Protein AF-A0A813AD35-F1 (afdb_monomer)

Foldseek 3Di:
DLQLQLVVCCVVVVVPPDHAEEDEDLDLVSQLPDAADLSYEYENEANQCVHADLQRLLQQLPDDAQAQRPDPRSSRTYHHNRHYYYDHLDWDDDQPPDDLQDFWDFLVSVVNRCCRVHPPPDPQSVLSNQQRDFDWHDDQFWIWTFHRHSDSRGTTTTQGENGPPPDDDDPQCPVQVVCVLVVDHDDDPCRVVVSVVSNVVVVVVVVVCVPDPDVVVVSVVVVVVSVVVCPRPDHDDDDPPDDDDDDDDDDDDPDDDPRDDPDDDDPDDDPPDDDDDDDDDDDDDDDDDDDDDDDDDDDDDDDDDDDDDDDDDDDDDDDDDDDDDYDDDDDDDDDDDPDDDPDDDDDDPPPVVVVVVVVPVLDLADPDDPVSRVVVVVFDQFPAADPDDVVPDDDPDDLVCLVPDALVSLLVVCVVVVQWDQQQQPQDPVPRPFGKHGWADDDNDQIWIFTPDPVGRDTDGRCHVRQQDDADPDPLGDRSSLSVSLVVCVVVPDDLVVSCVVSVHDSVSSVSNVVSVVVVVVVVLVVVLVVDAPAALPQPDAWEKEKEKDWDDKDFAPCVRDPHNQQRIDTFMKMWMGTRNCNVNIDIDTAPFDRGGPPDPGSDGGDLVVLVVVCQVHPASRQYAYAYAPDPNQPDDGHNYHYDHFYQDFDQDDDPNDTDTHHGNQWDWDWDQGPVRDIDIHIHHRVSVVVVSVVVD

Radius of gyration: 36.38 Å; Cα contacts (8 Å, |Δi|>4): 885; chains: 1; bounding box: 94×108×88 Å

Organism: NCBI:txid1628268

Solvent-accessible surface area (backbone atoms only — not comparable to full-atom values): 43456 Å² total; per-residue (Å²): 107,64,52,42,53,6,46,50,46,30,64,79,65,67,43,80,96,63,74,54,36,68,48,78,29,58,48,71,72,73,51,43,86,51,84,59,45,55,28,38,23,40,34,40,41,54,55,47,55,94,78,52,52,77,53,46,57,33,30,72,60,60,58,58,69,73,34,55,28,74,55,99,45,52,70,32,53,49,44,52,90,33,50,72,49,79,46,59,92,58,58,43,72,81,71,80,92,70,57,90,78,44,55,53,50,58,49,66,54,54,51,53,27,42,34,59,60,50,65,89,54,60,65,76,56,51,46,60,39,44,37,56,37,72,45,75,48,75,62,81,58,33,41,36,41,30,62,56,36,84,53,75,89,44,72,24,38,33,44,46,34,77,62,79,77,87,63,92,64,57,81,87,44,50,61,44,51,54,41,39,68,77,72,44,90,68,78,62,94,59,45,66,60,52,52,48,52,54,38,52,55,52,50,55,50,53,52,57,56,66,73,40,98,45,71,67,59,49,52,50,50,52,52,50,55,51,54,55,68,43,53,73,72,60,70,54,83,76,70,89,85,64,79,82,92,74,83,92,78,79,95,70,87,81,75,75,75,94,75,88,70,100,65,85,82,80,85,76,76,82,93,82,84,82,90,77,82,92,78,92,83,86,90,84,91,88,86,86,84,91,85,87,86,87,90,80,86,88,88,89,84,87,86,81,87,89,86,84,84,87,85,89,87,92,86,85,90,89,86,89,89,88,86,83,84,87,79,91,88,80,90,82,90,80,93,75,85,83,75,78,76,79,87,78,74,78,82,72,80,65,82,58,60,62,54,54,57,48,54,69,61,64,54,96,57,73,97,62,54,74,70,54,48,49,55,54,69,73,52,57,86,44,89,56,71,63,93,73,59,75,94,70,59,78,71,95,71,58,65,78,77,26,62,94,49,54,58,66,60,40,52,50,53,34,40,78,67,69,76,36,68,81,56,54,64,36,69,24,91,89,70,74,73,24,42,24,35,6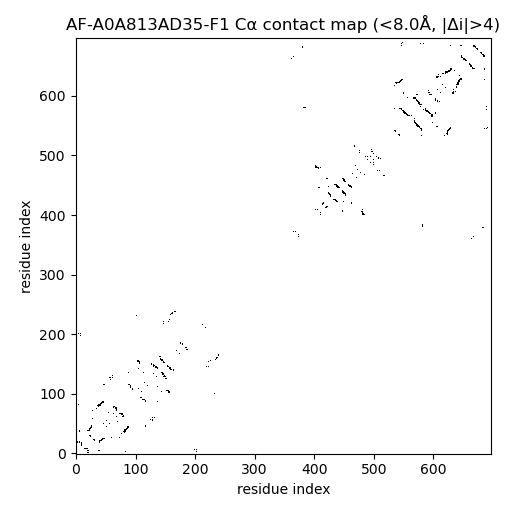2,79,38,81,56,82,98,41,80,42,34,26,36,29,67,33,84,97,62,50,52,74,43,52,63,55,59,93,43,76,55,58,75,88,58,97,53,94,91,41,66,55,71,28,57,51,51,38,51,50,51,46,46,73,73,65,52,55,65,71,58,49,22,72,75,67,75,43,60,60,68,61,51,53,50,34,50,54,31,46,53,49,52,51,48,56,50,51,55,56,53,54,74,70,62,77,62,58,31,77,74,68,83,49,75,30,53,31,23,39,54,77,48,75,79,52,73,44,78,49,55,70,91,75,25,95,40,74,69,33,25,27,40,44,46,31,32,41,38,39,30,40,66,55,39,73,94,53,57,42,82,42,83,48,88,50,45,65,32,41,82,82,55,96,65,59,71,76,74,52,48,72,61,50,52,54,52,42,58,74,58,38,46,54,12,26,27,40,39,13,22,56,65,58,79,39,77,71,59,91,49,60,47,49,47,83,35,64,23,43,81,57,69,44,79,41,79,54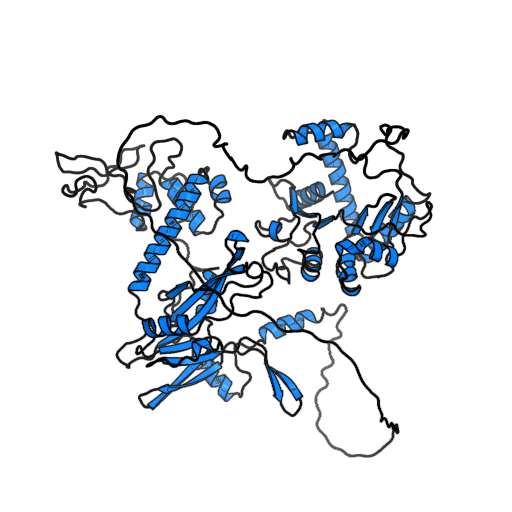,93,93,40,80,42,77,41,75,47,41,63,54,44,82,43,77,46,74,44,97,87,65,52,75,49,76,50,60,27,30,39,79,64,55,60,50,50,52,72,68,79,105

pLDDT: mean 73.13, std 22.54, range [22.67, 95.44]

Sequence (697 aa):
MAMAIGRYHIRRLGLHGVKPGWRRGKSLDNFRQRSPQIQEALFLDDPSGRRLDMADLKSFVTTDEDGTVSGRYNDARLTRNQFRALASNDTGDEPEGVLPSDTTLDPEAFIKLLGPLFADAHKKDILAVLKRCTTFAFTNSALYVRLPSERPDAIVHRIAKGDIHKDLLAEKDKHLYNTYKTGLTVYGASHAAEVEQEQAMIDERAEYLAGFPNIKNYVQDCNNALQTWLRPVRVLPDSPDSPQQNGEQPAGDLRLSLYIGTGPKVNRVDRASFVIPDSSVSKARRIRGKSPVPETALLGMAASASSAPLHPDEQETLVPEIDPDEEVLYVAMGKQVIKKKPFCRFPCAKKGKPRFILKNNLTKTPTGSKAQMKKWKETPYVKNPIKIRVDRLKWKRNLKDFIGVDEDATVKILTEDGLLPDWTRMTCPFCNLGAVSGLQSRGRLTPRYRCRRKACHKFILPQHLHPIFTSTMGPEGHSLALQASALLLRLAGMPLSSIHIVLDINHKALERMEKNLATTRKSFVEREQARMVLGSGKGTKWTEVEADEAVFDKYLIPAEDAPNPDKAMKWDQWLGIVPRGKPSSLLLFRLRSLITHKRAPGPGAVRKDDWVKIANKWLKDRSIILHTDSARSYRSKIRGVLHDAVVHQKKKVLRGGKMVWQPPTFVRLAKHKLPDGRRITVKAGTQVIDRAWRFLK

Secondary structure (DSSP, 8-state):
-HHHHHHHHHHHTT-TTPPPEEEEESSGGGGTTS---TTEEEEEES--TTTS-HHHHHHHHH--TTPBPSSTTTT-B--TT--EEEE-S---SPPTT--TT-SEE-HHHHHHHTHHHHTT--HHHHHHHHTTS-EEEE-SSEEEEE-S-S-TT--EEEEEBS-SSS--S-HHHHHHHHHHHTT-----TTHHHHHHHHHHHHHHHHHHHHTSSSHHHHHHHHHHHHHHHT-S--PBPPPTTPPP--S----------S----PPP--------------------------------------------------------------------------PPP--PSPPP-THHHHHHHHHTS-SS-S--HHHHHHHHHS-SSSS-----GGGPPPS--GGGTTT--HHHHHHHHHHTTSS---TTSBPTTTSSSBB---EEETTEEEEEEB--TTT--EE-TTTT-SS----SSTT---HHHHHHHHHHHHTT--HHHHHHHHT--HHHHHHHHHHHHHHHHHHHHHHHHH---S-TTSSS-EEEEEEEEEEEEEEPPTTT-SSTT--EEEEEEEEEEETT-GGG-EEEE--PPPB-TT-S-S-SPPHHHHHHHHHHHTTTS-EEEEE-S-TTTTS--TTEEEEE-B-S-EEEEETTEEEEEPPBS-EEEEEE-TTS-EEEEEE--TTHHHHHHHH-

Structure (mmCIF, N/CA/C/O backbone):
data_AF-A0A813AD35-F1
#
_entry.id   AF-A0A813AD35-F1
#
loop_
_atom_site.group_PDB
_atom_site.id
_atom_site.type_symbol
_atom_site.label_atom_id
_atom_site.label_alt_id
_atom_site.label_comp_id
_atom_site.label_asym_id
_atom_site.label_entity_id
_atom_site.label_seq_id
_atom_site.pdbx_PDB_ins_code
_atom_site.Cartn_x
_atom_site.Cartn_y
_atom_site.Cartn_z
_atom_site.occupancy
_atom_site.B_iso_or_equiv
_atom_site.auth_seq_id
_atom_site.auth_comp_id
_atom_site.auth_asym_id
_atom_site.auth_atom_id
_atom_site.pdbx_PDB_model_num
ATOM 1 N N . MET A 1 1 ? 19.133 -22.825 -19.152 1.00 77.12 1 MET A N 1
ATOM 2 C CA . MET A 1 1 ? 17.909 -23.225 -18.417 1.00 77.12 1 MET A CA 1
ATOM 3 C C . MET A 1 1 ? 16.946 -22.064 -18.139 1.00 77.12 1 MET A C 1
ATOM 5 O O . MET A 1 1 ? 15.916 -21.999 -18.794 1.00 77.12 1 MET A O 1
ATOM 9 N N . ALA A 1 2 ? 17.204 -21.163 -17.175 1.00 83.25 2 ALA A N 1
ATOM 10 C CA . ALA A 1 2 ? 16.175 -20.217 -16.696 1.00 83.25 2 ALA A CA 1
ATOM 11 C C . ALA A 1 2 ? 15.588 -19.306 -17.796 1.00 83.25 2 ALA A C 1
ATOM 13 O O . ALA A 1 2 ? 14.375 -19.108 -17.850 1.00 83.25 2 ALA A O 1
ATOM 14 N N . MET A 1 3 ? 16.432 -18.820 -18.713 1.00 87.12 3 MET A N 1
ATOM 15 C CA . MET A 1 3 ? 15.988 -18.023 -19.862 1.00 87.12 3 MET A CA 1
ATOM 16 C C . MET A 1 3 ? 15.130 -18.841 -20.839 1.00 87.12 3 MET A C 1
ATOM 18 O O . MET A 1 3 ? 14.089 -18.343 -21.263 1.00 87.12 3 MET A O 1
ATOM 22 N N . ALA A 1 4 ? 15.487 -20.095 -21.149 1.00 88.25 4 ALA A N 1
ATOM 23 C CA . ALA A 1 4 ? 14.669 -20.965 -22.001 1.00 88.25 4 ALA A CA 1
ATOM 24 C C . ALA A 1 4 ? 13.339 -21.391 -21.365 1.00 88.25 4 ALA A C 1
ATOM 26 O O . ALA A 1 4 ? 12.347 -21.473 -22.078 1.00 88.25 4 ALA A O 1
ATOM 27 N N . ILE A 1 5 ? 13.254 -21.570 -20.043 1.00 88.00 5 ILE A N 1
ATOM 28 C CA . ILE A 1 5 ? 11.953 -21.774 -19.374 1.00 88.00 5 ILE A CA 1
ATOM 29 C C . ILE A 1 5 ? 11.087 -20.505 -19.507 1.00 88.00 5 ILE A C 1
ATOM 31 O O . ILE A 1 5 ? 9.883 -20.591 -19.753 1.00 88.00 5 ILE A O 1
ATOM 35 N N . GLY A 1 6 ? 11.705 -19.319 -19.462 1.00 90.38 6 GLY A N 1
ATOM 36 C CA . GLY A 1 6 ? 11.054 -18.060 -19.828 1.00 90.38 6 GLY A CA 1
ATOM 37 C C . GLY A 1 6 ? 10.546 -18.041 -21.278 1.00 90.38 6 GLY A C 1
ATOM 38 O O . GLY A 1 6 ? 9.376 -17.735 -21.507 1.00 90.38 6 GLY A O 1
ATOM 39 N N . ARG A 1 7 ? 11.389 -18.413 -22.256 1.00 91.19 7 ARG A N 1
ATOM 40 C CA . ARG A 1 7 ? 11.027 -18.491 -23.690 1.00 91.19 7 ARG A CA 1
ATOM 41 C C . ARG A 1 7 ? 9.922 -19.524 -23.959 1.00 91.19 7 ARG A C 1
ATOM 43 O O . ARG A 1 7 ? 8.985 -19.224 -24.698 1.00 91.19 7 ARG A O 1
ATOM 50 N N . TYR A 1 8 ? 9.976 -20.684 -23.303 1.00 90.69 8 TYR A N 1
ATOM 51 C CA . TYR A 1 8 ? 8.943 -21.722 -23.331 1.00 90.69 8 TYR A CA 1
ATOM 52 C C . TYR A 1 8 ? 7.593 -21.156 -22.889 1.00 90.69 8 TYR A C 1
ATOM 54 O O . TYR A 1 8 ? 6.610 -21.256 -23.623 1.00 90.69 8 TYR A O 1
ATOM 62 N N . HIS A 1 9 ? 7.546 -20.486 -21.732 1.00 89.81 9 HIS A N 1
ATOM 63 C CA . HIS A 1 9 ? 6.317 -19.856 -21.255 1.00 89.81 9 HIS A CA 1
ATOM 64 C C . HIS A 1 9 ? 5.825 -18.733 -22.175 1.00 89.81 9 HIS A C 1
ATOM 66 O O . HIS A 1 9 ? 4.618 -18.617 -22.364 1.00 89.81 9 HIS A O 1
ATOM 72 N N . ILE A 1 10 ? 6.718 -17.949 -22.785 1.00 90.62 10 ILE A N 1
ATOM 73 C CA . ILE A 1 10 ? 6.349 -16.891 -23.739 1.00 90.62 10 ILE A CA 1
ATOM 74 C C . ILE A 1 10 ? 5.679 -17.463 -24.991 1.00 90.62 10 ILE A C 1
ATOM 76 O O . ILE A 1 10 ? 4.587 -17.011 -25.334 1.00 90.62 10 ILE A O 1
ATOM 80 N N . ARG A 1 11 ? 6.276 -18.480 -25.632 1.00 88.56 11 ARG A N 1
ATOM 81 C CA . ARG A 1 11 ? 5.687 -19.137 -26.814 1.00 88.56 11 ARG A CA 1
ATOM 82 C C . ARG A 1 11 ? 4.371 -19.832 -26.460 1.00 88.56 11 ARG A C 1
ATOM 84 O O . ARG A 1 11 ? 3.345 -19.542 -27.066 1.00 88.56 11 ARG A O 1
ATOM 91 N N . ARG A 1 12 ? 4.369 -20.669 -25.416 1.00 87.94 12 ARG A N 1
ATOM 92 C CA . ARG A 1 12 ? 3.196 -21.442 -24.965 1.00 87.94 12 ARG A CA 1
ATOM 93 C C . ARG A 1 12 ? 1.995 -20.576 -24.558 1.00 87.94 12 ARG A C 1
ATOM 95 O O . ARG A 1 12 ? 0.866 -21.055 -24.606 1.00 87.94 12 ARG A O 1
ATOM 102 N N . LEU A 1 13 ? 2.220 -19.341 -24.108 1.00 87.25 13 LEU A N 1
ATOM 103 C CA . LEU A 1 13 ? 1.165 -18.425 -23.655 1.00 87.25 13 LEU A CA 1
ATOM 104 C C . LEU A 1 13 ? 0.881 -17.278 -24.644 1.00 87.25 13 LEU A C 1
ATOM 106 O O . LEU A 1 13 ? 0.125 -16.373 -24.299 1.00 87.25 13 LEU A O 1
ATOM 110 N N . GLY A 1 14 ? 1.476 -17.286 -25.845 1.00 89.38 14 GLY A N 1
ATOM 111 C CA . GLY A 1 14 ? 1.242 -16.258 -26.869 1.00 89.38 14 GLY A CA 1
ATOM 112 C C . GLY A 1 14 ? 1.662 -14.844 -26.444 1.00 89.38 14 GLY A C 1
ATOM 113 O O . GLY A 1 14 ? 1.010 -13.864 -26.800 1.00 89.38 14 GLY A O 1
ATOM 114 N N . LEU A 1 15 ? 2.719 -14.710 -25.634 1.00 85.75 15 LEU A N 1
ATOM 115 C CA . LEU A 1 15 ? 3.118 -13.432 -25.028 1.00 85.75 15 LEU A CA 1
ATOM 116 C C . LEU A 1 15 ? 3.941 -12.564 -25.999 1.00 85.75 15 LEU A C 1
ATOM 118 O O . LEU A 1 15 ? 5.130 -12.318 -25.792 1.00 85.75 15 LEU A O 1
ATOM 122 N N . HIS A 1 16 ? 3.301 -12.094 -27.071 1.00 84.38 16 HIS A N 1
ATOM 123 C CA . HIS A 1 16 ? 3.919 -11.241 -28.090 1.00 84.38 16 HIS A CA 1
ATOM 124 C C . HIS A 1 16 ? 4.609 -10.004 -27.481 1.00 84.38 16 HIS A C 1
ATOM 126 O O . HIS A 1 16 ? 4.065 -9.332 -26.606 1.00 84.38 16 HIS A O 1
ATOM 132 N N . GLY A 1 17 ? 5.828 -9.706 -27.943 1.00 82.88 17 GLY A N 1
ATOM 133 C CA . GLY A 1 17 ? 6.641 -8.575 -27.470 1.00 82.88 17 GLY A CA 1
ATOM 134 C C . GLY A 1 17 ? 7.268 -8.740 -26.076 1.00 82.88 17 GLY A C 1
ATOM 135 O O . GLY A 1 17 ? 8.103 -7.924 -25.685 1.00 82.88 17 GLY A O 1
ATOM 136 N N . VAL A 1 18 ? 6.924 -9.790 -25.325 1.00 87.75 18 VAL A N 1
ATOM 137 C CA . VAL A 1 18 ? 7.495 -10.060 -23.999 1.00 87.75 18 VAL A CA 1
ATOM 138 C C . VAL A 1 18 ? 8.840 -10.774 -24.141 1.00 87.75 18 VAL A C 1
ATOM 140 O O . VAL A 1 18 ? 8.965 -11.749 -24.877 1.00 87.75 18 VAL A O 1
ATOM 143 N N . LYS A 1 19 ? 9.857 -10.306 -23.408 1.00 86.62 19 LYS A N 1
ATOM 144 C CA . LYS A 1 19 ? 11.181 -10.946 -23.344 1.00 86.62 19 LYS A CA 1
ATOM 145 C C . LYS A 1 19 ? 11.283 -11.887 -22.130 1.00 86.62 19 LYS A C 1
ATOM 147 O O . LYS A 1 19 ? 10.697 -11.577 -21.090 1.00 86.62 19 LYS A O 1
ATOM 152 N N . PRO A 1 20 ? 12.021 -13.011 -22.228 1.00 90.12 20 PRO A N 1
ATOM 153 C CA . PRO A 1 20 ? 12.344 -13.846 -21.071 1.00 90.12 20 PRO A CA 1
ATOM 154 C C . PRO A 1 20 ? 13.214 -13.059 -20.086 1.00 90.12 20 PRO A C 1
ATOM 156 O O . PRO A 1 20 ? 13.963 -12.167 -20.490 1.00 90.12 20 PRO A O 1
ATOM 159 N N . GLY A 1 21 ? 13.158 -13.403 -18.801 1.00 87.19 21 GLY A N 1
ATOM 160 C CA . GLY A 1 21 ? 13.968 -12.717 -17.801 1.00 87.19 21 GLY A CA 1
ATOM 161 C C . GLY A 1 21 ? 14.124 -13.481 -16.496 1.00 87.19 21 GLY A C 1
ATOM 162 O O . GLY A 1 21 ? 13.620 -14.589 -16.315 1.00 87.19 21 GLY A O 1
ATOM 163 N N . TRP A 1 22 ? 14.830 -12.857 -15.558 1.00 86.88 22 TRP A N 1
ATOM 164 C CA . TRP A 1 22 ? 15.003 -13.369 -14.207 1.00 86.88 22 TRP A CA 1
ATOM 165 C C . TRP A 1 22 ? 15.228 -12.227 -13.209 1.00 86.88 22 TRP A C 1
ATOM 167 O O . TRP A 1 22 ? 15.608 -11.117 -13.585 1.00 86.88 22 TRP A O 1
ATOM 177 N N . ARG A 1 23 ? 14.973 -12.488 -11.925 1.00 84.62 23 ARG A N 1
ATOM 178 C CA . ARG A 1 23 ? 15.231 -11.576 -10.804 1.00 84.62 23 ARG A CA 1
ATOM 179 C C . ARG A 1 23 ? 16.085 -12.272 -9.752 1.00 84.62 23 ARG A C 1
ATOM 181 O O . ARG A 1 23 ? 15.748 -13.371 -9.321 1.00 84.62 23 ARG A O 1
ATOM 188 N N . ARG A 1 24 ? 17.138 -11.594 -9.292 1.00 85.00 24 ARG A N 1
ATOM 189 C CA . ARG A 1 24 ? 18.045 -12.042 -8.223 1.00 85.00 24 ARG A CA 1
ATOM 190 C C . ARG A 1 24 ? 17.772 -11.285 -6.922 1.00 85.00 24 ARG A C 1
ATOM 192 O O . ARG A 1 24 ? 17.471 -10.090 -6.961 1.00 85.00 24 ARG A O 1
ATOM 199 N N . GLY A 1 25 ? 17.911 -11.932 -5.769 1.00 78.44 25 GLY A N 1
ATOM 200 C CA . GLY A 1 25 ? 17.838 -11.236 -4.484 1.00 78.44 25 GLY A CA 1
ATOM 201 C C . GLY A 1 25 ? 18.292 -12.066 -3.289 1.00 78.44 25 GLY A C 1
ATOM 202 O O . GLY A 1 25 ? 17.996 -13.251 -3.210 1.00 78.44 25 GLY A O 1
ATOM 203 N N . LYS A 1 26 ? 18.937 -11.402 -2.319 1.00 75.06 26 LYS A N 1
ATOM 204 C CA . LYS A 1 26 ? 19.369 -11.992 -1.032 1.00 75.06 26 LYS A CA 1
ATOM 205 C C . LYS A 1 26 ? 18.272 -11.969 0.056 1.00 75.06 26 LYS A C 1
ATOM 207 O O . LYS A 1 26 ? 18.520 -12.279 1.217 1.00 75.06 26 LYS A O 1
ATOM 212 N N . SER A 1 27 ? 17.063 -11.522 -0.298 1.00 75.38 27 SER A N 1
ATOM 213 C CA . SER A 1 27 ? 15.847 -11.512 0.532 1.00 75.38 27 SER A CA 1
ATOM 214 C C . SER A 1 27 ? 14.615 -11.589 -0.369 1.00 75.38 27 SER A C 1
ATOM 216 O O . SER A 1 27 ? 14.597 -10.990 -1.448 1.00 75.38 27 SER A O 1
ATOM 218 N N . LEU A 1 28 ? 13.548 -12.234 0.114 1.00 74.25 28 LEU A N 1
ATOM 219 C CA . LEU A 1 28 ? 12.234 -12.244 -0.539 1.00 74.25 28 LEU A CA 1
ATOM 220 C C . LEU A 1 28 ? 11.604 -10.840 -0.649 1.00 74.25 28 LEU A C 1
ATOM 222 O O . LEU A 1 28 ? 10.717 -10.627 -1.476 1.00 74.25 28 LEU A O 1
ATOM 226 N N . ASP A 1 29 ? 12.078 -9.860 0.133 1.00 69.31 29 ASP A N 1
ATOM 227 C CA . ASP A 1 29 ? 11.658 -8.455 0.023 1.00 69.31 29 ASP A CA 1
ATOM 228 C C . ASP A 1 29 ? 11.894 -7.887 -1.382 1.00 69.31 29 ASP A C 1
ATOM 230 O O . ASP A 1 29 ? 11.049 -7.155 -1.903 1.00 69.31 29 ASP A O 1
ATOM 234 N N . ASN A 1 30 ? 12.993 -8.289 -2.028 1.00 71.75 30 ASN A N 1
ATOM 235 C CA . ASN A 1 30 ? 13.387 -7.811 -3.354 1.00 71.75 30 ASN A CA 1
ATOM 236 C C . ASN A 1 30 ? 12.384 -8.221 -4.449 1.00 71.75 30 ASN A C 1
ATOM 238 O O . ASN A 1 30 ? 12.349 -7.612 -5.518 1.00 71.75 30 ASN A O 1
ATOM 242 N N . PHE A 1 31 ? 11.541 -9.229 -4.198 1.00 74.75 31 PHE A N 1
ATOM 243 C CA . PHE A 1 31 ? 10.538 -9.692 -5.156 1.00 74.75 31 PHE A CA 1
ATOM 244 C C . PHE A 1 31 ? 9.175 -8.995 -5.002 1.00 74.75 31 PHE A C 1
ATOM 246 O O . PHE A 1 31 ? 8.384 -9.035 -5.945 1.00 74.75 31 PHE A O 1
ATOM 253 N N . ARG A 1 32 ? 8.907 -8.300 -3.879 1.00 65.62 32 ARG A N 1
ATOM 254 C CA . ARG A 1 32 ? 7.594 -7.684 -3.567 1.00 65.62 32 ARG A CA 1
ATOM 255 C C . ARG A 1 32 ? 7.149 -6.589 -4.552 1.00 65.62 32 ARG A C 1
ATOM 257 O O . ARG A 1 32 ? 5.955 -6.352 -4.691 1.00 65.62 32 ARG A O 1
ATOM 264 N N . GLN A 1 33 ? 8.084 -5.884 -5.195 1.00 59.56 33 GLN A N 1
ATOM 265 C CA . GLN A 1 33 ? 7.800 -4.608 -5.882 1.00 59.56 33 GLN A CA 1
ATOM 266 C C . GLN A 1 33 ? 7.193 -4.727 -7.292 1.00 59.56 33 GLN A C 1
ATOM 268 O O . GLN A 1 33 ? 6.745 -3.724 -7.847 1.00 59.56 33 GLN A O 1
ATOM 273 N N . ARG A 1 34 ? 7.182 -5.918 -7.902 1.00 66.38 34 ARG A N 1
ATOM 274 C CA . ARG A 1 34 ? 6.629 -6.150 -9.249 1.00 66.38 34 ARG A CA 1
ATOM 275 C C . ARG A 1 34 ? 5.773 -7.407 -9.240 1.00 66.38 34 ARG A C 1
ATOM 277 O O . ARG A 1 34 ? 6.206 -8.425 -8.695 1.00 66.38 34 ARG A O 1
ATOM 284 N N . SER A 1 35 ? 4.602 -7.342 -9.881 1.00 69.50 35 SER A N 1
ATOM 285 C CA . SER A 1 35 ? 3.732 -8.504 -10.101 1.00 69.50 35 SER A CA 1
ATOM 286 C C . SER A 1 35 ? 4.554 -9.700 -10.599 1.00 69.50 35 SER A C 1
ATOM 288 O O . SER A 1 35 ? 5.421 -9.511 -11.459 1.00 69.50 35 SER A O 1
ATOM 290 N N . PRO A 1 36 ? 4.347 -10.910 -10.058 1.00 72.81 36 PRO A N 1
ATOM 291 C CA . PRO A 1 36 ? 5.047 -12.091 -10.537 1.00 72.81 36 PRO A CA 1
ATOM 292 C C . PRO A 1 36 ? 4.663 -12.369 -11.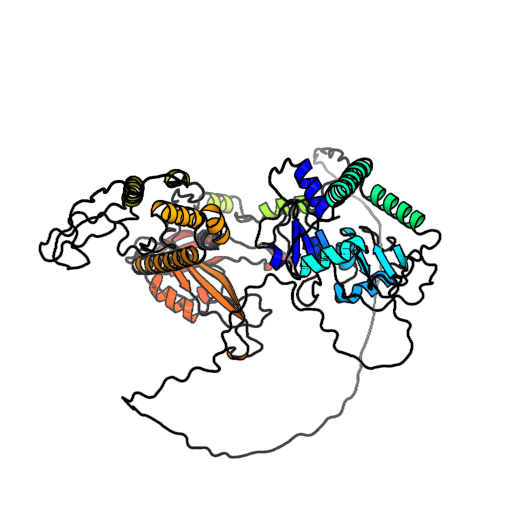993 1.00 72.81 36 PRO A C 1
ATOM 294 O O . PRO A 1 36 ? 3.528 -12.142 -12.416 1.00 72.81 36 PRO A O 1
ATOM 297 N N . GLN A 1 37 ? 5.650 -12.805 -12.766 1.00 84.06 37 GLN A N 1
ATOM 298 C CA . GLN A 1 37 ? 5.535 -13.100 -14.186 1.00 84.06 37 GLN A CA 1
ATOM 299 C C . GLN A 1 37 ? 6.100 -14.501 -14.391 1.00 84.06 37 GLN A C 1
ATOM 301 O O . GLN A 1 37 ? 7.217 -14.778 -13.965 1.00 84.06 37 GLN A O 1
ATOM 306 N N . ILE A 1 38 ? 5.332 -15.397 -15.011 1.00 86.12 38 ILE A N 1
ATOM 307 C CA . ILE A 1 38 ? 5.718 -16.808 -15.163 1.00 86.12 38 ILE A CA 1
ATOM 308 C C . ILE A 1 38 ? 6.993 -16.977 -16.013 1.00 86.12 38 ILE A C 1
ATOM 310 O O . ILE A 1 38 ? 7.785 -17.881 -15.767 1.00 86.12 38 ILE A O 1
ATOM 314 N N . GLN A 1 39 ? 7.226 -16.047 -16.942 1.00 89.06 39 GLN A N 1
ATOM 315 C CA . GLN A 1 39 ? 8.427 -15.930 -17.770 1.00 89.06 39 GLN A CA 1
ATOM 316 C C . GLN A 1 39 ? 9.618 -15.211 -17.099 1.00 89.06 39 GLN A C 1
ATOM 318 O O . GLN A 1 39 ? 10.684 -15.111 -17.709 1.00 89.06 39 GLN A O 1
ATOM 323 N N . GLU A 1 40 ? 9.453 -14.699 -15.872 1.00 88.56 40 GLU A N 1
ATOM 324 C CA . GLU A 1 40 ? 10.547 -14.194 -15.036 1.00 88.56 40 GLU A CA 1
ATOM 325 C C . GLU A 1 40 ? 10.915 -15.235 -13.969 1.00 88.56 40 GLU A C 1
ATOM 327 O O . GLU A 1 40 ? 10.184 -15.427 -12.994 1.00 88.56 40 GLU A O 1
ATOM 332 N N . ALA A 1 41 ? 12.077 -15.870 -14.106 1.00 87.56 41 ALA A N 1
ATOM 333 C CA . ALA A 1 41 ? 12.630 -16.742 -13.071 1.00 87.56 41 ALA A CA 1
ATOM 334 C C . ALA A 1 41 ? 12.988 -15.963 -11.787 1.00 87.56 41 ALA A C 1
ATOM 336 O O . ALA A 1 41 ? 13.438 -14.819 -11.860 1.00 87.56 41 ALA A O 1
ATOM 337 N N . LEU A 1 42 ? 12.860 -16.577 -10.606 1.00 85.75 42 LEU A N 1
ATOM 338 C CA . LEU A 1 42 ? 13.301 -15.980 -9.334 1.00 85.75 42 LEU A CA 1
ATOM 339 C C . LEU A 1 42 ? 14.478 -16.761 -8.739 1.00 85.75 42 LEU A C 1
ATOM 341 O O . LEU A 1 42 ? 14.363 -17.961 -8.498 1.00 85.75 42 LEU A O 1
ATOM 345 N N . PHE A 1 43 ? 15.578 -16.067 -8.459 1.00 85.38 43 PHE A N 1
ATOM 346 C CA . PHE A 1 43 ? 16.789 -16.609 -7.842 1.00 85.38 43 PHE A CA 1
ATOM 347 C C . PHE A 1 43 ? 16.990 -15.998 -6.455 1.00 85.38 43 PHE A C 1
ATOM 349 O O . PHE A 1 43 ? 17.310 -14.811 -6.326 1.00 85.38 43 PHE A O 1
ATOM 356 N N . LEU A 1 44 ? 16.794 -16.819 -5.425 1.00 82.06 44 LEU A N 1
ATOM 357 C CA . LEU A 1 44 ? 17.172 -16.508 -4.051 1.00 82.06 44 LEU A CA 1
ATOM 358 C C . LEU A 1 44 ? 18.657 -16.861 -3.882 1.00 82.06 44 LEU A C 1
ATOM 360 O O . LEU A 1 44 ? 19.020 -18.028 -3.987 1.00 82.06 44 LEU A O 1
ATOM 364 N N . ASP A 1 45 ? 19.488 -15.836 -3.703 1.00 81.19 45 ASP A N 1
ATOM 365 C CA . ASP A 1 45 ? 20.936 -15.840 -3.965 1.00 81.19 45 ASP A CA 1
ATOM 366 C C . ASP A 1 45 ? 21.709 -15.420 -2.703 1.00 81.19 45 ASP A C 1
ATOM 368 O O . ASP A 1 45 ? 21.514 -14.306 -2.213 1.00 81.19 45 ASP A O 1
ATOM 372 N N . ASP A 1 46 ? 22.515 -16.325 -2.140 1.00 75.81 46 ASP A N 1
ATOM 373 C CA . ASP A 1 46 ? 23.082 -16.278 -0.776 1.00 75.81 46 ASP A CA 1
ATOM 374 C C . ASP A 1 46 ? 22.088 -15.754 0.291 1.00 75.81 46 ASP A C 1
ATOM 376 O O . ASP A 1 46 ? 22.282 -14.677 0.884 1.00 75.81 46 ASP A O 1
ATOM 380 N N . PRO A 1 47 ? 20.978 -16.470 0.549 1.00 72.62 47 PRO A N 1
ATOM 381 C CA . PRO A 1 47 ? 20.043 -16.102 1.602 1.00 72.62 47 PRO A CA 1
ATOM 382 C C . PRO A 1 47 ? 20.663 -16.315 2.987 1.00 72.62 47 PRO A C 1
ATOM 384 O O . PRO A 1 47 ? 20.608 -17.401 3.553 1.00 72.62 47 PRO A O 1
ATOM 387 N N . SER A 1 48 ? 21.193 -15.247 3.583 1.00 66.12 48 SER A N 1
ATOM 388 C CA . SER A 1 48 ? 21.710 -15.301 4.954 1.00 66.12 48 SER A CA 1
ATOM 389 C C . SER A 1 48 ? 20.633 -15.778 5.942 1.00 66.12 48 SER A C 1
ATOM 391 O O . SER A 1 48 ? 19.634 -15.080 6.159 1.00 66.12 48 SER A O 1
ATOM 393 N N . GLY A 1 49 ? 20.875 -16.905 6.622 1.00 61.00 49 GLY A N 1
ATOM 394 C CA . GLY A 1 49 ? 19.989 -17.460 7.660 1.00 61.00 49 GLY A CA 1
ATOM 395 C C . GLY A 1 49 ? 19.745 -16.520 8.853 1.00 61.00 49 GLY A C 1
ATOM 396 O O . GLY A 1 49 ? 18.768 -16.658 9.582 1.00 61.00 49 GLY A O 1
ATOM 397 N N . ARG A 1 50 ? 20.564 -15.468 9.016 1.00 60.69 50 ARG A N 1
ATOM 398 C CA . ARG A 1 50 ? 20.318 -14.377 9.983 1.00 60.69 50 ARG A CA 1
ATOM 399 C C . ARG A 1 50 ? 19.202 -13.407 9.551 1.00 60.69 50 ARG A C 1
ATOM 401 O O . ARG A 1 50 ? 18.836 -12.525 10.331 1.00 60.69 50 ARG A O 1
ATOM 408 N N . ARG A 1 51 ? 18.705 -13.503 8.309 1.00 62.16 51 ARG A N 1
ATOM 409 C CA . ARG A 1 51 ? 17.740 -12.573 7.684 1.00 62.16 51 ARG A CA 1
ATOM 410 C C . ARG A 1 51 ? 16.466 -13.245 7.164 1.00 62.16 51 ARG A C 1
ATOM 412 O O . ARG A 1 51 ? 15.425 -12.591 7.184 1.00 62.16 51 ARG A O 1
ATOM 419 N N . LEU A 1 52 ? 16.553 -14.491 6.704 1.00 71.69 52 LEU A N 1
ATOM 420 C CA . LEU A 1 52 ? 15.434 -15.295 6.207 1.00 71.69 52 LEU A CA 1
ATOM 421 C C . LEU A 1 52 ? 15.038 -16.332 7.266 1.00 71.69 52 LEU A C 1
ATOM 423 O O . LEU A 1 52 ? 15.919 -17.026 7.763 1.00 71.69 52 LEU A O 1
ATOM 427 N N . ASP A 1 53 ? 13.750 -16.462 7.605 1.00 75.62 53 ASP A N 1
ATOM 428 C CA . ASP A 1 53 ? 13.309 -17.522 8.522 1.00 75.62 53 ASP A CA 1
ATOM 429 C C . ASP A 1 53 ? 12.892 -18.815 7.790 1.00 75.62 53 ASP A C 1
ATOM 431 O O . ASP A 1 53 ? 12.642 -18.849 6.582 1.00 75.62 53 ASP A O 1
ATOM 435 N N . MET A 1 54 ? 12.841 -19.923 8.531 1.00 78.62 54 MET A N 1
ATOM 436 C CA . MET A 1 54 ? 12.538 -21.252 7.991 1.00 78.62 54 MET A CA 1
ATOM 437 C C . MET A 1 54 ? 11.078 -21.397 7.505 1.00 78.62 54 MET A C 1
ATOM 439 O O . MET A 1 54 ? 10.779 -22.261 6.678 1.00 78.62 54 MET A O 1
ATOM 443 N N . ALA A 1 55 ? 10.138 -20.568 7.970 1.00 74.75 55 ALA A N 1
ATOM 444 C CA . ALA A 1 55 ? 8.800 -20.496 7.385 1.00 74.75 55 ALA A CA 1
ATOM 445 C C . ALA A 1 55 ? 8.824 -19.730 6.054 1.00 74.75 55 ALA A C 1
ATOM 447 O O . ALA A 1 55 ? 8.175 -20.166 5.101 1.00 74.75 55 ALA A O 1
ATOM 448 N N . ASP A 1 56 ? 9.620 -18.665 5.952 1.00 74.94 56 ASP A N 1
ATOM 449 C CA . ASP A 1 56 ? 9.817 -17.901 4.720 1.00 74.94 56 ASP A CA 1
ATOM 450 C C . ASP A 1 56 ? 10.528 -18.739 3.636 1.00 74.94 56 ASP A C 1
ATOM 452 O O . ASP A 1 56 ? 10.058 -18.782 2.497 1.00 74.94 56 ASP A O 1
ATOM 456 N N . LEU A 1 57 ? 11.580 -19.498 3.973 1.00 79.56 57 LEU A N 1
ATOM 457 C CA . LEU A 1 57 ? 12.267 -20.390 3.024 1.00 79.56 57 LEU A CA 1
ATOM 458 C C . LEU A 1 57 ? 11.332 -21.491 2.495 1.00 79.56 57 LEU A C 1
ATOM 460 O O . LEU A 1 57 ? 11.223 -21.691 1.282 1.00 79.56 57 LEU A O 1
ATOM 464 N N . LYS A 1 58 ? 10.562 -22.138 3.383 1.00 78.44 58 LYS A N 1
ATOM 465 C CA . LYS A 1 58 ? 9.469 -23.035 2.974 1.00 78.44 58 LYS A CA 1
ATOM 466 C C . LYS A 1 58 ? 8.466 -22.305 2.088 1.00 78.44 58 LYS A C 1
ATOM 468 O O . LYS A 1 58 ? 8.044 -22.867 1.086 1.00 78.44 58 LYS A O 1
ATOM 473 N N . SER A 1 59 ? 8.056 -21.083 2.425 1.00 73.56 59 SER A N 1
ATOM 474 C CA . SER A 1 59 ? 7.038 -20.341 1.669 1.00 73.56 59 SER A CA 1
ATOM 475 C C . SER A 1 59 ? 7.441 -20.112 0.206 1.00 73.56 59 SER A C 1
ATOM 477 O O . SER A 1 59 ? 6.608 -20.273 -0.687 1.00 73.56 59 SER A O 1
ATOM 479 N N . PHE A 1 60 ? 8.731 -19.844 -0.036 1.00 78.50 60 PHE A N 1
ATOM 480 C CA . PHE A 1 60 ? 9.303 -19.618 -1.361 1.00 78.50 60 PHE A CA 1
ATOM 481 C C . PHE A 1 60 ? 9.260 -20.878 -2.232 1.00 78.50 60 PHE A C 1
ATOM 483 O O . PHE A 1 60 ? 8.897 -20.782 -3.403 1.00 78.50 60 PHE A O 1
ATOM 490 N N . VAL A 1 61 ? 9.534 -22.062 -1.667 1.00 76.94 61 VAL A N 1
ATOM 491 C CA . VAL A 1 61 ? 9.472 -23.345 -2.399 1.00 76.94 61 VAL A CA 1
ATOM 492 C C . VAL A 1 61 ? 8.100 -24.041 -2.354 1.00 76.94 61 VAL A C 1
ATOM 494 O O . VAL A 1 61 ? 7.891 -25.020 -3.059 1.00 76.94 61 VAL A O 1
ATOM 497 N N . THR A 1 62 ? 7.150 -23.587 -1.526 1.00 66.31 62 THR A N 1
ATOM 498 C CA . THR A 1 62 ? 5.840 -24.257 -1.321 1.00 66.31 62 THR A CA 1
ATOM 499 C C . THR A 1 62 ? 4.682 -23.679 -2.125 1.00 66.31 62 THR A C 1
ATOM 501 O O . THR A 1 62 ? 3.596 -24.250 -2.063 1.00 66.31 62 THR A O 1
ATOM 504 N N . THR A 1 63 ? 4.849 -22.545 -2.810 1.00 57.81 63 THR A N 1
ATOM 505 C CA . THR A 1 63 ? 3.692 -21.797 -3.333 1.00 57.81 63 THR A CA 1
ATOM 506 C C . THR A 1 63 ? 3.046 -22.480 -4.538 1.00 57.81 63 THR A C 1
ATOM 508 O O . THR A 1 63 ? 3.485 -22.311 -5.681 1.00 57.81 63 THR A O 1
ATOM 511 N N . ASP A 1 64 ? 1.979 -23.218 -4.239 1.00 49.44 64 ASP A N 1
ATOM 512 C CA . ASP A 1 64 ? 0.895 -23.582 -5.145 1.00 49.44 64 ASP A CA 1
ATOM 513 C C . ASP A 1 64 ? 0.005 -22.341 -5.421 1.00 49.44 64 ASP A C 1
ATOM 515 O O . ASP A 1 64 ? -0.180 -21.507 -4.536 1.00 49.44 64 ASP A O 1
ATOM 519 N N . GLU A 1 65 ? -0.531 -22.243 -6.644 1.00 45.28 65 GLU A N 1
ATOM 520 C CA . GLU A 1 65 ? -1.581 -21.318 -7.144 1.00 45.28 65 GLU A CA 1
ATOM 521 C C . GLU A 1 65 ? -1.824 -19.986 -6.408 1.00 45.28 65 GLU A C 1
ATOM 523 O O . GLU A 1 65 ? -2.585 -19.919 -5.442 1.00 45.28 65 GLU A O 1
ATOM 528 N N . ASP A 1 66 ? -1.245 -18.906 -6.956 1.00 44.88 66 ASP A N 1
ATOM 529 C CA . ASP A 1 66 ? -1.515 -17.487 -6.655 1.00 44.88 66 ASP A CA 1
ATOM 530 C C . ASP A 1 66 ? -1.565 -17.128 -5.156 1.00 44.88 66 ASP A C 1
ATOM 532 O O . ASP A 1 66 ? -2.225 -16.181 -4.713 1.00 44.88 66 ASP A O 1
ATOM 536 N N . GLY A 1 67 ? -0.827 -17.899 -4.357 1.00 49.47 67 GLY A N 1
ATOM 537 C CA . GLY A 1 67 ? -0.752 -17.763 -2.915 1.00 49.47 67 GLY A CA 1
ATOM 538 C C . GLY A 1 67 ? 0.115 -16.589 -2.466 1.00 49.47 67 GLY A C 1
ATOM 539 O O . GLY A 1 67 ? 1.252 -16.411 -2.899 1.00 49.47 67 GLY A O 1
ATOM 540 N N . THR A 1 68 ? -0.392 -15.833 -1.494 1.00 49.88 68 THR A N 1
ATOM 541 C CA . THR A 1 68 ? 0.447 -15.012 -0.614 1.00 49.88 68 THR A CA 1
ATOM 542 C C . THR A 1 68 ? 1.295 -15.918 0.275 1.00 49.88 68 THR A C 1
ATOM 544 O O . THR A 1 68 ? 0.748 -16.804 0.942 1.00 49.88 68 THR A O 1
ATOM 547 N N . VAL A 1 69 ? 2.600 -15.658 0.350 1.00 47.50 69 VAL A N 1
ATOM 548 C CA . VAL A 1 69 ? 3.523 -16.315 1.287 1.00 47.50 69 VAL A CA 1
ATOM 549 C C . VAL A 1 69 ? 2.989 -16.269 2.727 1.00 47.50 69 VAL A C 1
ATOM 551 O O . VAL A 1 69 ? 2.746 -15.198 3.278 1.00 47.50 69 VAL A O 1
ATOM 554 N N . SER A 1 70 ? 2.835 -17.433 3.369 1.00 44.56 70 SER A N 1
ATOM 555 C CA . SER A 1 70 ? 2.428 -17.514 4.777 1.00 44.56 70 SER A CA 1
ATOM 556 C C . SER A 1 70 ? 3.628 -17.316 5.708 1.00 44.56 70 SER A C 1
ATOM 558 O O . SER A 1 70 ? 4.255 -18.287 6.129 1.00 44.56 70 SER A O 1
ATOM 560 N N . GLY A 1 71 ? 3.932 -16.062 6.033 1.00 51.03 71 GLY A N 1
ATOM 561 C CA . GLY A 1 71 ? 5.079 -15.695 6.865 1.00 51.03 71 GLY A CA 1
ATOM 562 C C . GLY A 1 71 ? 5.102 -14.200 7.165 1.00 51.03 71 GLY A C 1
ATOM 563 O O . GLY A 1 71 ? 4.054 -13.549 7.250 1.00 51.03 71 GLY A O 1
ATOM 564 N N . ARG A 1 72 ? 6.299 -13.618 7.271 1.00 44.22 72 ARG A N 1
ATOM 565 C CA . ARG A 1 72 ? 6.485 -12.158 7.411 1.00 44.22 72 ARG A CA 1
ATOM 566 C C . ARG A 1 72 ? 6.308 -11.409 6.073 1.00 44.22 72 ARG A C 1
ATOM 568 O O . ARG A 1 72 ? 6.283 -10.177 6.034 1.00 44.22 72 ARG A O 1
ATOM 575 N N . TYR A 1 73 ? 6.157 -12.156 4.979 1.00 52.50 73 TYR A N 1
ATOM 576 C CA . TYR A 1 73 ? 6.229 -11.690 3.593 1.00 52.50 73 TYR A CA 1
ATOM 577 C C . TYR A 1 73 ? 4.902 -11.886 2.836 1.00 52.50 73 TYR A C 1
ATOM 579 O O . TYR A 1 73 ? 4.915 -12.185 1.650 1.00 52.50 73 TYR A O 1
ATOM 587 N N . ASN A 1 74 ? 3.748 -11.692 3.491 1.00 50.53 74 ASN A N 1
ATOM 588 C CA . ASN A 1 74 ? 2.414 -11.884 2.880 1.00 50.53 74 ASN A CA 1
ATOM 589 C C . ASN A 1 74 ? 2.181 -11.075 1.582 1.00 50.53 74 ASN A C 1
ATOM 591 O O . ASN A 1 74 ? 1.305 -11.424 0.796 1.00 50.53 74 ASN A O 1
ATOM 595 N N . ASP A 1 75 ? 2.963 -10.020 1.339 1.00 51.97 75 ASP A N 1
ATOM 596 C CA . ASP A 1 75 ? 2.886 -9.189 0.128 1.00 51.97 75 ASP A CA 1
ATOM 597 C C . ASP A 1 75 ? 3.731 -9.731 -1.041 1.00 51.97 75 ASP A C 1
ATOM 599 O O . ASP A 1 75 ? 3.579 -9.277 -2.175 1.00 51.97 75 ASP A O 1
ATOM 603 N N . ALA A 1 76 ? 4.616 -10.705 -0.793 1.00 55.81 76 ALA A N 1
ATOM 604 C CA . ALA A 1 76 ? 5.353 -11.409 -1.835 1.00 55.81 76 ALA A CA 1
ATOM 605 C C . ALA A 1 76 ? 4.391 -12.340 -2.590 1.00 55.81 76 ALA A C 1
ATOM 607 O O . ALA A 1 76 ? 4.043 -13.429 -2.126 1.00 55.81 76 ALA A O 1
ATOM 608 N N . ARG A 1 77 ? 3.934 -11.874 -3.755 1.00 61.91 77 ARG A N 1
ATOM 609 C CA . ARG A 1 77 ? 3.113 -12.649 -4.691 1.00 61.91 77 ARG A CA 1
ATOM 610 C C . ARG A 1 77 ? 4.023 -13.493 -5.580 1.00 61.91 77 ARG A C 1
ATOM 612 O O . ARG A 1 77 ? 4.978 -12.964 -6.145 1.00 61.91 77 ARG A O 1
ATOM 619 N N . LEU A 1 78 ? 3.699 -14.773 -5.726 1.00 70.12 78 LEU A N 1
ATOM 620 C CA . LEU A 1 78 ? 4.429 -15.749 -6.539 1.00 70.12 78 LEU A CA 1
ATOM 621 C C . LEU A 1 78 ? 3.429 -16.448 -7.473 1.00 70.12 78 LEU A C 1
ATOM 623 O O . LEU A 1 78 ? 2.322 -16.767 -7.042 1.00 70.12 78 LEU A O 1
ATOM 627 N N . THR A 1 79 ? 3.787 -16.663 -8.741 1.00 71.31 79 THR A N 1
ATOM 628 C CA . THR A 1 79 ? 2.871 -17.245 -9.745 1.00 71.31 79 THR A CA 1
ATOM 629 C C . THR A 1 79 ? 3.014 -18.765 -9.815 1.00 71.31 79 THR A C 1
ATOM 631 O O . THR A 1 79 ? 4.112 -19.312 -9.670 1.00 71.31 79 THR A O 1
ATOM 634 N N . ARG A 1 80 ? 1.905 -19.473 -10.077 1.00 71.88 80 ARG A N 1
ATOM 635 C CA . ARG A 1 80 ? 1.929 -20.925 -10.315 1.00 71.88 80 ARG A CA 1
ATOM 636 C C . ARG A 1 80 ? 2.913 -21.275 -11.442 1.00 71.88 80 ARG A C 1
ATOM 638 O O . ARG A 1 80 ? 2.942 -20.609 -12.470 1.00 71.88 80 ARG A O 1
ATOM 645 N N . ASN A 1 81 ? 3.682 -22.349 -11.267 1.00 75.38 81 ASN A N 1
ATOM 646 C CA . ASN A 1 81 ? 4.661 -22.866 -12.236 1.00 75.38 81 ASN A CA 1
ATOM 647 C C . ASN A 1 81 ? 5.829 -21.909 -12.586 1.00 75.38 81 ASN A C 1
ATOM 649 O O . ASN A 1 81 ? 6.669 -22.276 -13.398 1.00 75.38 81 ASN A O 1
ATOM 653 N N . GLN A 1 82 ? 5.932 -20.727 -11.964 1.00 80.44 82 GLN A N 1
ATOM 654 C CA . GLN A 1 82 ? 7.077 -19.826 -12.129 1.00 80.44 82 GLN A CA 1
ATOM 655 C C . GLN A 1 82 ? 8.369 -20.513 -11.657 1.00 80.44 82 GLN A C 1
ATOM 657 O O . GLN A 1 82 ? 8.427 -21.002 -10.519 1.00 80.44 82 GLN A O 1
ATOM 662 N N . PHE A 1 83 ? 9.402 -20.523 -12.509 1.00 83.94 83 PHE A N 1
ATOM 663 C CA . PHE A 1 83 ? 10.701 -21.104 -12.165 1.00 83.94 83 PHE A CA 1
ATOM 664 C C . PHE A 1 83 ? 11.328 -20.369 -10.975 1.00 83.94 83 PHE A C 1
ATOM 666 O O . PHE A 1 83 ? 11.425 -19.138 -10.952 1.00 83.94 83 PHE A O 1
ATOM 673 N N . ARG A 1 84 ? 11.765 -21.144 -9.983 1.00 82.56 84 ARG A N 1
ATOM 674 C CA . ARG A 1 84 ? 12.353 -20.663 -8.734 1.00 82.56 84 ARG A CA 1
ATOM 675 C C . ARG A 1 84 ? 13.598 -21.476 -8.421 1.00 82.56 84 ARG A C 1
ATOM 677 O O . ARG A 1 84 ? 13.532 -22.701 -8.387 1.00 82.56 84 ARG A O 1
ATOM 684 N N . ALA A 1 85 ? 14.698 -20.782 -8.166 1.00 79.69 85 ALA A N 1
ATOM 685 C CA . ALA A 1 85 ? 15.964 -21.361 -7.752 1.00 79.69 85 ALA A CA 1
ATOM 686 C C . ALA A 1 85 ? 16.403 -20.796 -6.398 1.00 79.69 85 ALA A C 1
ATOM 688 O O . ALA A 1 85 ? 16.140 -19.638 -6.060 1.00 79.69 85 ALA A O 1
ATOM 689 N N . LEU A 1 86 ? 17.091 -21.649 -5.649 1.00 79.06 86 LEU A N 1
ATOM 690 C CA . LEU A 1 86 ? 17.808 -21.340 -4.423 1.00 79.06 86 LEU A CA 1
ATOM 691 C C . LEU A 1 86 ? 19.284 -21.625 -4.702 1.00 79.06 86 LEU A C 1
ATOM 693 O O . LEU A 1 86 ? 19.611 -22.735 -5.117 1.00 79.06 86 LEU A O 1
ATOM 697 N N . ALA A 1 87 ? 20.141 -20.633 -4.494 1.00 74.50 87 ALA A N 1
ATOM 698 C CA . ALA A 1 87 ? 21.588 -20.751 -4.594 1.00 74.50 87 ALA A CA 1
ATOM 699 C C . ALA A 1 87 ? 22.224 -20.159 -3.332 1.00 74.50 87 ALA A C 1
ATOM 701 O O . ALA A 1 87 ? 21.804 -19.105 -2.848 1.00 74.50 87 ALA A O 1
ATOM 702 N N . SER A 1 88 ? 23.220 -20.851 -2.796 1.00 72.75 88 SER A N 1
ATOM 703 C CA . SER A 1 88 ? 24.014 -20.410 -1.655 1.00 72.75 88 SER A CA 1
ATOM 704 C C . SER A 1 88 ? 25.414 -20.974 -1.815 1.00 72.75 88 SER A C 1
ATOM 706 O O . SER A 1 88 ? 25.551 -22.170 -2.065 1.00 72.75 88 SER A O 1
ATOM 708 N N . ASN A 1 89 ? 26.424 -20.127 -1.651 1.00 71.44 89 ASN A N 1
ATOM 709 C CA . ASN A 1 89 ? 27.829 -20.544 -1.597 1.00 71.44 89 ASN A CA 1
ATOM 710 C C . ASN A 1 89 ? 28.268 -20.903 -0.156 1.00 71.44 89 ASN A C 1
ATOM 712 O O . ASN A 1 89 ? 29.439 -21.140 0.103 1.00 71.44 89 ASN A O 1
ATOM 716 N N . ASP A 1 90 ? 27.315 -20.902 0.783 1.00 71.50 90 ASP A N 1
ATOM 717 C CA . ASP A 1 90 ? 27.483 -21.167 2.217 1.00 71.50 90 ASP A CA 1
ATOM 718 C C . ASP A 1 90 ? 27.150 -22.649 2.507 1.00 71.50 90 ASP A C 1
ATOM 720 O O . ASP A 1 90 ? 26.008 -22.993 2.840 1.00 71.50 90 ASP A O 1
ATOM 724 N N . THR A 1 91 ? 28.124 -23.537 2.272 1.00 74.56 91 THR A N 1
ATOM 725 C CA . THR A 1 91 ? 28.086 -24.972 2.618 1.00 74.56 91 THR A CA 1
ATOM 726 C C . THR A 1 91 ? 28.930 -25.253 3.860 1.00 74.56 91 THR A C 1
ATOM 728 O O . THR A 1 91 ? 29.874 -24.525 4.152 1.00 74.56 91 THR A O 1
ATOM 731 N N . GLY A 1 92 ? 28.599 -26.320 4.590 1.00 77.06 92 GLY A N 1
ATOM 732 C CA . GLY A 1 92 ? 29.432 -26.830 5.680 1.00 77.06 92 GLY A CA 1
ATOM 733 C C . GLY A 1 92 ? 30.695 -27.538 5.182 1.00 77.06 92 GLY A C 1
ATOM 734 O O . GLY A 1 92 ? 30.998 -27.528 3.987 1.00 77.06 92 GLY A O 1
ATOM 735 N N . ASP A 1 93 ? 31.401 -28.177 6.113 1.00 80.81 93 ASP A N 1
ATOM 736 C CA . ASP A 1 93 ? 32.612 -28.952 5.835 1.00 80.81 93 ASP A CA 1
ATOM 737 C C . ASP A 1 93 ? 32.354 -30.107 4.848 1.00 80.81 93 ASP A C 1
ATOM 739 O O . ASP A 1 93 ? 31.248 -30.657 4.782 1.00 80.81 93 ASP A O 1
ATOM 743 N N . GLU A 1 94 ? 33.392 -30.492 4.099 1.00 80.81 94 GLU A N 1
ATOM 744 C CA . GLU A 1 94 ? 33.329 -31.612 3.152 1.00 80.81 94 GLU A CA 1
ATOM 745 C C . GLU A 1 94 ? 32.943 -32.932 3.853 1.00 80.81 94 GLU A C 1
ATOM 747 O O . GLU A 1 94 ? 33.386 -33.189 4.977 1.00 80.81 94 GLU A O 1
ATOM 752 N N . PRO A 1 95 ? 32.145 -33.809 3.212 1.00 83.44 95 PRO A N 1
ATOM 753 C CA . PRO A 1 95 ? 31.766 -35.083 3.810 1.00 83.44 95 PRO A CA 1
ATOM 754 C C . PRO A 1 95 ? 32.954 -36.042 3.988 1.00 83.44 95 PRO A C 1
ATOM 756 O O . PRO A 1 95 ? 33.558 -36.510 3.022 1.00 83.44 95 PRO A O 1
ATOM 759 N N . GLU A 1 96 ? 33.240 -36.380 5.242 1.00 79.06 96 GLU A N 1
ATOM 760 C CA . GLU A 1 96 ? 34.231 -37.386 5.633 1.00 79.06 96 GLU A CA 1
ATOM 761 C C . GLU A 1 96 ? 33.860 -38.791 5.109 1.00 79.06 96 GLU A C 1
ATOM 763 O O . GLU A 1 96 ? 32.684 -39.146 5.019 1.00 79.06 96 GLU A O 1
ATOM 768 N N . GLY A 1 97 ? 34.867 -39.614 4.795 1.00 75.50 97 GLY A N 1
ATOM 769 C CA . GLY A 1 97 ? 34.688 -41.038 4.464 1.00 75.50 97 GLY A CA 1
ATOM 770 C C . GLY A 1 97 ? 34.201 -41.364 3.043 1.00 75.50 97 GLY A C 1
ATOM 771 O O . GLY A 1 97 ? 33.978 -42.534 2.746 1.00 75.50 97 GLY A O 1
ATOM 772 N N . VAL A 1 98 ? 34.050 -40.371 2.161 1.00 80.25 98 VAL A N 1
ATOM 773 C CA . VAL A 1 98 ? 33.614 -40.574 0.766 1.00 80.25 98 VAL A CA 1
ATOM 774 C C . VAL A 1 98 ? 34.794 -40.951 -0.133 1.00 80.25 98 VAL A C 1
ATOM 776 O O . VAL A 1 98 ? 35.795 -40.235 -0.186 1.00 80.25 98 VAL A O 1
ATOM 779 N N . LEU A 1 99 ? 34.674 -42.041 -0.892 1.00 77.88 99 LEU A N 1
ATOM 780 C CA . LEU A 1 99 ? 35.714 -42.490 -1.818 1.00 77.88 99 LEU A CA 1
ATOM 781 C C . LEU A 1 99 ? 35.661 -41.708 -3.146 1.00 77.88 99 LEU A C 1
ATOM 783 O O . LEU A 1 99 ? 34.585 -41.290 -3.589 1.00 77.88 99 LEU A O 1
ATOM 787 N N . PRO A 1 100 ? 36.792 -41.553 -3.866 1.00 71.31 100 PRO A N 1
ATOM 788 C CA . PRO A 1 100 ? 36.805 -40.927 -5.191 1.00 71.31 100 PRO A CA 1
ATOM 789 C C . PRO A 1 100 ? 35.803 -41.560 -6.168 1.00 71.31 100 PRO A C 1
ATOM 791 O O . PRO A 1 100 ? 35.154 -40.836 -6.922 1.00 71.31 100 PRO A O 1
ATOM 794 N N . SER A 1 101 ? 35.617 -42.880 -6.074 1.00 73.19 101 SER A N 1
ATOM 795 C CA . SER A 1 101 ? 34.693 -43.704 -6.862 1.00 73.19 101 SER A CA 1
ATOM 796 C C . SER A 1 101 ? 33.201 -43.434 -6.640 1.00 73.19 101 SER A C 1
ATOM 798 O O . SER A 1 101 ? 32.374 -43.915 -7.418 1.00 73.19 101 SER A O 1
ATOM 800 N N . ASP A 1 102 ? 32.823 -42.714 -5.584 1.00 83.44 102 ASP A N 1
ATOM 801 C CA . ASP A 1 102 ? 31.431 -42.691 -5.146 1.00 83.44 102 ASP A CA 1
ATOM 802 C C . ASP A 1 102 ? 30.573 -41.757 -6.003 1.00 83.44 102 ASP A C 1
ATOM 804 O O . ASP A 1 102 ? 30.819 -40.554 -6.111 1.00 83.44 102 ASP A O 1
ATOM 808 N N . THR A 1 103 ? 29.516 -42.326 -6.584 1.00 85.62 103 THR A N 1
ATOM 809 C CA . THR A 1 103 ? 28.514 -41.630 -7.417 1.00 85.62 103 THR A CA 1
ATOM 810 C C . THR A 1 103 ? 27.295 -41.162 -6.612 1.00 85.62 103 THR A C 1
ATOM 812 O O . THR A 1 103 ? 26.332 -40.614 -7.163 1.00 85.62 103 THR A O 1
ATOM 815 N N . THR A 1 104 ? 27.327 -41.354 -5.292 1.00 89.75 104 THR A N 1
ATOM 816 C CA . THR A 1 104 ? 26.294 -40.959 -4.327 1.00 89.75 104 THR A CA 1
ATOM 817 C C . THR A 1 104 ? 26.909 -40.469 -3.019 1.00 89.75 104 THR A C 1
ATOM 819 O O . THR A 1 104 ? 28.038 -40.828 -2.703 1.00 89.75 104 THR A O 1
ATOM 822 N N . LEU A 1 105 ? 26.152 -39.692 -2.243 1.00 90.81 105 LEU A N 1
ATOM 823 C CA . LEU A 1 105 ? 26.471 -39.319 -0.861 1.00 90.81 105 LEU A CA 1
ATOM 824 C C . LEU A 1 105 ? 25.386 -39.842 0.094 1.00 90.81 105 LEU A C 1
ATOM 826 O O . LEU A 1 105 ? 24.217 -39.937 -0.290 1.00 90.81 105 LEU A O 1
ATOM 830 N N . ASP A 1 106 ? 25.759 -40.136 1.340 1.00 89.56 106 ASP A N 1
ATOM 831 C CA . ASP A 1 106 ? 24.797 -40.427 2.404 1.00 89.56 106 ASP A CA 1
ATOM 832 C C . ASP A 1 106 ? 23.848 -39.225 2.677 1.00 89.56 106 ASP A C 1
ATOM 834 O O . ASP A 1 106 ? 24.303 -38.078 2.773 1.00 89.56 106 ASP A O 1
ATOM 838 N N . PRO A 1 107 ? 22.525 -39.438 2.822 1.00 88.38 107 PRO A N 1
ATOM 839 C CA . PRO A 1 107 ? 21.578 -38.348 3.053 1.00 88.38 107 PRO A CA 1
ATOM 840 C C . PRO A 1 107 ? 21.737 -37.579 4.375 1.00 88.38 107 PRO A C 1
ATOM 842 O O . PRO A 1 107 ? 21.347 -36.412 4.420 1.00 88.38 107 PRO A O 1
ATOM 845 N N . GLU A 1 108 ? 22.292 -38.166 5.440 1.00 87.50 108 GLU A N 1
ATOM 846 C CA . GLU A 1 108 ? 22.581 -37.450 6.691 1.00 87.50 108 GLU A CA 1
ATOM 847 C C . GLU A 1 108 ? 23.846 -36.599 6.551 1.00 87.50 108 GLU A C 1
ATOM 849 O O . GLU A 1 108 ? 23.839 -35.427 6.936 1.00 87.50 108 GLU A O 1
ATOM 854 N N . ALA A 1 109 ? 24.889 -37.126 5.901 1.00 88.69 109 ALA A N 1
ATOM 855 C CA . ALA A 1 109 ? 26.079 -36.358 5.531 1.00 88.69 109 ALA A CA 1
ATOM 856 C C . ALA A 1 109 ? 25.725 -35.159 4.628 1.00 88.69 109 ALA A C 1
ATOM 858 O O . ALA A 1 109 ? 26.209 -34.048 4.843 1.00 88.69 109 ALA A O 1
ATOM 859 N N . PHE A 1 110 ? 24.795 -35.330 3.682 1.00 89.00 110 PHE A N 1
ATOM 860 C CA . PHE A 1 110 ? 24.265 -34.224 2.876 1.00 89.00 110 PHE A CA 1
ATOM 861 C C . PHE A 1 110 ? 23.460 -33.201 3.700 1.00 89.00 110 PHE A C 1
ATOM 863 O O . PHE A 1 110 ? 23.482 -32.009 3.397 1.00 89.00 110 PHE A O 1
ATOM 870 N N . ILE A 1 111 ? 22.765 -33.625 4.762 1.00 87.69 111 ILE A N 1
ATOM 871 C CA . ILE A 1 111 ? 22.088 -32.700 5.686 1.00 87.69 111 ILE A CA 1
ATOM 872 C C . ILE A 1 111 ? 23.110 -31.935 6.550 1.00 87.69 111 ILE A C 1
ATOM 874 O O . ILE A 1 111 ? 22.910 -30.736 6.748 1.00 87.69 111 ILE A O 1
ATOM 878 N N . LYS A 1 112 ? 24.215 -32.566 6.992 1.00 87.56 112 LYS A N 1
ATOM 879 C CA . LYS A 1 112 ? 25.357 -31.892 7.656 1.00 87.56 112 LYS A CA 1
ATOM 880 C C . LYS A 1 112 ? 25.961 -30.822 6.734 1.00 87.56 112 LYS A C 1
ATOM 882 O O . LYS A 1 112 ? 26.095 -29.673 7.148 1.00 87.56 112 LYS A O 1
ATOM 887 N N . LEU A 1 113 ? 26.216 -31.165 5.468 1.00 87.38 113 LEU A N 1
ATOM 888 C CA . LEU A 1 113 ? 26.759 -30.252 4.451 1.00 87.38 113 LEU A CA 1
ATOM 889 C C . LEU A 1 113 ? 25.862 -29.024 4.192 1.00 87.38 113 LEU A C 1
ATOM 891 O O . LEU A 1 113 ? 26.356 -27.931 3.926 1.00 87.38 113 LEU A O 1
ATOM 895 N N . LEU A 1 114 ? 24.538 -29.168 4.311 1.00 86.31 114 LEU A N 1
ATOM 896 C CA . LEU A 1 114 ? 23.580 -28.058 4.196 1.00 86.31 114 LEU A CA 1
ATOM 897 C C . LEU A 1 114 ? 23.332 -27.307 5.524 1.00 86.31 114 LEU A C 1
ATOM 899 O O . LEU A 1 114 ? 22.420 -26.480 5.600 1.00 86.31 114 LEU A O 1
ATOM 903 N N . GLY A 1 115 ? 24.131 -27.567 6.564 1.00 82.25 115 GLY A N 1
ATOM 904 C CA . GLY A 1 115 ? 24.011 -26.962 7.894 1.00 82.25 115 GLY A CA 1
ATOM 905 C C . GLY A 1 115 ? 23.934 -25.426 7.893 1.00 82.25 115 GLY A C 1
ATOM 906 O O . GLY A 1 115 ? 22.942 -24.894 8.403 1.00 82.25 115 GLY A O 1
ATOM 907 N N . PRO A 1 116 ? 24.895 -24.691 7.291 1.00 80.19 116 PRO A N 1
ATOM 908 C CA . PRO A 1 116 ? 24.900 -23.222 7.308 1.00 80.19 116 PRO A CA 1
ATOM 909 C C . PRO A 1 116 ? 23.664 -22.588 6.651 1.00 80.19 116 PRO A C 1
ATOM 911 O O . PRO A 1 116 ? 23.094 -21.629 7.178 1.00 80.19 116 PRO A O 1
ATOM 914 N N . LEU A 1 117 ? 23.174 -23.187 5.558 1.00 77.81 117 LEU A N 1
ATOM 915 C CA . LEU A 1 117 ? 21.955 -22.770 4.856 1.00 77.81 117 LEU A CA 1
ATOM 916 C C . LEU A 1 117 ? 20.682 -22.911 5.715 1.00 77.81 117 LEU A C 1
ATOM 918 O O . LEU A 1 117 ? 19.715 -22.171 5.511 1.00 77.81 117 LEU A O 1
ATOM 922 N N . PHE A 1 118 ? 20.656 -23.859 6.657 1.00 79.44 118 PHE A N 1
ATOM 923 C CA . PHE A 1 118 ? 19.465 -24.182 7.447 1.00 79.44 118 PHE A CA 1
ATOM 924 C C . PHE A 1 118 ? 19.535 -23.806 8.934 1.00 79.44 118 PHE A C 1
ATOM 926 O O . PHE A 1 118 ? 18.477 -23.790 9.561 1.00 79.44 118 PHE A O 1
ATOM 933 N N . ALA A 1 119 ? 20.708 -23.457 9.475 1.00 68.62 119 ALA A N 1
ATOM 934 C CA . ALA A 1 119 ? 20.917 -22.859 10.801 1.00 68.62 119 ALA A CA 1
ATOM 935 C C . ALA A 1 119 ? 20.092 -23.521 11.931 1.00 68.62 119 ALA A C 1
ATOM 937 O O . ALA A 1 119 ? 19.094 -22.970 12.405 1.00 68.62 119 ALA A O 1
ATOM 938 N N . ASP A 1 120 ? 20.500 -24.731 12.324 1.00 71.25 120 ASP A N 1
ATOM 939 C CA . ASP A 1 120 ? 19.906 -25.560 13.391 1.00 71.25 120 ASP A CA 1
ATOM 940 C C . ASP A 1 120 ? 18.416 -25.927 13.206 1.00 71.25 120 ASP A C 1
ATOM 942 O O . ASP A 1 120 ? 17.750 -26.414 14.127 1.00 71.25 120 ASP A O 1
ATOM 946 N N . ALA A 1 121 ? 17.850 -25.729 12.010 1.00 81.06 121 ALA A N 1
ATOM 947 C CA . ALA A 1 121 ? 16.452 -26.048 11.751 1.00 81.06 121 ALA A CA 1
ATOM 948 C C . ALA A 1 121 ? 16.158 -27.552 11.874 1.00 81.06 121 ALA A C 1
ATOM 950 O O . ALA A 1 121 ? 16.690 -28.395 11.155 1.00 81.06 121 ALA A O 1
ATOM 951 N N . HIS A 1 122 ? 15.199 -27.881 12.741 1.00 85.56 122 HIS A N 1
ATOM 952 C CA . HIS A 1 122 ? 14.747 -29.244 13.008 1.00 85.56 122 HIS A CA 1
ATOM 953 C C . HIS A 1 122 ? 14.456 -30.046 11.717 1.00 85.56 122 HIS A C 1
ATOM 955 O O . HIS A 1 122 ? 13.559 -29.689 10.958 1.00 85.56 122 HIS A O 1
ATOM 961 N N . LYS A 1 123 ? 15.104 -31.204 11.523 1.00 85.00 123 LYS A N 1
ATOM 962 C CA . LYS A 1 123 ? 15.099 -32.076 10.317 1.00 85.00 123 LYS A CA 1
ATOM 963 C C . LYS A 1 123 ? 13.793 -32.172 9.496 1.00 85.00 123 LYS A C 1
ATOM 965 O O . LYS A 1 123 ? 13.833 -32.123 8.269 1.00 85.00 123 LYS A O 1
ATOM 970 N N . LYS A 1 124 ? 12.615 -32.258 10.136 1.00 85.75 124 LYS A N 1
ATOM 971 C CA . LYS A 1 124 ? 11.288 -32.229 9.455 1.00 85.75 124 LYS A CA 1
ATOM 972 C C . LYS A 1 124 ? 11.048 -30.969 8.600 1.00 85.75 124 LYS A C 1
ATOM 974 O O . LYS A 1 124 ? 10.278 -31.024 7.644 1.00 85.75 124 LYS A O 1
ATOM 979 N N . ASP A 1 125 ? 11.686 -29.857 8.946 1.00 85.00 125 ASP A N 1
ATOM 980 C CA . ASP A 1 125 ? 11.591 -28.569 8.267 1.00 85.00 125 ASP A CA 1
ATOM 981 C C . ASP A 1 125 ? 12.544 -28.476 7.074 1.00 85.00 125 ASP A C 1
ATOM 983 O O . ASP A 1 125 ? 12.107 -28.066 5.999 1.00 85.00 125 ASP A O 1
ATOM 987 N N . ILE A 1 126 ? 13.779 -28.963 7.230 1.00 86.88 126 ILE A N 1
ATOM 988 C CA . ILE A 1 126 ? 14.739 -29.170 6.135 1.00 86.88 126 ILE A CA 1
ATOM 989 C C . ILE A 1 126 ? 14.106 -30.066 5.061 1.00 86.88 126 ILE A C 1
ATOM 991 O O . ILE A 1 126 ? 13.966 -29.663 3.907 1.00 86.88 126 ILE A O 1
ATOM 995 N N . LEU A 1 127 ? 13.572 -31.229 5.451 1.00 87.25 127 LEU A N 1
ATOM 996 C CA . LEU A 1 127 ? 12.849 -32.130 4.545 1.00 87.25 127 LEU A CA 1
ATOM 997 C C . LEU A 1 127 ? 11.588 -31.492 3.931 1.00 87.25 127 LEU A C 1
ATOM 999 O O . LEU A 1 127 ? 11.164 -31.888 2.847 1.00 87.25 127 LEU A O 1
ATOM 1003 N N . ALA A 1 128 ? 10.980 -30.484 4.569 1.00 84.44 128 ALA A N 1
ATOM 1004 C CA . ALA A 1 128 ? 9.872 -29.736 3.975 1.00 84.44 128 ALA A CA 1
ATOM 1005 C C . ALA A 1 128 ? 10.320 -28.763 2.866 1.00 84.44 128 ALA A C 1
ATOM 1007 O O . ALA A 1 128 ? 9.490 -28.437 2.009 1.00 84.44 128 ALA A O 1
ATOM 1008 N N . VAL A 1 129 ? 11.588 -28.341 2.852 1.00 85.00 129 VAL A N 1
ATOM 1009 C CA . VAL A 1 129 ? 12.218 -27.609 1.741 1.00 85.00 129 VAL A CA 1
ATOM 1010 C C . VAL A 1 129 ? 12.683 -28.599 0.665 1.00 85.00 129 VAL A C 1
ATOM 1012 O O . VAL A 1 129 ? 12.155 -28.574 -0.448 1.00 85.00 129 VAL A O 1
ATOM 1015 N N . LEU A 1 130 ? 13.551 -29.554 1.026 1.00 86.81 130 LEU A N 1
ATOM 1016 C CA . LEU A 1 130 ? 14.193 -30.526 0.118 1.00 86.81 130 LEU A CA 1
ATOM 1017 C C . LEU A 1 130 ? 13.219 -31.432 -0.665 1.00 86.81 130 LEU A C 1
ATOM 1019 O O . LEU A 1 130 ? 13.610 -32.107 -1.616 1.00 86.81 130 LEU A O 1
ATOM 1023 N N . LYS A 1 131 ? 11.936 -31.481 -0.292 1.00 85.38 131 LYS A N 1
ATOM 1024 C CA . LYS A 1 131 ? 10.907 -32.223 -1.038 1.00 85.38 131 LYS A CA 1
ATOM 1025 C C . LYS A 1 131 ? 10.211 -31.437 -2.152 1.00 85.38 131 LYS A C 1
ATOM 1027 O O . LYS A 1 131 ? 9.224 -31.920 -2.704 1.00 85.38 131 LYS A O 1
ATOM 1032 N N . ARG A 1 132 ? 10.662 -30.209 -2.429 1.00 80.12 132 ARG A N 1
ATOM 1033 C CA . ARG A 1 132 ? 10.026 -29.266 -3.372 1.00 80.12 132 ARG A CA 1
ATOM 1034 C C . ARG A 1 132 ? 10.991 -28.577 -4.334 1.00 80.12 132 ARG A C 1
ATOM 1036 O O . ARG A 1 132 ? 10.538 -28.040 -5.337 1.00 80.12 132 ARG A O 1
ATOM 1043 N N . CYS A 1 133 ? 12.286 -28.605 -4.049 1.00 80.81 133 CYS A N 1
ATOM 1044 C CA . CYS A 1 133 ? 13.339 -28.090 -4.915 1.00 80.81 133 CYS A CA 1
ATOM 1045 C C . CYS A 1 133 ? 14.366 -29.184 -5.213 1.00 80.81 133 CYS A C 1
ATOM 1047 O O . CYS A 1 133 ? 14.674 -30.007 -4.349 1.00 80.81 133 CYS A O 1
ATOM 1049 N N . THR A 1 134 ? 14.921 -29.166 -6.426 1.00 84.38 134 THR A N 1
ATOM 1050 C CA . THR A 1 134 ? 16.227 -29.786 -6.665 1.00 84.38 134 THR A CA 1
ATOM 1051 C C . THR A 1 134 ? 17.244 -28.971 -5.884 1.00 84.38 134 THR A C 1
ATOM 1053 O O . THR A 1 134 ? 17.233 -27.741 -5.963 1.00 84.38 134 THR A O 1
ATOM 1056 N N . THR A 1 135 ? 18.072 -29.640 -5.092 1.00 84.50 135 THR A N 1
ATOM 1057 C CA . THR A 1 135 ? 19.059 -28.987 -4.229 1.00 84.50 135 THR A CA 1
ATOM 1058 C C . THR A 1 135 ? 20.450 -29.312 -4.741 1.00 84.50 135 THR A C 1
ATOM 1060 O O . THR A 1 135 ? 20.768 -30.484 -4.936 1.00 84.50 135 THR A O 1
ATOM 1063 N N . PHE A 1 136 ? 21.243 -28.267 -4.959 1.00 82.94 136 PHE A N 1
ATOM 1064 C CA . PHE A 1 136 ? 22.641 -28.339 -5.362 1.00 82.94 136 PHE A CA 1
ATOM 1065 C C . PHE A 1 136 ? 23.497 -27.863 -4.186 1.00 82.94 136 PHE A C 1
ATOM 1067 O O . PHE A 1 136 ? 23.189 -26.819 -3.610 1.00 82.94 136 PHE A O 1
ATOM 1074 N N . ALA A 1 137 ? 24.549 -28.602 -3.845 1.00 82.06 137 ALA A N 1
ATOM 1075 C CA . ALA A 1 137 ? 25.628 -28.129 -2.983 1.00 82.06 137 ALA A CA 1
ATOM 1076 C C . ALA A 1 137 ? 26.941 -28.249 -3.761 1.00 82.06 137 ALA A C 1
ATOM 1078 O O . ALA A 1 137 ? 27.257 -29.323 -4.276 1.00 82.06 137 ALA A O 1
ATOM 1079 N N . PHE A 1 138 ? 27.663 -27.139 -3.879 1.00 79.00 138 PHE A N 1
ATOM 1080 C CA . PHE A 1 138 ? 28.957 -27.065 -4.548 1.00 79.00 138 PHE A CA 1
ATOM 1081 C C . PHE A 1 138 ? 30.032 -27.058 -3.469 1.00 79.00 138 PHE A C 1
ATOM 1083 O O . PHE A 1 138 ? 29.984 -26.202 -2.589 1.00 79.00 138 PHE A O 1
ATOM 1090 N N . THR A 1 139 ? 30.973 -27.993 -3.528 1.00 78.75 139 THR A N 1
ATOM 1091 C CA . THR A 1 139 ? 32.117 -28.050 -2.612 1.00 78.75 139 THR A CA 1
ATOM 1092 C C . THR A 1 139 ? 33.426 -28.018 -3.400 1.00 78.75 139 THR A C 1
ATOM 1094 O O . THR A 1 139 ? 33.424 -27.753 -4.607 1.00 78.75 139 THR A O 1
ATOM 1097 N N . ASN A 1 140 ? 34.563 -28.233 -2.739 1.00 74.12 140 ASN A N 1
ATOM 1098 C CA . ASN A 1 140 ? 35.865 -28.209 -3.405 1.00 74.12 140 ASN A CA 1
ATOM 1099 C C . ASN A 1 140 ? 36.098 -29.481 -4.237 1.00 74.12 140 ASN A C 1
ATOM 1101 O O . ASN A 1 140 ? 36.726 -29.407 -5.287 1.00 74.12 140 ASN A O 1
ATOM 1105 N N . SER A 1 141 ? 35.565 -30.627 -3.799 1.00 76.56 141 SER A N 1
ATOM 1106 C CA . SER A 1 141 ? 35.766 -31.939 -4.429 1.00 76.56 141 SER A CA 1
ATOM 1107 C C . SER A 1 141 ? 34.611 -32.420 -5.318 1.00 76.56 141 SER A C 1
ATOM 1109 O O . SER A 1 141 ? 34.803 -33.312 -6.156 1.00 76.56 141 SER A O 1
ATOM 1111 N N . ALA A 1 142 ? 33.395 -31.887 -5.143 1.00 81.56 142 ALA A N 1
ATOM 1112 C CA . ALA A 1 142 ? 32.218 -32.376 -5.856 1.00 81.56 142 ALA A CA 1
ATOM 1113 C C . ALA A 1 142 ? 31.073 -31.357 -5.998 1.00 81.56 142 ALA A C 1
ATOM 1115 O O . ALA A 1 142 ? 30.941 -30.377 -5.266 1.00 81.56 142 ALA A O 1
ATOM 1116 N N . LEU A 1 143 ? 30.170 -31.664 -6.931 1.00 83.81 143 LEU A N 1
ATOM 1117 C CA . LEU A 1 143 ? 28.804 -31.154 -6.951 1.00 83.81 143 LEU A CA 1
ATOM 1118 C C . LEU A 1 143 ? 27.851 -32.250 -6.463 1.00 83.81 143 LEU A C 1
ATOM 1120 O O . LEU A 1 143 ? 27.727 -33.308 -7.084 1.00 83.81 143 LEU A O 1
ATOM 1124 N N . TYR A 1 144 ? 27.142 -31.975 -5.373 1.00 87.31 144 TYR A N 1
ATOM 1125 C CA . TYR A 1 144 ? 26.110 -32.849 -4.827 1.00 87.31 144 TYR A CA 1
ATOM 1126 C C . TYR A 1 144 ? 24.724 -32.396 -5.291 1.00 87.31 144 TYR A C 1
ATOM 1128 O O . TYR A 1 144 ? 24.361 -31.227 -5.142 1.00 87.31 144 TYR A O 1
ATOM 1136 N N . VAL A 1 145 ? 23.930 -33.321 -5.837 1.00 88.44 145 VAL A N 1
ATOM 1137 C CA . VAL A 1 145 ? 22.598 -33.036 -6.393 1.00 88.44 145 VAL A CA 1
ATOM 1138 C C . VAL A 1 145 ? 21.556 -33.958 -5.769 1.00 88.44 145 VAL A C 1
ATOM 1140 O O . VAL A 1 145 ? 21.614 -35.173 -5.940 1.00 88.44 145 VAL A O 1
ATOM 1143 N N . ARG A 1 146 ? 20.550 -33.393 -5.094 1.00 89.88 146 ARG A N 1
ATOM 1144 C CA . ARG A 1 146 ? 19.399 -34.146 -4.567 1.00 89.88 146 ARG A CA 1
ATOM 1145 C C . ARG A 1 146 ? 18.110 -33.691 -5.246 1.00 89.88 146 ARG A C 1
ATOM 1147 O O . ARG A 1 146 ? 17.729 -32.522 -5.136 1.00 89.88 146 ARG A O 1
ATOM 1154 N N . LEU A 1 147 ? 17.419 -34.610 -5.924 1.00 89.38 147 LEU A N 1
ATOM 1155 C CA . LEU A 1 147 ? 16.134 -34.330 -6.580 1.00 89.38 147 LEU A CA 1
ATOM 1156 C C . LEU A 1 147 ? 14.984 -34.144 -5.554 1.00 89.38 147 LEU A C 1
ATOM 1158 O O . LEU A 1 147 ? 15.112 -34.565 -4.396 1.00 89.38 147 LEU A O 1
ATOM 1162 N N . PRO A 1 148 ? 13.845 -33.523 -5.936 1.00 87.94 148 PRO A N 1
ATOM 1163 C CA . PRO A 1 148 ? 12.738 -33.267 -5.015 1.00 87.94 148 PRO A CA 1
ATOM 1164 C C . PRO A 1 148 ? 12.095 -34.571 -4.520 1.00 87.94 148 PRO A C 1
ATOM 1166 O O . PRO A 1 148 ? 11.430 -35.280 -5.274 1.00 87.94 148 PRO A O 1
ATOM 1169 N N . SER A 1 149 ? 12.245 -34.879 -3.230 1.00 85.69 149 SER A N 1
ATOM 1170 C CA . SER A 1 149 ? 11.667 -36.089 -2.632 1.00 85.69 149 SER A CA 1
ATOM 1171 C C . SER A 1 149 ? 11.289 -35.912 -1.164 1.00 85.69 149 SER A C 1
ATOM 1173 O O . SER A 1 149 ? 12.028 -35.301 -0.391 1.00 85.69 149 SER A O 1
ATOM 1175 N N . GLU A 1 150 ? 10.138 -36.479 -0.775 1.00 83.62 150 GLU A N 1
ATOM 1176 C CA . GLU A 1 150 ? 9.653 -36.506 0.615 1.00 83.62 150 GLU A CA 1
ATOM 1177 C C . GLU A 1 150 ? 10.396 -37.525 1.500 1.00 83.62 150 GLU A C 1
ATOM 1179 O O . GLU A 1 150 ? 10.238 -37.486 2.720 1.00 83.62 150 GLU A O 1
ATOM 1184 N N . ARG A 1 151 ? 11.175 -38.431 0.891 1.00 87.12 151 ARG A N 1
ATOM 1185 C CA . ARG A 1 151 ? 11.989 -39.448 1.572 1.00 87.12 151 ARG A CA 1
ATOM 1186 C C . ARG A 1 151 ? 13.238 -38.815 2.210 1.00 87.12 151 ARG A C 1
ATOM 1188 O O . ARG A 1 151 ? 13.903 -38.030 1.527 1.00 87.12 151 ARG A O 1
ATOM 1195 N N . PRO A 1 152 ? 13.582 -39.132 3.475 1.00 85.69 152 PRO A N 1
ATOM 1196 C CA . PRO A 1 152 ? 14.894 -38.800 4.033 1.00 85.69 152 PRO A CA 1
ATOM 1197 C C . PRO A 1 152 ? 16.000 -39.493 3.230 1.00 85.69 152 PRO A C 1
ATOM 1199 O O . PRO A 1 152 ? 16.896 -38.833 2.722 1.00 85.69 152 PRO A O 1
ATOM 1202 N N . ASP A 1 153 ? 15.814 -40.791 2.992 1.00 87.88 153 ASP A N 1
ATOM 1203 C CA . ASP A 1 153 ? 16.654 -41.733 2.247 1.00 87.88 153 ASP A CA 1
ATOM 1204 C C . ASP A 1 153 ? 16.606 -41.543 0.714 1.00 87.88 153 ASP A C 1
ATOM 1206 O O . ASP A 1 153 ? 16.692 -42.492 -0.061 1.00 87.88 153 ASP A O 1
ATOM 1210 N N . ALA A 1 154 ? 16.399 -40.311 0.245 1.00 88.50 154 ALA A N 1
ATOM 1211 C CA . ALA A 1 154 ? 16.399 -40.005 -1.181 1.00 88.50 154 ALA A CA 1
ATOM 1212 C C . ALA A 1 154 ? 17.829 -39.815 -1.698 1.00 88.50 154 ALA A C 1
ATOM 1214 O O . ALA A 1 154 ? 18.594 -39.059 -1.102 1.00 88.50 154 ALA A O 1
ATOM 1215 N N . ILE A 1 155 ? 18.134 -40.443 -2.839 1.00 90.75 155 ILE A N 1
ATOM 1216 C CA . ILE A 1 155 ? 19.450 -40.422 -3.490 1.00 90.75 155 ILE A CA 1
ATOM 1217 C C . ILE A 1 155 ? 19.987 -38.988 -3.601 1.00 90.75 155 ILE A C 1
ATOM 1219 O O . ILE A 1 155 ? 19.356 -38.108 -4.196 1.00 90.75 155 ILE A O 1
ATOM 1223 N N . VAL A 1 156 ? 21.180 -38.785 -3.046 1.00 90.88 156 VAL A N 1
ATOM 1224 C CA . VAL A 1 156 ? 22.032 -37.626 -3.300 1.00 90.88 156 VAL A CA 1
ATOM 1225 C C . VAL A 1 156 ? 23.083 -38.086 -4.297 1.00 90.88 156 VAL A C 1
ATOM 1227 O O . VAL A 1 156 ? 23.903 -38.942 -3.976 1.00 90.88 156 VAL A O 1
ATOM 1230 N N . HIS A 1 157 ? 23.046 -37.565 -5.518 1.00 90.00 157 HIS A N 1
ATOM 1231 C CA . HIS A 1 157 ? 24.052 -37.849 -6.537 1.00 90.00 157 HIS A CA 1
ATOM 1232 C C . HIS A 1 157 ? 25.329 -37.077 -6.215 1.00 90.00 157 HIS A C 1
ATOM 1234 O O . HIS A 1 157 ? 25.254 -35.891 -5.888 1.00 90.00 157 HIS A O 1
ATOM 1240 N N . ARG A 1 158 ? 26.486 -37.727 -6.349 1.00 87.50 158 ARG A N 1
ATOM 1241 C CA . ARG A 1 158 ? 27.803 -37.090 -6.250 1.00 87.50 158 ARG A CA 1
ATOM 1242 C C . ARG A 1 158 ? 28.421 -37.013 -7.641 1.00 87.50 158 ARG A C 1
ATOM 1244 O O . ARG A 1 158 ? 28.578 -38.035 -8.305 1.00 87.50 158 ARG A O 1
ATOM 1251 N N . ILE A 1 159 ? 28.768 -35.803 -8.065 1.00 83.44 159 ILE A N 1
ATOM 1252 C CA . ILE A 1 159 ? 29.509 -35.530 -9.296 1.00 83.44 159 ILE A CA 1
ATOM 1253 C C . ILE A 1 159 ? 30.897 -35.043 -8.874 1.00 83.44 159 ILE A C 1
ATOM 1255 O O . ILE A 1 159 ? 31.072 -33.863 -8.572 1.00 83.44 159 ILE A O 1
ATOM 1259 N N . ALA A 1 160 ? 31.860 -35.960 -8.779 1.00 75.19 160 ALA A N 1
ATOM 1260 C CA . ALA A 1 160 ? 33.249 -35.620 -8.467 1.00 75.19 160 ALA A CA 1
ATOM 1261 C C . ALA A 1 160 ? 33.844 -34.724 -9.567 1.00 75.19 160 ALA A C 1
ATOM 1263 O O . ALA A 1 160 ? 33.571 -34.942 -10.752 1.00 75.19 160 ALA A O 1
ATOM 1264 N N . LYS A 1 161 ? 34.662 -33.730 -9.206 1.00 63.50 161 LYS A N 1
ATOM 1265 C CA . LYS A 1 161 ? 35.333 -32.878 -10.197 1.00 63.50 161 LYS A CA 1
ATOM 1266 C C . LYS A 1 161 ? 36.706 -32.410 -9.718 1.00 63.50 161 LYS A C 1
ATOM 1268 O O . LYS A 1 161 ? 36.832 -32.027 -8.564 1.00 63.50 161 LYS A O 1
ATOM 1273 N N . GLY A 1 162 ? 37.688 -32.391 -10.626 1.00 56.09 162 GLY A N 1
ATOM 1274 C CA . GLY A 1 162 ? 38.996 -31.770 -10.381 1.00 56.09 162 GLY A CA 1
ATOM 1275 C C . GLY A 1 162 ? 38.880 -30.265 -10.131 1.00 56.09 162 GLY A C 1
ATOM 1276 O O . GLY A 1 162 ? 39.490 -29.748 -9.203 1.00 56.09 162 GLY A O 1
ATOM 1277 N N . ASP A 1 163 ? 38.024 -29.570 -10.894 1.00 54.12 163 ASP A N 1
ATOM 1278 C CA . ASP A 1 163 ? 37.748 -28.153 -10.642 1.00 54.12 163 ASP A CA 1
ATOM 1279 C C . ASP A 1 163 ? 36.405 -27.679 -11.223 1.00 54.12 163 ASP A C 1
ATOM 1281 O O . ASP A 1 163 ? 36.222 -27.666 -12.442 1.00 54.12 163 ASP A O 1
ATOM 1285 N N . ILE A 1 164 ? 35.427 -27.292 -10.389 1.00 55.06 164 ILE A N 1
ATOM 1286 C CA . ILE A 1 164 ? 34.157 -26.686 -10.858 1.00 55.06 164 ILE A CA 1
ATOM 1287 C C . ILE A 1 164 ? 34.186 -25.153 -10.842 1.00 55.06 164 ILE A C 1
ATOM 1289 O O . ILE A 1 164 ? 33.266 -24.528 -11.368 1.00 55.06 164 ILE A O 1
ATOM 1293 N N . HIS A 1 165 ? 35.244 -24.567 -10.276 1.00 50.50 165 HIS A N 1
ATOM 1294 C CA . HIS A 1 165 ? 35.301 -23.160 -9.885 1.00 50.50 165 HIS A CA 1
ATOM 1295 C C . HIS A 1 165 ? 36.182 -22.317 -10.814 1.00 50.50 165 HIS A C 1
ATOM 1297 O O . HIS A 1 165 ? 35.909 -21.129 -10.973 1.00 50.50 165 HIS A O 1
ATOM 1303 N N . LYS A 1 166 ? 37.197 -22.915 -11.460 1.00 52.97 166 LYS A N 1
ATOM 1304 C CA . LYS A 1 166 ? 38.104 -22.209 -12.390 1.00 52.97 166 LYS A CA 1
ATOM 1305 C C . LYS A 1 166 ? 37.420 -21.628 -13.628 1.00 52.97 166 LYS A C 1
ATOM 1307 O O . LYS A 1 166 ? 37.720 -20.493 -13.982 1.00 52.97 166 LYS A O 1
ATOM 1312 N N . ASP A 1 167 ? 36.522 -22.369 -14.283 1.00 58.19 167 ASP A N 1
ATOM 1313 C CA . ASP A 1 167 ? 35.744 -21.819 -15.399 1.00 58.19 167 ASP A CA 1
ATOM 1314 C C . ASP A 1 167 ? 34.384 -22.508 -15.605 1.00 58.19 167 ASP A C 1
ATOM 1316 O O . ASP A 1 167 ? 34.242 -23.728 -15.476 1.00 58.19 167 ASP A O 1
ATOM 1320 N N . LEU A 1 168 ? 33.383 -21.695 -15.948 1.00 64.19 168 LEU A N 1
ATOM 1321 C CA . LEU A 1 168 ? 32.014 -22.099 -16.297 1.00 64.19 168 LEU A CA 1
ATOM 1322 C C . LEU A 1 168 ? 31.597 -21.589 -17.689 1.00 64.19 168 LEU A C 1
ATOM 1324 O O . LEU A 1 168 ? 30.445 -21.765 -18.089 1.00 64.19 168 LEU A O 1
ATOM 1328 N N . LEU A 1 169 ? 32.512 -20.951 -18.423 1.00 70.12 169 LEU A N 1
ATOM 1329 C CA . LEU A 1 169 ? 32.323 -20.490 -19.793 1.00 70.12 169 LEU A CA 1
ATOM 1330 C C . LEU A 1 169 ? 33.138 -21.365 -20.745 1.00 70.12 169 LEU A C 1
ATOM 1332 O O . LEU A 1 169 ? 34.276 -21.730 -20.455 1.00 70.12 169 LEU A O 1
ATOM 1336 N N . ALA A 1 170 ? 32.581 -21.669 -21.917 1.00 74.94 170 ALA A N 1
ATOM 1337 C CA . ALA A 1 170 ? 33.402 -22.174 -23.010 1.00 74.94 170 ALA A CA 1
ATOM 1338 C C . ALA A 1 170 ? 34.305 -21.043 -23.531 1.00 74.94 170 ALA A C 1
ATOM 1340 O O . ALA A 1 170 ? 33.942 -19.870 -23.442 1.00 74.94 170 ALA A O 1
ATOM 1341 N N . GLU A 1 171 ? 35.449 -21.383 -24.129 1.00 79.88 171 GLU A N 1
ATOM 1342 C CA . GLU A 1 171 ? 36.433 -20.403 -24.626 1.00 79.88 171 GLU A CA 1
ATOM 1343 C C . GLU A 1 171 ? 35.799 -19.328 -25.528 1.00 79.88 171 GLU A C 1
ATOM 1345 O O . GLU A 1 171 ? 36.001 -18.126 -25.343 1.00 79.88 171 GLU A O 1
ATOM 1350 N N . LYS A 1 172 ? 34.899 -19.762 -26.424 1.00 81.69 172 LYS A N 1
ATOM 1351 C CA . LYS A 1 172 ? 34.095 -18.896 -27.300 1.00 81.69 172 LYS A CA 1
ATOM 1352 C C . LYS A 1 172 ? 33.283 -17.820 -26.555 1.00 81.69 172 LYS A C 1
ATOM 1354 O O . LYS A 1 172 ? 33.043 -16.758 -27.119 1.00 81.69 172 LYS A O 1
ATOM 1359 N N . ASP A 1 173 ? 32.884 -18.058 -25.305 1.00 81.75 173 ASP A N 1
ATOM 1360 C CA . ASP A 1 173 ? 31.976 -17.204 -24.530 1.00 81.75 173 ASP A CA 1
ATOM 1361 C C . ASP A 1 173 ? 32.720 -16.260 -23.571 1.00 81.75 173 ASP A C 1
ATOM 1363 O O . ASP A 1 173 ? 32.158 -15.248 -23.141 1.00 81.75 173 ASP A O 1
ATOM 1367 N N . LYS A 1 174 ? 33.997 -16.534 -23.259 1.00 84.81 174 LYS A N 1
ATOM 1368 C CA . LYS A 1 174 ? 34.812 -15.713 -22.342 1.00 84.81 174 LYS A CA 1
ATOM 1369 C C . LYS A 1 174 ? 34.917 -14.262 -22.810 1.00 84.81 174 LYS A C 1
ATOM 1371 O O . LYS A 1 174 ? 34.742 -13.337 -22.013 1.00 84.81 174 LYS A O 1
ATOM 1376 N N . HIS A 1 175 ? 35.148 -14.050 -24.109 1.00 84.94 175 HIS A N 1
ATOM 1377 C CA . HIS A 1 175 ? 35.234 -12.704 -24.680 1.00 84.94 175 HIS A CA 1
ATOM 1378 C C . HIS A 1 175 ? 33.881 -11.972 -24.610 1.00 84.94 175 HIS A C 1
ATOM 1380 O O . HIS A 1 175 ? 33.835 -10.845 -24.121 1.00 84.94 175 HIS A O 1
ATOM 1386 N N . LEU A 1 176 ? 32.773 -12.640 -24.967 1.00 85.25 176 LEU A N 1
ATOM 1387 C CA . LEU A 1 176 ? 31.411 -12.096 -24.859 1.00 85.25 176 LEU A CA 1
ATOM 1388 C C . LEU A 1 176 ? 31.071 -11.694 -23.417 1.00 85.25 176 LEU A C 1
ATOM 1390 O O . LEU A 1 176 ? 30.502 -10.627 -23.187 1.00 85.25 176 LEU A O 1
ATOM 1394 N N . TYR A 1 177 ? 31.460 -12.506 -22.428 1.00 82.19 177 TYR A N 1
ATOM 1395 C CA . TYR A 1 177 ? 31.260 -12.183 -21.015 1.00 82.19 177 TYR A CA 1
ATOM 1396 C C . TYR A 1 177 ? 32.104 -10.985 -20.558 1.00 82.19 177 TYR A C 1
ATOM 1398 O O . TYR A 1 177 ? 31.626 -10.153 -19.786 1.00 82.19 177 TYR A O 1
ATOM 1406 N N . ASN A 1 178 ? 33.333 -10.839 -21.056 1.00 81.81 178 ASN A N 1
ATOM 1407 C CA . ASN A 1 178 ? 34.161 -9.667 -20.771 1.00 81.81 178 ASN A CA 1
ATOM 1408 C C . ASN A 1 178 ? 33.609 -8.389 -21.435 1.00 81.81 178 ASN A C 1
ATOM 1410 O O . ASN A 1 178 ? 33.590 -7.340 -20.792 1.00 81.81 178 ASN A O 1
ATOM 1414 N N . THR A 1 179 ? 33.055 -8.472 -22.648 1.00 84.44 179 THR A N 1
ATOM 1415 C CA . THR A 1 179 ? 32.298 -7.374 -23.280 1.00 84.44 179 THR A CA 1
ATOM 1416 C C . THR A 1 179 ? 31.014 -7.043 -22.503 1.00 84.44 179 THR A C 1
ATOM 1418 O O . THR A 1 179 ? 30.693 -5.874 -22.294 1.00 84.44 179 THR A O 1
ATOM 1421 N N . TYR A 1 180 ? 30.322 -8.049 -21.962 1.00 82.56 180 TYR A N 1
ATOM 1422 C CA . TYR A 1 180 ? 29.170 -7.840 -21.083 1.00 82.56 180 TYR A CA 1
ATOM 1423 C C . TYR A 1 180 ? 29.544 -7.112 -19.777 1.00 82.56 180 TYR A C 1
ATOM 1425 O O . TYR A 1 180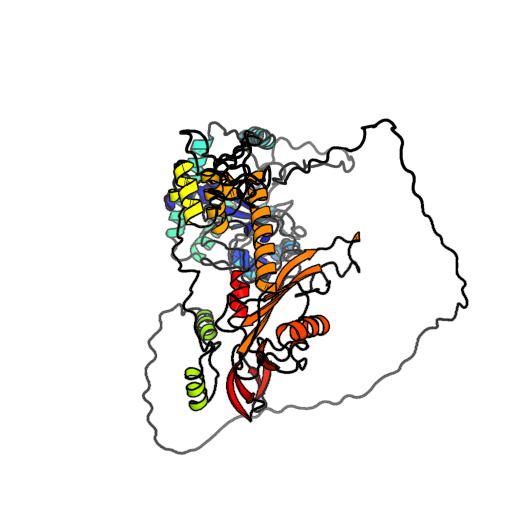 ? 28.808 -6.220 -19.349 1.00 82.56 180 TYR A O 1
ATOM 1433 N N . LYS A 1 181 ? 30.708 -7.406 -19.172 1.00 79.06 181 LYS A N 1
ATOM 1434 C CA . LYS A 1 181 ? 31.215 -6.683 -17.983 1.00 79.06 181 LYS A CA 1
ATOM 1435 C C . LYS A 1 181 ? 31.440 -5.188 -18.236 1.00 79.06 181 LYS A C 1
ATOM 1437 O O . LYS A 1 181 ? 31.266 -4.403 -17.308 1.00 79.06 181 LYS A O 1
ATOM 1442 N N . THR A 1 182 ? 31.788 -4.772 -19.458 1.00 81.81 182 THR A N 1
ATOM 1443 C CA . THR A 1 182 ? 31.916 -3.341 -19.811 1.00 81.81 182 THR A CA 1
ATOM 1444 C C . THR A 1 182 ? 30.572 -2.674 -20.140 1.00 81.81 182 THR A C 1
ATOM 1446 O O . THR A 1 182 ? 30.528 -1.481 -20.432 1.00 81.81 182 THR A O 1
ATOM 1449 N N . GLY A 1 183 ? 29.459 -3.412 -20.033 1.00 78.88 183 GLY A N 1
ATOM 1450 C CA . GLY A 1 183 ? 28.094 -2.925 -20.245 1.00 78.88 183 GLY A CA 1
ATOM 1451 C C . GLY A 1 183 ? 27.565 -3.110 -21.669 1.00 78.88 183 GLY A C 1
ATOM 1452 O O . GLY A 1 183 ? 26.430 -2.719 -21.947 1.00 78.88 183 GLY A O 1
ATOM 1453 N N . LEU A 1 184 ? 28.344 -3.717 -22.568 1.00 78.12 184 LEU A N 1
ATOM 1454 C CA . LEU A 1 184 ? 27.968 -3.950 -23.962 1.00 78.12 184 LEU A CA 1
ATOM 1455 C C . LEU A 1 184 ? 27.410 -5.368 -24.135 1.00 78.12 184 LEU A C 1
ATOM 1457 O O . LEU A 1 184 ? 28.091 -6.360 -23.895 1.00 78.12 184 LEU A O 1
ATOM 1461 N N . THR A 1 185 ? 26.154 -5.486 -24.569 1.00 80.12 185 THR A N 1
ATOM 1462 C CA . THR A 1 185 ? 25.548 -6.796 -24.860 1.00 80.12 185 THR A CA 1
ATOM 1463 C C . THR A 1 185 ? 25.803 -7.168 -26.317 1.00 80.12 185 THR A C 1
ATOM 1465 O O . THR A 1 185 ? 25.127 -6.663 -27.210 1.00 80.12 185 THR A O 1
ATOM 1468 N N . VAL A 1 186 ? 26.776 -8.050 -26.542 1.00 84.69 186 VAL A N 1
ATOM 1469 C CA . VAL A 1 186 ? 27.099 -8.641 -27.849 1.00 84.69 186 VAL A CA 1
ATOM 1470 C C . VAL A 1 186 ? 26.721 -10.123 -27.830 1.00 84.69 186 VAL A C 1
ATOM 1472 O O . VAL A 1 186 ? 26.855 -10.787 -26.803 1.00 84.69 186 VAL A O 1
ATOM 1475 N N . TYR A 1 187 ? 26.235 -10.635 -28.959 1.00 84.06 187 TYR A N 1
ATOM 1476 C CA . TYR A 1 187 ? 25.868 -12.039 -29.144 1.00 84.06 187 TYR A CA 1
ATOM 1477 C C . TYR A 1 187 ? 26.829 -12.694 -30.143 1.00 84.06 187 TYR A C 1
ATOM 1479 O O . TYR A 1 187 ? 27.143 -12.091 -31.168 1.00 84.06 187 TYR A O 1
ATOM 1487 N N . GLY A 1 188 ? 27.280 -13.919 -29.860 1.00 83.44 188 GLY A N 1
ATOM 1488 C CA . GLY A 1 188 ? 28.085 -14.702 -30.802 1.00 83.44 188 GLY A CA 1
ATOM 1489 C C . GLY A 1 188 ? 27.285 -15.127 -32.039 1.00 83.44 188 GLY A C 1
ATOM 1490 O O . GLY A 1 188 ? 26.058 -15.225 -31.986 1.00 83.44 188 GLY A O 1
ATOM 1491 N N . ALA A 1 189 ? 27.973 -15.419 -33.147 1.00 83.56 189 ALA A N 1
ATOM 1492 C CA . ALA A 1 189 ? 27.338 -15.762 -34.428 1.00 83.56 189 ALA A CA 1
ATOM 1493 C C . ALA A 1 189 ? 26.382 -16.972 -34.345 1.00 83.56 189 ALA A C 1
ATOM 1495 O O . ALA A 1 189 ? 25.353 -17.004 -35.013 1.00 83.56 189 ALA A O 1
ATOM 1496 N N . SER A 1 190 ? 26.682 -17.939 -33.476 1.00 86.88 190 SER A N 1
ATOM 1497 C CA . SER A 1 190 ? 25.870 -19.133 -33.221 1.00 86.88 190 SER A CA 1
ATOM 1498 C C . SER A 1 190 ? 24.672 -18.908 -32.286 1.00 86.88 190 SER A C 1
ATOM 1500 O O . SER A 1 190 ? 23.853 -19.813 -32.127 1.00 86.88 190 SER A O 1
ATOM 1502 N N . HIS A 1 191 ? 24.518 -17.723 -31.676 1.00 85.44 191 HIS A N 1
ATOM 1503 C CA . HIS A 1 191 ? 23.561 -17.497 -30.584 1.00 85.44 191 HIS A CA 1
ATOM 1504 C C . HIS A 1 191 ? 22.107 -17.835 -30.946 1.00 85.44 191 HIS A C 1
ATOM 1506 O O . HIS A 1 191 ? 21.376 -18.350 -30.104 1.00 85.44 191 HIS A O 1
ATOM 1512 N N . ALA A 1 192 ? 21.676 -17.576 -32.184 1.00 87.06 192 ALA A N 1
ATOM 1513 C CA . ALA A 1 192 ? 20.319 -17.906 -32.624 1.00 87.06 192 ALA A CA 1
ATOM 1514 C C . ALA A 1 192 ? 20.069 -19.427 -32.628 1.00 87.06 192 ALA A C 1
ATOM 1516 O O . ALA A 1 192 ? 19.101 -19.885 -32.023 1.00 87.06 192 ALA A O 1
ATOM 1517 N N . ALA A 1 193 ? 20.982 -20.200 -33.226 1.00 89.88 193 ALA A N 1
ATOM 1518 C CA . ALA A 1 193 ? 20.902 -21.659 -33.287 1.00 89.88 193 ALA A CA 1
ATOM 1519 C C . ALA A 1 193 ? 21.049 -22.306 -31.897 1.00 89.88 193 ALA A C 1
ATOM 1521 O O . ALA A 1 193 ? 20.337 -23.250 -31.570 1.00 89.88 193 ALA A O 1
ATOM 1522 N N . GLU A 1 194 ? 21.910 -21.760 -31.034 1.00 87.56 194 GLU A N 1
ATOM 1523 C CA . GLU A 1 194 ? 22.049 -22.213 -29.642 1.00 87.56 194 GLU A CA 1
ATOM 1524 C C . GLU A 1 194 ? 20.777 -21.957 -28.819 1.00 87.56 194 GLU A C 1
ATOM 1526 O O . GLU A 1 194 ? 20.387 -22.784 -27.996 1.00 87.56 194 GLU A O 1
ATOM 1531 N N . VAL A 1 195 ? 20.091 -20.834 -29.055 1.00 88.69 195 VAL A N 1
ATOM 1532 C CA . VAL A 1 195 ? 18.799 -20.524 -28.423 1.00 88.69 195 VAL A CA 1
ATOM 1533 C C . VAL A 1 195 ? 17.683 -21.435 -28.931 1.00 88.69 195 VAL A C 1
ATOM 1535 O O . VAL A 1 195 ? 16.818 -21.815 -28.139 1.00 88.69 195 VAL A O 1
ATOM 1538 N N . GLU A 1 196 ? 17.700 -21.798 -30.212 1.00 89.69 196 GLU A N 1
ATOM 1539 C CA . GLU A 1 196 ? 16.777 -22.768 -30.802 1.00 89.69 196 GLU A CA 1
ATOM 1540 C C . GLU A 1 196 ? 17.020 -24.181 -30.251 1.00 89.69 196 GLU A C 1
ATOM 1542 O O . GLU A 1 196 ? 16.076 -24.828 -29.802 1.00 89.69 196 GLU A O 1
ATOM 1547 N N . GLN A 1 197 ? 18.280 -24.614 -30.138 1.00 90.75 197 GLN A N 1
ATOM 1548 C CA . GLN A 1 197 ? 18.663 -25.890 -29.527 1.00 90.75 197 GLN A CA 1
ATOM 1549 C C . GLN A 1 197 ? 18.307 -25.957 -28.028 1.00 90.75 197 GLN A C 1
ATOM 1551 O O . GLN A 1 197 ? 17.717 -26.943 -27.580 1.00 90.75 197 GLN A O 1
ATOM 1556 N N . GLU A 1 198 ? 18.597 -24.904 -27.246 1.00 89.75 198 GLU A N 1
ATOM 1557 C CA . GLU A 1 198 ? 18.183 -24.804 -25.832 1.00 89.75 198 GLU A CA 1
ATOM 1558 C C . GLU A 1 198 ? 16.651 -24.878 -25.706 1.00 89.75 198 GLU A C 1
ATOM 1560 O O . GLU A 1 198 ? 16.126 -25.391 -24.717 1.00 89.75 198 GLU A O 1
ATOM 1565 N N . GLN A 1 199 ? 15.920 -24.371 -26.702 1.00 89.12 199 GLN A N 1
ATOM 1566 C CA . GLN A 1 199 ? 14.466 -24.365 -26.694 1.00 89.12 199 GLN A CA 1
ATOM 1567 C C . GLN A 1 199 ? 13.855 -25.710 -27.109 1.00 89.12 199 GLN A C 1
ATOM 1569 O O . GLN A 1 199 ? 12.934 -26.162 -26.430 1.00 89.12 199 GLN A O 1
ATOM 1574 N N . ALA A 1 200 ? 14.375 -26.361 -28.151 1.00 90.00 200 ALA A N 1
ATOM 1575 C CA . ALA A 1 200 ? 13.937 -27.686 -28.589 1.00 90.00 200 ALA A CA 1
ATOM 1576 C C . ALA A 1 200 ? 14.130 -28.734 -27.479 1.00 90.00 200 ALA A C 1
ATOM 1578 O O . ALA A 1 200 ? 13.210 -29.491 -27.183 1.00 90.00 200 ALA A O 1
ATOM 1579 N N . MET A 1 201 ? 15.268 -28.690 -26.775 1.00 91.50 201 MET A N 1
ATOM 1580 C CA . MET A 1 201 ? 15.532 -29.529 -25.599 1.00 91.50 201 MET A CA 1
ATOM 1581 C C . MET A 1 201 ? 14.489 -29.328 -24.484 1.00 91.50 201 MET A C 1
ATOM 1583 O O . MET A 1 201 ? 14.066 -30.286 -23.839 1.00 91.50 201 MET A O 1
ATOM 1587 N N . ILE A 1 202 ? 14.062 -28.086 -24.230 1.00 90.38 202 ILE A N 1
ATOM 1588 C CA . ILE A 1 202 ? 13.033 -27.792 -23.219 1.00 90.38 202 ILE A CA 1
ATOM 1589 C C . ILE A 1 202 ? 11.643 -28.261 -23.671 1.00 90.38 202 ILE A C 1
ATOM 1591 O O . ILE A 1 202 ? 10.855 -28.682 -22.824 1.00 90.38 202 ILE A O 1
ATOM 1595 N N . ASP A 1 203 ? 11.351 -28.226 -24.972 1.00 87.50 203 ASP A N 1
ATOM 1596 C CA . ASP A 1 203 ? 10.080 -28.691 -25.535 1.00 87.50 203 ASP A CA 1
ATOM 1597 C C . ASP A 1 203 ? 9.987 -30.227 -25.452 1.00 87.50 203 ASP A C 1
ATOM 1599 O O . ASP A 1 203 ? 9.085 -30.748 -24.794 1.00 87.50 203 ASP A O 1
ATOM 1603 N N . GLU A 1 204 ? 10.998 -30.937 -25.967 1.00 91.12 204 GLU A N 1
ATOM 1604 C CA . GLU A 1 204 ? 11.170 -32.396 -25.859 1.00 91.12 204 GLU A CA 1
ATOM 1605 C C . GLU A 1 204 ? 11.027 -32.879 -24.405 1.00 91.12 204 GLU A C 1
ATOM 1607 O O . GLU A 1 204 ? 10.282 -33.814 -24.107 1.00 91.12 204 GLU A O 1
ATOM 1612 N N . ARG A 1 205 ? 11.703 -32.216 -23.457 1.00 88.31 205 ARG A N 1
ATOM 1613 C CA . ARG A 1 205 ? 11.677 -32.618 -22.042 1.00 88.31 205 ARG A CA 1
ATOM 1614 C C . ARG A 1 205 ? 10.374 -32.245 -21.333 1.00 88.31 205 ARG A C 1
ATOM 1616 O O . ARG A 1 205 ? 10.017 -32.908 -20.358 1.00 88.31 205 ARG A O 1
ATOM 1623 N N . ALA A 1 206 ? 9.635 -31.244 -21.814 1.00 86.19 206 ALA A N 1
ATOM 1624 C CA . ALA A 1 206 ? 8.291 -30.940 -21.325 1.00 86.19 206 ALA A CA 1
ATOM 1625 C C . ALA A 1 206 ? 7.258 -31.980 -21.795 1.00 86.19 206 ALA A C 1
ATOM 1627 O O . ALA A 1 206 ? 6.372 -32.343 -21.018 1.00 86.19 206 ALA A O 1
ATOM 1628 N N . GLU A 1 207 ? 7.391 -32.489 -23.022 1.00 88.38 207 GLU A N 1
ATOM 1629 C CA . GLU A 1 207 ? 6.576 -33.591 -23.549 1.00 88.38 207 GLU A CA 1
ATOM 1630 C C . GLU A 1 207 ? 6.924 -34.920 -22.868 1.00 88.38 207 GLU A C 1
ATOM 1632 O O . GLU A 1 207 ? 6.030 -35.613 -22.382 1.00 88.38 207 GLU A O 1
ATOM 1637 N N . TYR A 1 208 ? 8.216 -35.221 -22.704 1.00 89.62 208 TYR A N 1
ATOM 1638 C CA . TYR A 1 208 ? 8.690 -36.395 -21.966 1.00 89.62 208 TYR A CA 1
ATOM 1639 C C . TYR A 1 208 ? 8.133 -36.435 -20.535 1.00 89.62 208 TYR A C 1
ATOM 1641 O O . TYR A 1 208 ? 7.575 -37.446 -20.114 1.00 89.62 208 TYR A O 1
ATOM 1649 N N . LEU A 1 209 ? 8.182 -35.310 -19.807 1.00 87.81 209 LEU A N 1
ATOM 1650 C CA . LEU A 1 209 ? 7.578 -35.170 -18.475 1.00 87.81 209 LEU A CA 1
ATOM 1651 C C . LEU A 1 209 ? 6.058 -35.426 -18.477 1.00 87.81 209 LEU A C 1
ATOM 1653 O O . LEU A 1 209 ? 5.534 -35.978 -17.507 1.00 87.81 209 LEU A O 1
ATOM 1657 N N . ALA A 1 210 ? 5.344 -35.044 -19.540 1.00 86.25 210 ALA A N 1
ATOM 1658 C CA . ALA A 1 210 ? 3.902 -35.264 -19.661 1.00 86.25 210 ALA A CA 1
ATOM 1659 C C . ALA A 1 210 ? 3.527 -36.745 -19.871 1.00 86.25 210 ALA A C 1
ATOM 1661 O O . ALA A 1 210 ? 2.407 -37.134 -19.538 1.00 86.25 210 ALA A O 1
ATOM 1662 N N . GLY A 1 211 ? 4.459 -37.580 -20.347 1.00 89.25 211 GLY A N 1
ATOM 1663 C CA . GLY A 1 211 ? 4.274 -39.029 -20.479 1.00 89.25 211 GLY A CA 1
ATOM 1664 C C . GLY A 1 211 ? 4.212 -39.796 -19.149 1.00 89.25 211 GLY A C 1
ATOM 1665 O O . GLY A 1 211 ? 3.746 -40.935 -19.117 1.00 89.25 211 GLY A O 1
ATOM 1666 N N . PHE A 1 212 ? 4.640 -39.199 -18.028 1.00 90.56 212 PHE A N 1
ATOM 1667 C CA . PHE A 1 212 ? 4.664 -39.885 -16.733 1.00 90.56 212 PHE A CA 1
ATOM 1668 C C . PHE A 1 212 ? 3.335 -39.736 -15.968 1.00 90.56 212 PHE A C 1
ATOM 1670 O O . PHE A 1 212 ? 2.898 -38.616 -15.697 1.00 90.56 212 PHE A O 1
ATOM 1677 N N . PRO A 1 213 ? 2.726 -40.837 -15.477 1.00 83.38 213 PRO A N 1
ATOM 1678 C CA . PRO A 1 213 ? 1.429 -40.789 -14.790 1.00 83.38 213 PRO A CA 1
ATOM 1679 C C . PRO A 1 213 ? 1.483 -40.075 -13.430 1.00 83.38 213 PRO A C 1
ATOM 1681 O O . PRO A 1 213 ? 0.448 -39.711 -12.873 1.00 83.38 213 PRO A O 1
ATOM 1684 N N . ASN A 1 214 ? 2.679 -39.892 -12.857 1.00 85.44 214 ASN A N 1
ATOM 1685 C CA . ASN A 1 214 ? 2.909 -39.024 -11.708 1.00 85.44 214 ASN A CA 1
ATOM 1686 C C . ASN A 1 214 ? 4.392 -38.610 -11.601 1.00 85.44 214 ASN A C 1
ATOM 1688 O O . ASN A 1 214 ? 5.289 -39.323 -12.050 1.00 85.44 214 ASN A O 1
ATOM 1692 N N . ILE A 1 215 ? 4.649 -37.492 -10.913 1.00 82.94 215 ILE A N 1
ATOM 1693 C CA . ILE A 1 215 ? 5.990 -36.898 -10.772 1.00 82.94 215 ILE A CA 1
ATOM 1694 C C . ILE A 1 215 ? 7.018 -37.780 -10.038 1.00 82.94 215 ILE A C 1
ATOM 1696 O O . ILE A 1 215 ? 8.213 -37.604 -10.252 1.00 82.94 215 ILE A O 1
ATOM 1700 N N . LYS A 1 216 ? 6.605 -38.741 -9.195 1.00 85.12 216 LYS A N 1
ATOM 1701 C CA . LYS A 1 216 ? 7.559 -39.636 -8.511 1.00 85.12 216 LYS A CA 1
ATOM 1702 C C . LYS A 1 216 ? 8.202 -40.616 -9.488 1.00 85.12 216 LYS A C 1
ATOM 1704 O O . LYS A 1 216 ? 9.387 -40.890 -9.349 1.00 85.12 216 LYS A O 1
ATOM 1709 N N . ASN A 1 217 ? 7.448 -41.091 -10.482 1.00 89.00 217 ASN A N 1
ATOM 1710 C CA . ASN A 1 217 ? 7.987 -41.956 -11.532 1.00 89.00 217 ASN A CA 1
ATOM 1711 C C . ASN A 1 217 ? 9.025 -41.192 -12.369 1.00 89.00 217 ASN A C 1
ATOM 1713 O O . ASN A 1 217 ? 10.117 -41.704 -12.570 1.00 89.00 217 ASN A O 1
ATOM 1717 N N . TYR A 1 218 ? 8.727 -39.944 -12.755 1.00 90.00 218 TYR A N 1
ATOM 1718 C CA . TYR A 1 218 ? 9.674 -39.071 -13.463 1.00 90.00 218 TYR A CA 1
ATOM 1719 C C . TYR A 1 218 ? 10.946 -38.786 -12.646 1.00 90.00 218 TYR A C 1
ATOM 1721 O O . TYR A 1 218 ? 12.052 -38.859 -13.169 1.00 90.00 218 TYR A O 1
ATOM 1729 N N . VAL A 1 219 ? 10.818 -38.499 -11.343 1.00 88.19 219 VAL A N 1
ATOM 1730 C CA . VAL A 1 219 ? 11.984 -38.292 -10.463 1.00 88.19 219 VAL A CA 1
ATOM 1731 C C . VAL A 1 219 ? 12.812 -39.573 -10.311 1.00 88.19 219 VAL A C 1
ATOM 1733 O O . VAL A 1 219 ? 14.036 -39.489 -10.266 1.00 88.19 219 VAL A O 1
ATOM 1736 N N . GLN A 1 220 ? 12.184 -40.752 -10.266 1.00 89.19 220 GLN A N 1
ATOM 1737 C CA . GLN A 1 220 ? 12.915 -42.020 -10.216 1.00 89.19 220 GLN A CA 1
ATOM 1738 C C . GLN A 1 220 ? 13.630 -42.325 -11.537 1.00 89.19 220 GLN A C 1
ATOM 1740 O O . GLN A 1 220 ? 14.779 -42.752 -11.510 1.00 89.19 220 GLN A O 1
ATOM 1745 N N . ASP A 1 221 ? 12.987 -42.067 -12.674 1.00 91.69 221 ASP A N 1
ATOM 1746 C CA . ASP A 1 221 ? 13.609 -42.166 -13.994 1.00 91.69 221 ASP A CA 1
ATOM 1747 C C . ASP A 1 221 ? 14.821 -41.223 -14.119 1.00 91.69 221 ASP A C 1
ATOM 1749 O O . ASP A 1 221 ? 15.922 -41.676 -14.425 1.00 91.69 221 ASP A O 1
ATOM 1753 N N . CYS A 1 222 ? 14.678 -39.954 -13.717 1.00 90.12 222 CYS A N 1
ATOM 1754 C CA . CYS A 1 222 ? 15.792 -39.004 -13.657 1.00 90.12 222 CYS A CA 1
ATOM 1755 C C . CYS A 1 222 ? 16.933 -39.480 -12.741 1.00 90.12 222 CYS A C 1
ATOM 1757 O O . CYS A 1 222 ? 18.100 -39.336 -13.103 1.00 90.12 222 CYS A O 1
ATOM 1759 N N . ASN A 1 223 ? 16.626 -40.065 -11.574 1.00 91.50 223 ASN A N 1
ATOM 1760 C CA . ASN A 1 223 ? 17.647 -40.653 -10.698 1.00 91.50 223 ASN A CA 1
ATOM 1761 C C . ASN A 1 223 ? 18.383 -41.808 -11.401 1.00 91.50 223 ASN A C 1
ATOM 1763 O O . ASN A 1 223 ? 19.609 -41.892 -11.322 1.00 91.50 223 ASN A O 1
ATOM 1767 N N . ASN A 1 224 ? 17.651 -42.689 -12.090 1.00 91.31 224 ASN A N 1
ATOM 1768 C CA . ASN A 1 224 ? 18.230 -43.811 -12.825 1.00 91.31 224 ASN A CA 1
ATOM 1769 C C . ASN A 1 224 ? 19.143 -43.298 -13.950 1.00 91.31 224 ASN A C 1
ATOM 1771 O O . ASN A 1 224 ? 20.310 -43.670 -13.996 1.00 91.31 224 ASN A O 1
ATOM 1775 N N . ALA A 1 225 ? 18.654 -42.378 -14.787 1.00 89.19 225 ALA A N 1
ATOM 1776 C CA . ALA A 1 225 ? 19.409 -41.788 -15.891 1.00 89.19 225 ALA A CA 1
ATOM 1777 C C . ALA A 1 225 ? 20.681 -41.059 -15.418 1.00 89.19 225 ALA A C 1
ATOM 1779 O O . ALA A 1 225 ? 21.739 -41.214 -16.027 1.00 89.19 225 ALA A O 1
ATOM 1780 N N . LEU A 1 226 ? 20.616 -40.322 -14.301 1.00 87.00 226 LEU A N 1
ATOM 1781 C CA . LEU A 1 226 ? 21.792 -39.699 -13.682 1.00 87.00 226 LEU A CA 1
ATOM 1782 C C . LEU A 1 226 ? 22.795 -40.745 -13.175 1.00 87.00 226 LEU A C 1
ATOM 1784 O O . LEU A 1 226 ? 23.991 -40.591 -13.400 1.00 87.00 226 LEU A O 1
ATOM 1788 N N . GLN A 1 227 ? 22.338 -41.819 -12.520 1.00 88.00 227 GLN A N 1
ATOM 1789 C CA . GLN A 1 227 ? 23.223 -42.902 -12.070 1.00 88.00 227 GLN A CA 1
ATOM 1790 C C . GLN A 1 227 ? 23.840 -43.686 -13.235 1.00 88.00 227 GLN A C 1
ATOM 1792 O O . GLN A 1 227 ? 25.006 -44.060 -13.146 1.00 88.00 227 GLN A O 1
ATOM 1797 N N . THR A 1 228 ? 23.115 -43.890 -14.337 1.00 88.00 228 THR A N 1
ATOM 1798 C CA . THR A 1 228 ? 23.664 -44.465 -15.574 1.00 88.00 228 THR A CA 1
ATOM 1799 C C . THR A 1 228 ? 24.697 -43.534 -16.206 1.00 88.00 228 THR A C 1
ATOM 1801 O O . THR A 1 228 ? 25.761 -43.993 -16.602 1.00 88.00 228 THR A O 1
ATOM 1804 N N . TRP A 1 229 ? 24.441 -42.223 -16.263 1.00 82.50 229 TRP A N 1
ATOM 1805 C CA . TRP A 1 229 ? 25.398 -41.260 -16.815 1.00 82.50 229 TRP A CA 1
ATOM 1806 C C . TRP A 1 229 ? 26.683 -41.157 -15.978 1.00 82.50 229 TRP A C 1
ATOM 1808 O O . TRP A 1 229 ? 27.767 -41.057 -16.547 1.00 82.50 229 TRP A O 1
ATOM 1818 N N . LEU A 1 230 ? 26.581 -41.242 -14.647 1.00 81.94 230 LEU A N 1
ATOM 1819 C CA . LEU A 1 230 ? 27.715 -41.208 -13.711 1.00 81.94 230 LEU A CA 1
ATOM 1820 C C . LEU A 1 230 ? 28.562 -42.497 -13.677 1.00 81.94 230 LEU A C 1
ATOM 1822 O O . LEU A 1 230 ? 29.520 -42.553 -12.907 1.00 81.94 230 LEU A O 1
ATOM 1826 N N . ARG A 1 231 ? 28.225 -43.532 -14.461 1.00 81.88 231 ARG A N 1
ATOM 1827 C CA . ARG A 1 231 ? 28.911 -44.835 -14.466 1.00 81.88 231 ARG A CA 1
ATOM 1828 C C . ARG A 1 231 ? 29.447 -45.162 -15.876 1.00 81.88 231 ARG A C 1
ATOM 1830 O O . ARG A 1 231 ? 28.662 -45.141 -16.821 1.00 81.88 231 ARG A O 1
ATOM 1837 N N . PRO A 1 232 ? 30.744 -45.497 -16.047 1.00 65.69 232 PRO A N 1
ATOM 1838 C CA . PRO A 1 232 ? 31.822 -45.420 -15.054 1.00 65.69 232 PRO A CA 1
ATOM 1839 C C . PRO A 1 232 ? 32.062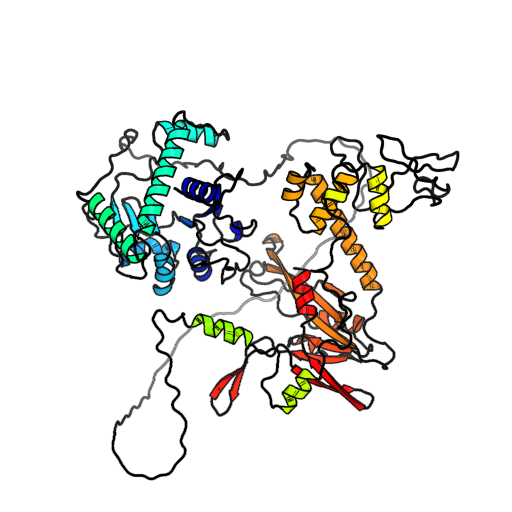 -43.979 -14.573 1.00 65.69 232 PRO A C 1
ATOM 1841 O O . PRO A 1 232 ? 31.592 -43.025 -15.192 1.00 65.69 232 PRO A O 1
ATOM 1844 N N . VAL A 1 233 ? 32.768 -43.842 -13.448 1.00 64.19 233 VAL A N 1
ATOM 1845 C CA . VAL A 1 233 ? 32.935 -42.582 -12.703 1.00 64.19 233 VAL A CA 1
ATOM 1846 C C . VAL A 1 233 ? 33.546 -41.497 -13.591 1.00 64.19 233 VAL A C 1
ATOM 1848 O O . VAL A 1 233 ? 34.737 -41.516 -13.896 1.00 64.19 233 VAL A O 1
ATOM 1851 N N . ARG A 1 234 ? 32.718 -40.535 -14.013 1.00 57.16 234 ARG A N 1
ATOM 1852 C CA . ARG A 1 234 ? 33.141 -39.428 -14.877 1.00 57.16 234 ARG A CA 1
ATOM 1853 C C . ARG A 1 234 ? 33.846 -38.342 -14.071 1.00 57.16 234 ARG A C 1
ATOM 1855 O O . ARG A 1 234 ? 33.205 -37.399 -13.613 1.00 57.16 234 ARG A O 1
ATOM 1862 N N . VAL A 1 235 ? 35.167 -38.439 -13.965 1.00 55.62 235 VAL A N 1
ATOM 1863 C CA . VAL A 1 235 ? 36.001 -37.265 -13.676 1.00 55.62 235 VAL A CA 1
ATOM 1864 C C . VAL A 1 235 ? 35.961 -36.363 -14.913 1.00 55.62 235 VAL A C 1
ATOM 1866 O O . VAL A 1 235 ? 36.252 -36.815 -16.020 1.00 55.62 235 VAL A O 1
ATOM 1869 N N . LEU A 1 236 ? 35.547 -35.105 -14.754 1.00 50.84 236 LEU A N 1
ATOM 1870 C CA . LEU A 1 236 ? 35.638 -34.121 -15.838 1.00 50.84 236 LEU A CA 1
ATOM 1871 C C . LEU A 1 236 ? 37.092 -33.627 -15.939 1.00 50.84 236 LEU A C 1
ATOM 1873 O O . LEU A 1 236 ? 37.679 -33.363 -14.889 1.00 50.84 236 LEU A O 1
ATOM 1877 N N . PRO A 1 237 ? 37.657 -33.496 -17.154 1.00 46.00 237 PRO A N 1
ATOM 1878 C CA . PRO A 1 237 ? 39.052 -33.107 -17.342 1.00 46.00 237 PRO A CA 1
ATOM 1879 C C . PRO A 1 237 ? 39.316 -31.673 -16.873 1.00 46.00 237 PRO A C 1
ATOM 1881 O O . PRO A 1 237 ? 38.420 -30.822 -16.893 1.00 46.00 237 PRO A O 1
ATOM 1884 N N . ASP A 1 238 ? 40.562 -31.418 -16.484 1.00 43.12 238 ASP A N 1
ATOM 1885 C CA . ASP A 1 238 ? 41.021 -30.104 -16.046 1.00 43.12 238 ASP A CA 1
ATOM 1886 C C . ASP A 1 238 ? 41.126 -29.103 -17.207 1.00 43.12 238 ASP A C 1
ATOM 1888 O O . ASP A 1 238 ? 41.326 -29.467 -18.368 1.00 43.12 238 ASP A O 1
ATOM 1892 N N . SER A 1 239 ? 40.997 -27.815 -16.880 1.00 39.25 239 SER A N 1
ATOM 1893 C CA . SER A 1 239 ? 41.208 -26.723 -17.837 1.00 39.25 239 SER A CA 1
ATOM 1894 C C . SER A 1 239 ? 42.713 -26.498 -18.065 1.00 39.25 239 SER A C 1
ATOM 1896 O O . SER A 1 239 ? 43.450 -26.456 -17.071 1.00 39.25 239 SER A O 1
ATOM 1898 N N . PRO A 1 240 ? 43.181 -26.309 -19.318 1.00 41.59 240 PRO A N 1
ATOM 1899 C CA . PRO A 1 240 ? 44.610 -26.223 -19.645 1.00 41.59 240 PRO A CA 1
ATOM 1900 C C . PRO A 1 240 ? 45.353 -25.040 -18.997 1.00 41.59 240 PRO A C 1
ATOM 1902 O O . PRO A 1 240 ? 46.570 -25.101 -18.864 1.00 41.59 240 PRO A O 1
ATOM 1905 N N . ASP A 1 241 ? 44.644 -24.005 -18.536 1.00 40.81 241 ASP A N 1
ATOM 1906 C CA . ASP A 1 241 ? 45.230 -22.785 -17.954 1.00 40.81 241 ASP A CA 1
ATOM 1907 C C . ASP A 1 241 ? 45.497 -22.866 -16.431 1.00 40.81 241 ASP A C 1
ATOM 1909 O O . ASP A 1 241 ? 45.482 -21.847 -15.740 1.00 40.81 241 ASP A O 1
ATOM 1913 N N . SER A 1 242 ? 45.707 -24.058 -15.859 1.00 33.91 242 SER A N 1
ATOM 1914 C CA . SER A 1 242 ? 46.098 -24.183 -14.442 1.00 33.91 242 SER A CA 1
ATOM 1915 C C . SER A 1 242 ? 47.606 -23.923 -14.270 1.00 33.91 242 SER A C 1
ATOM 1917 O O . SER A 1 242 ? 48.401 -24.718 -14.775 1.00 33.91 242 SER A O 1
ATOM 1919 N N . PRO A 1 243 ? 48.043 -22.875 -13.537 1.00 34.66 243 PRO A N 1
ATOM 1920 C CA . PRO A 1 243 ? 49.464 -22.654 -13.278 1.00 34.66 243 PRO A CA 1
ATOM 1921 C C . PRO A 1 243 ? 50.055 -23.803 -12.455 1.00 34.66 243 PRO A C 1
ATOM 1923 O O . PRO A 1 243 ? 49.427 -24.280 -11.507 1.00 34.66 243 PRO A O 1
ATOM 1926 N N . GLN A 1 244 ? 51.274 -24.226 -12.790 1.00 33.94 244 GLN A N 1
ATOM 1927 C CA . GLN A 1 244 ? 51.990 -25.244 -12.021 1.00 33.94 244 GLN A CA 1
ATOM 1928 C C . GLN A 1 244 ? 52.271 -24.729 -10.603 1.00 33.94 244 GLN A C 1
ATOM 1930 O O . GLN A 1 244 ? 52.901 -23.686 -10.430 1.00 33.94 244 GLN A O 1
ATOM 1935 N N . GLN A 1 245 ? 51.813 -25.461 -9.584 1.00 35.72 245 GLN A N 1
ATOM 1936 C CA . GLN A 1 245 ? 52.093 -25.130 -8.188 1.00 35.72 245 GLN A CA 1
ATOM 1937 C C . GLN A 1 245 ? 53.562 -25.418 -7.859 1.00 35.72 245 GLN A C 1
ATOM 1939 O O . GLN A 1 245 ? 53.940 -26.566 -7.650 1.00 35.72 245 GLN A O 1
ATOM 1944 N N . ASN A 1 246 ? 54.374 -24.364 -7.787 1.00 31.52 246 ASN A N 1
ATOM 1945 C CA . ASN A 1 246 ? 55.716 -24.381 -7.212 1.00 31.52 246 ASN A CA 1
ATOM 1946 C C . ASN A 1 246 ? 55.978 -23.039 -6.512 1.00 31.52 246 ASN A C 1
ATOM 1948 O O . ASN A 1 246 ? 55.865 -21.987 -7.137 1.00 31.52 246 ASN A O 1
ATOM 1952 N N . GLY A 1 247 ? 56.370 -23.093 -5.236 1.00 30.17 247 GLY A N 1
ATOM 1953 C CA . GLY A 1 247 ? 56.737 -21.924 -4.430 1.00 30.17 247 GLY A CA 1
ATOM 1954 C C . GLY A 1 247 ? 55.598 -21.343 -3.584 1.00 30.17 247 GLY A C 1
ATOM 1955 O O . GLY A 1 247 ? 54.512 -21.040 -4.074 1.00 30.17 247 GLY A O 1
ATOM 1956 N N . GLU A 1 248 ? 55.872 -21.155 -2.294 1.00 38.62 248 GLU A N 1
ATOM 1957 C CA . GLU A 1 248 ? 55.006 -20.428 -1.364 1.00 38.62 248 GLU A CA 1
ATOM 1958 C C . GLU A 1 248 ? 55.098 -18.915 -1.617 1.00 38.62 248 GLU A C 1
ATOM 1960 O O . GLU A 1 248 ? 56.198 -18.362 -1.619 1.00 38.62 248 GLU A O 1
ATOM 1965 N N . GLN A 1 249 ? 53.964 -18.218 -1.738 1.00 28.64 249 GLN A N 1
ATOM 1966 C CA . GLN A 1 249 ? 53.884 -16.769 -1.503 1.00 28.64 249 GLN A CA 1
ATOM 1967 C C . GLN A 1 249 ? 52.545 -16.379 -0.843 1.00 28.64 249 GLN A C 1
ATOM 1969 O O . GLN A 1 249 ? 51.559 -17.109 -0.971 1.00 28.64 249 GLN A O 1
ATOM 1974 N N . PRO A 1 250 ? 52.513 -15.279 -0.061 1.00 32.94 250 PRO A N 1
ATOM 1975 C CA . PRO A 1 250 ? 51.458 -15.030 0.923 1.00 32.94 250 PRO A CA 1
ATOM 1976 C C . PRO A 1 250 ? 50.153 -14.476 0.330 1.00 32.94 250 PRO A C 1
ATOM 1978 O O . PRO A 1 250 ? 50.077 -14.073 -0.828 1.00 32.94 250 PRO A O 1
ATOM 1981 N N . ALA A 1 251 ? 49.117 -14.423 1.173 1.00 35.81 251 ALA A N 1
ATOM 1982 C CA . ALA A 1 251 ? 47.756 -14.017 0.821 1.00 35.81 251 ALA A CA 1
ATOM 1983 C C . ALA A 1 251 ? 47.651 -12.585 0.244 1.00 35.81 251 ALA A C 1
ATOM 1985 O O . ALA A 1 251 ? 47.510 -11.605 0.978 1.00 35.81 251 ALA A O 1
ATOM 1986 N N . GLY A 1 252 ? 47.664 -12.474 -1.088 1.00 27.52 252 GLY A N 1
ATOM 1987 C CA . GLY A 1 252 ? 47.353 -11.245 -1.823 1.00 27.52 252 GLY A CA 1
ATOM 1988 C C . GLY A 1 252 ? 45.842 -11.005 -1.960 1.00 27.52 252 GLY A C 1
ATOM 1989 O O . GLY A 1 252 ? 45.095 -11.908 -2.333 1.00 27.52 252 GLY A O 1
ATOM 1990 N N . ASP A 1 253 ? 45.392 -9.775 -1.683 1.00 31.14 253 ASP A N 1
ATOM 1991 C CA . ASP A 1 253 ? 43.978 -9.350 -1.710 1.00 31.14 253 ASP A CA 1
ATOM 1992 C C . ASP A 1 253 ? 43.392 -9.357 -3.140 1.00 31.14 253 ASP A C 1
ATOM 1994 O O . ASP A 1 253 ? 43.384 -8.338 -3.839 1.00 31.14 253 ASP A O 1
ATOM 1998 N N . LEU A 1 254 ? 42.897 -10.517 -3.594 1.00 25.22 254 LEU A N 1
ATOM 1999 C CA . LEU A 1 254 ? 42.210 -10.690 -4.881 1.00 25.22 254 LEU A CA 1
ATOM 2000 C C . LEU A 1 254 ? 40.832 -10.003 -4.879 1.00 25.22 254 LEU A C 1
ATOM 2002 O O . LEU A 1 254 ? 39.771 -10.625 -4.769 1.00 25.22 254 LEU A O 1
ATOM 2006 N N . ARG A 1 255 ? 40.847 -8.676 -5.038 1.00 25.52 255 ARG A N 1
ATOM 2007 C CA . ARG A 1 255 ? 39.654 -7.827 -5.131 1.00 25.52 255 ARG A CA 1
ATOM 2008 C C . ARG A 1 255 ? 38.827 -8.108 -6.385 1.00 25.52 255 ARG A C 1
ATOM 2010 O O . ARG A 1 255 ? 38.930 -7.404 -7.391 1.00 25.52 255 ARG A O 1
ATOM 2017 N N . LEU A 1 256 ? 37.922 -9.078 -6.285 1.00 26.44 256 LEU A N 1
ATOM 2018 C CA . LEU A 1 256 ? 36.823 -9.251 -7.234 1.00 26.44 256 LEU A CA 1
ATOM 2019 C C . LEU A 1 256 ? 36.053 -7.929 -7.402 1.00 26.44 256 LEU A C 1
ATOM 2021 O O . LEU A 1 256 ? 35.608 -7.304 -6.437 1.00 26.44 256 LEU A O 1
ATOM 2025 N N . SER A 1 257 ? 35.915 -7.487 -8.652 1.00 27.08 257 SER A N 1
ATOM 2026 C CA . SER A 1 257 ? 35.432 -6.147 -8.991 1.00 27.08 257 SER A CA 1
ATOM 2027 C C . SER A 1 257 ? 34.005 -5.882 -8.494 1.00 27.08 257 SER A C 1
ATOM 2029 O O . SER A 1 257 ? 33.068 -6.585 -8.877 1.00 27.08 257 SER A O 1
ATOM 2031 N N . LEU A 1 258 ? 33.816 -4.797 -7.736 1.00 30.62 258 LEU A N 1
ATOM 2032 C CA . LEU A 1 258 ? 32.547 -4.358 -7.123 1.00 30.62 258 LEU A CA 1
ATOM 2033 C C . LEU A 1 258 ? 31.457 -3.863 -8.114 1.00 30.62 258 LEU A C 1
ATOM 2035 O O . LEU A 1 258 ? 30.593 -3.068 -7.748 1.00 30.62 258 LEU A O 1
ATOM 2039 N N . TYR A 1 259 ? 31.474 -4.319 -9.371 1.00 28.86 259 TYR A N 1
ATOM 2040 C CA . TYR A 1 259 ? 30.750 -3.711 -10.496 1.00 28.86 259 TYR A CA 1
ATOM 2041 C C . TYR A 1 259 ? 29.701 -4.605 -11.190 1.00 28.86 259 TYR A C 1
ATOM 2043 O O . TYR A 1 259 ? 29.493 -4.514 -12.395 1.00 28.86 259 TYR A O 1
ATOM 2051 N N . ILE A 1 260 ? 28.939 -5.399 -10.424 1.00 30.70 260 ILE A N 1
ATOM 2052 C CA . ILE A 1 260 ? 27.634 -5.927 -10.883 1.00 30.70 260 ILE A CA 1
ATOM 2053 C C . ILE A 1 260 ? 26.537 -5.549 -9.877 1.00 30.70 260 ILE A C 1
ATOM 2055 O O . ILE A 1 260 ? 26.101 -6.354 -9.051 1.00 30.70 260 ILE A O 1
ATOM 2059 N N . GLY A 1 261 ? 26.078 -4.296 -9.949 1.00 29.58 261 GLY A N 1
ATOM 2060 C CA . GLY A 1 261 ? 25.020 -3.779 -9.081 1.00 29.58 261 GLY A CA 1
ATOM 2061 C C . GLY A 1 261 ? 24.244 -2.618 -9.698 1.00 29.58 261 GLY A C 1
ATOM 2062 O O . GLY A 1 261 ? 24.780 -1.530 -9.883 1.00 29.58 261 GLY A O 1
ATOM 2063 N N . THR A 1 262 ? 22.946 -2.813 -9.938 1.00 30.14 262 THR A N 1
ATOM 2064 C CA . THR A 1 262 ? 22.003 -1.754 -10.345 1.00 30.14 262 THR A CA 1
ATOM 2065 C C . THR A 1 262 ? 21.577 -0.902 -9.141 1.00 30.14 262 THR A C 1
ATOM 2067 O O . THR A 1 262 ? 20.396 -0.829 -8.796 1.00 30.14 262 THR A O 1
ATOM 2070 N N . GLY A 1 263 ? 22.552 -0.309 -8.450 1.00 29.47 263 GLY A N 1
ATOM 2071 C CA . GLY A 1 263 ? 22.330 0.682 -7.397 1.00 29.47 263 GLY A CA 1
ATOM 2072 C C . GLY A 1 263 ? 22.300 2.107 -7.967 1.00 29.47 263 GLY A C 1
ATOM 2073 O O . GLY A 1 263 ? 22.954 2.371 -8.978 1.00 29.47 263 GLY A O 1
ATOM 2074 N N . PRO A 1 264 ? 21.573 3.053 -7.347 1.00 27.28 264 PRO A N 1
ATOM 2075 C CA . PRO A 1 264 ? 21.645 4.455 -7.742 1.00 27.28 264 PRO A CA 1
ATOM 2076 C C . PRO A 1 264 ? 23.048 5.011 -7.457 1.00 27.28 264 PRO A C 1
ATOM 2078 O O . PRO A 1 264 ? 23.548 4.893 -6.337 1.00 27.28 264 PRO A O 1
ATOM 2081 N N . LYS A 1 265 ? 23.682 5.641 -8.456 1.00 27.09 265 LYS A N 1
ATOM 2082 C CA . LYS A 1 265 ? 24.975 6.320 -8.271 1.00 27.09 265 LYS A CA 1
ATOM 2083 C C . LYS A 1 265 ? 24.831 7.434 -7.232 1.00 27.09 265 LYS A C 1
ATOM 2085 O O . LYS A 1 265 ? 24.077 8.386 -7.433 1.00 27.09 265 LYS A O 1
ATOM 2090 N N . VAL A 1 266 ? 25.585 7.338 -6.138 1.00 28.83 266 VAL A N 1
ATOM 2091 C CA . VAL A 1 266 ? 25.721 8.434 -5.174 1.00 28.83 266 VAL A CA 1
ATOM 2092 C C . VAL A 1 266 ? 26.722 9.433 -5.743 1.00 28.83 266 VAL A C 1
ATOM 2094 O O . VAL A 1 266 ? 27.928 9.262 -5.588 1.00 28.83 266 VAL A O 1
ATOM 2097 N N . ASN A 1 267 ? 26.226 10.489 -6.391 1.00 27.95 267 ASN A N 1
ATOM 2098 C CA . ASN A 1 267 ? 27.052 11.627 -6.798 1.00 27.95 267 ASN A CA 1
ATOM 2099 C C . ASN A 1 267 ? 27.487 12.434 -5.559 1.00 27.95 267 ASN A C 1
ATOM 2101 O O . ASN A 1 267 ? 26.953 13.509 -5.278 1.00 27.95 267 ASN A O 1
ATOM 2105 N N . ARG A 1 268 ? 28.466 11.918 -4.808 1.00 26.86 268 ARG A N 1
ATOM 2106 C CA . ARG A 1 268 ? 29.294 12.737 -3.921 1.00 26.86 268 ARG A CA 1
ATOM 2107 C C . ARG A 1 268 ? 30.272 13.511 -4.801 1.00 26.86 268 ARG A C 1
ATOM 2109 O O . ARG A 1 268 ? 31.220 12.940 -5.320 1.00 26.86 268 ARG A O 1
ATOM 2116 N N . VAL A 1 269 ? 30.003 14.800 -4.983 1.00 27.55 269 VAL A N 1
ATOM 2117 C CA . VAL A 1 269 ? 31.022 15.753 -5.434 1.00 27.55 269 VAL A CA 1
ATOM 2118 C C . VAL A 1 269 ? 31.901 16.056 -4.226 1.00 27.55 269 VAL A C 1
ATOM 2120 O O . VAL A 1 269 ? 31.373 16.471 -3.188 1.00 27.55 269 VAL A O 1
ATOM 2123 N N . ASP A 1 270 ? 33.209 15.841 -4.341 1.00 26.03 270 ASP A N 1
ATOM 2124 C CA . ASP A 1 270 ? 34.136 16.133 -3.250 1.00 26.03 270 ASP A CA 1
ATOM 2125 C C . ASP A 1 270 ? 34.202 17.636 -2.972 1.00 26.03 270 ASP A C 1
ATOM 2127 O O . ASP A 1 270 ? 34.531 18.456 -3.828 1.00 26.03 270 ASP A O 1
ATOM 2131 N N . ARG A 1 271 ? 33.884 18.012 -1.731 1.00 26.47 271 ARG A N 1
ATOM 2132 C CA . ARG A 1 271 ? 33.969 19.392 -1.237 1.00 26.47 271 ARG A CA 1
ATOM 2133 C C . ARG A 1 271 ? 35.365 19.669 -0.679 1.00 26.47 271 ARG A C 1
ATOM 2135 O O . ARG A 1 271 ? 35.504 19.952 0.506 1.00 26.47 271 ARG A O 1
ATOM 2142 N N . ALA A 1 272 ? 36.377 19.548 -1.535 1.00 29.11 272 ALA A N 1
ATOM 2143 C CA . ALA A 1 272 ? 37.788 19.608 -1.145 1.00 29.11 272 ALA A CA 1
ATOM 2144 C C . ALA A 1 272 ? 38.629 20.677 -1.878 1.00 29.11 272 ALA A C 1
ATOM 2146 O O . ALA A 1 272 ? 39.835 20.725 -1.667 1.00 29.11 272 ALA A O 1
ATOM 2147 N N . SER A 1 273 ? 38.024 21.565 -2.682 1.00 34.16 273 SER A N 1
ATOM 2148 C CA . SER A 1 273 ? 38.697 22.777 -3.196 1.00 34.16 273 SER A CA 1
ATOM 2149 C C . SER A 1 273 ? 37.726 23.788 -3.829 1.00 34.16 273 SER A C 1
ATOM 2151 O O . SER A 1 273 ? 37.515 23.809 -5.037 1.00 34.16 273 SER A O 1
ATOM 2153 N N . PHE A 1 274 ? 37.154 24.691 -3.024 1.00 23.72 274 PHE A N 1
ATOM 2154 C CA . PHE A 1 274 ? 36.664 25.970 -3.555 1.00 23.72 274 PHE A CA 1
ATOM 2155 C C . PHE A 1 274 ? 36.754 27.071 -2.495 1.00 23.72 274 PHE A C 1
ATOM 2157 O O . PHE A 1 274 ? 35.987 27.085 -1.532 1.00 23.72 274 PHE A O 1
ATOM 2164 N N . VAL A 1 275 ? 37.717 27.976 -2.668 1.00 24.92 275 VAL A N 1
ATOM 2165 C CA . VAL A 1 275 ? 37.879 29.166 -1.826 1.00 24.92 275 VAL A CA 1
ATOM 2166 C C . VAL A 1 275 ? 36.954 30.257 -2.357 1.00 24.92 275 VAL A C 1
ATOM 2168 O O . VAL A 1 275 ? 36.939 30.530 -3.555 1.00 24.92 275 VAL A O 1
ATOM 2171 N N . ILE A 1 276 ? 36.192 30.887 -1.466 1.00 25.12 276 ILE A N 1
ATOM 2172 C CA . ILE A 1 276 ? 35.452 32.121 -1.751 1.00 25.12 276 ILE A CA 1
ATOM 2173 C C . ILE A 1 276 ? 36.151 33.230 -0.950 1.00 25.12 276 ILE A C 1
ATOM 2175 O O . ILE A 1 276 ? 36.380 33.020 0.243 1.00 25.12 276 ILE A O 1
ATOM 2179 N N . PRO A 1 277 ? 36.541 34.358 -1.574 1.00 23.53 277 PRO A N 1
ATOM 2180 C CA . PRO A 1 277 ? 37.269 35.426 -0.893 1.00 23.53 277 PRO A CA 1
ATOM 2181 C C . PRO A 1 277 ? 36.395 36.174 0.123 1.00 23.53 277 PRO A C 1
ATOM 2183 O O . PRO A 1 277 ? 35.165 36.147 0.052 1.00 23.53 277 PRO A O 1
ATOM 2186 N N . ASP A 1 278 ? 37.051 36.870 1.052 1.00 22.67 278 ASP A N 1
ATOM 2187 C CA . ASP A 1 278 ? 36.399 37.692 2.070 1.00 22.67 278 ASP A CA 1
ATOM 2188 C C . ASP A 1 278 ? 35.504 38.793 1.481 1.00 22.67 278 ASP A C 1
ATOM 2190 O O . ASP A 1 278 ? 35.915 39.585 0.633 1.00 22.67 278 ASP A O 1
ATOM 2194 N N . SER A 1 279 ? 34.312 38.937 2.061 1.00 25.78 279 SER A N 1
ATOM 2195 C CA . SER A 1 279 ? 33.614 40.220 2.130 1.00 25.78 279 SER A CA 1
ATOM 2196 C C . SER A 1 279 ? 32.944 40.343 3.495 1.00 25.78 279 SER A C 1
ATOM 2198 O O . SER A 1 279 ? 32.154 39.483 3.891 1.00 25.78 279 SER A O 1
ATOM 2200 N N . SER A 1 280 ? 33.281 41.395 4.233 1.00 25.64 280 SER A N 1
ATOM 2201 C CA . SER A 1 280 ? 32.848 41.612 5.612 1.00 25.64 280 SER A CA 1
ATOM 2202 C C . SER A 1 280 ? 31.358 41.964 5.736 1.00 25.64 280 SER A C 1
ATOM 2204 O O . SER A 1 280 ? 30.801 42.609 4.855 1.00 25.64 280 SER A O 1
ATOM 2206 N N . VAL A 1 281 ? 30.733 41.581 6.866 1.00 27.36 281 VAL A N 1
ATOM 2207 C CA . VAL A 1 281 ? 29.839 42.403 7.729 1.00 27.36 281 VAL A CA 1
ATOM 2208 C C . VAL A 1 281 ? 29.148 41.532 8.807 1.00 27.36 281 VAL A C 1
ATOM 2210 O O . VAL A 1 281 ? 28.930 40.337 8.635 1.00 27.36 281 VAL A O 1
ATOM 2213 N N . SER A 1 282 ? 28.777 42.150 9.938 1.00 27.59 282 SER A N 1
ATOM 2214 C CA . SER A 1 282 ? 27.907 41.625 11.020 1.00 27.59 282 SER A CA 1
ATOM 2215 C C . SER A 1 282 ? 28.411 40.448 11.889 1.00 27.59 282 SER A C 1
ATOM 2217 O O . SER A 1 282 ? 27.974 39.306 11.777 1.00 27.59 282 SER A O 1
ATOM 2219 N N . LYS A 1 283 ? 29.230 40.775 12.903 1.00 25.38 283 LYS A N 1
ATOM 2220 C CA . LYS A 1 283 ? 29.412 39.960 14.126 1.00 25.38 283 LYS A CA 1
ATOM 2221 C C . LYS A 1 283 ? 28.226 40.139 15.095 1.00 25.38 283 LYS A C 1
ATOM 2223 O O . LYS A 1 283 ? 27.942 41.273 15.467 1.00 25.38 283 LYS A O 1
ATOM 2228 N N . ALA A 1 284 ? 27.659 39.053 15.638 1.00 26.89 284 ALA A N 1
ATOM 2229 C CA . ALA A 1 284 ? 26.946 39.033 16.936 1.00 26.89 284 ALA A CA 1
ATOM 2230 C C . ALA A 1 284 ? 26.826 37.575 17.456 1.00 26.89 284 ALA A C 1
ATOM 2232 O O . ALA A 1 284 ? 26.050 36.798 16.920 1.00 26.89 284 ALA A O 1
ATOM 2233 N N . ARG A 1 285 ? 27.672 37.052 18.359 1.00 27.98 285 ARG A N 1
ATOM 2234 C CA . ARG A 1 285 ? 27.937 37.400 19.779 1.00 27.98 285 ARG A CA 1
ATOM 2235 C C . ARG A 1 285 ? 26.863 36.908 20.772 1.00 27.98 285 ARG A C 1
ATOM 2237 O O . ARG A 1 285 ? 26.021 37.693 21.196 1.00 27.98 285 ARG A O 1
ATOM 2244 N N . ARG A 1 286 ? 27.035 35.686 21.305 1.00 26.48 286 ARG A N 1
ATOM 2245 C CA . ARG A 1 286 ? 27.033 35.431 22.769 1.00 26.48 286 ARG A CA 1
ATOM 2246 C C . ARG A 1 286 ? 27.618 34.060 23.143 1.00 26.48 286 ARG A C 1
ATOM 2248 O O . ARG A 1 286 ? 27.361 33.068 22.478 1.00 26.48 286 ARG A O 1
ATOM 2255 N N . ILE A 1 287 ? 28.386 34.044 24.234 1.00 25.98 287 ILE A N 1
ATOM 2256 C CA . ILE A 1 287 ? 29.003 32.871 24.877 1.00 25.98 287 ILE A CA 1
ATOM 2257 C C . ILE A 1 287 ? 28.584 32.875 26.354 1.00 25.98 287 ILE A C 1
ATOM 2259 O O . ILE A 1 287 ? 28.530 33.948 26.954 1.00 25.98 287 ILE A O 1
ATOM 2263 N N . ARG A 1 288 ? 28.317 31.691 26.920 1.00 27.56 288 ARG A N 1
ATOM 2264 C CA . ARG A 1 288 ? 28.347 31.292 28.350 1.00 27.56 288 ARG A CA 1
ATOM 2265 C C . ARG A 1 288 ? 28.207 29.756 28.364 1.00 27.56 288 ARG A C 1
ATOM 2267 O O . ARG A 1 288 ? 27.460 29.236 27.545 1.00 27.56 288 ARG A O 1
ATOM 2274 N N . GLY A 1 289 ? 28.862 28.965 29.210 1.00 25.81 289 GLY A N 1
ATOM 2275 C CA . GLY A 1 289 ? 29.828 29.252 30.279 1.00 25.81 289 GLY A CA 1
ATOM 2276 C C . GLY A 1 289 ? 29.673 28.194 31.384 1.00 25.81 289 GLY A C 1
ATOM 2277 O O . GLY A 1 289 ? 28.625 28.164 32.019 1.00 25.81 289 GLY A O 1
ATOM 2278 N N . LYS A 1 290 ? 30.658 27.300 31.570 1.00 24.86 290 LYS A N 1
ATOM 2279 C CA . LYS A 1 290 ? 30.650 26.232 32.601 1.00 24.86 290 LYS A CA 1
ATOM 2280 C C . LYS A 1 290 ? 31.323 26.694 33.904 1.00 24.86 290 LYS A C 1
ATOM 2282 O O . LYS A 1 290 ? 32.180 27.567 33.821 1.00 24.86 290 LYS A O 1
ATOM 2287 N N . SER A 1 291 ? 30.975 26.052 35.031 1.00 25.66 291 SER A N 1
ATOM 2288 C CA . SER A 1 291 ? 31.807 25.708 36.220 1.00 25.66 291 SER A CA 1
ATOM 2289 C C . SER A 1 291 ? 30.900 25.070 37.322 1.00 25.66 291 SER A C 1
ATOM 2291 O O . SER A 1 291 ? 29.696 24.989 37.070 1.00 25.66 291 SER A O 1
ATOM 2293 N N . PRO A 1 292 ? 31.403 24.473 38.432 1.00 32.94 292 PRO A N 1
ATOM 2294 C CA . PRO A 1 292 ? 31.848 23.069 38.465 1.00 32.94 292 PRO A CA 1
ATOM 2295 C C . PRO A 1 292 ? 31.250 22.246 39.652 1.00 32.94 292 PRO A C 1
ATOM 2297 O O . PRO A 1 292 ? 30.237 22.634 40.224 1.00 32.94 292 PRO A O 1
ATOM 2300 N N . VAL A 1 293 ? 31.853 21.091 39.984 1.00 31.58 293 VAL A N 1
ATOM 2301 C CA . VAL A 1 293 ? 31.471 20.145 41.073 1.00 31.58 293 VAL A CA 1
ATOM 2302 C C . VAL A 1 293 ? 32.397 20.305 42.304 1.00 31.58 293 VAL A C 1
ATOM 2304 O O . VAL A 1 293 ? 33.459 20.912 42.151 1.00 31.58 293 VAL A O 1
ATOM 2307 N N . PRO A 1 294 ? 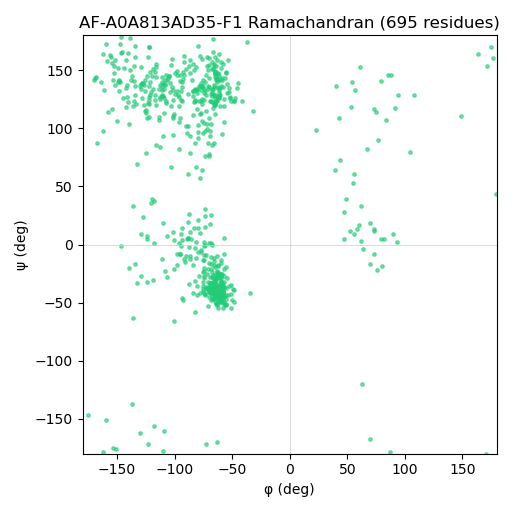31.995 19.857 43.514 1.00 32.28 294 PRO A N 1
ATOM 2308 C CA . PRO A 1 294 ? 32.462 18.569 44.100 1.00 32.28 294 PRO A CA 1
ATOM 2309 C C . PRO A 1 294 ? 31.298 17.753 44.734 1.00 32.28 294 PRO A C 1
ATOM 2311 O O . PRO A 1 294 ? 30.246 18.323 45.006 1.00 32.28 294 PRO A O 1
ATOM 2314 N N . GLU A 1 295 ? 31.271 16.418 44.881 1.00 26.69 295 GLU A N 1
ATOM 2315 C CA . GLU A 1 295 ? 32.249 15.348 45.211 1.00 26.69 295 GLU A CA 1
ATOM 2316 C C . GLU A 1 295 ? 32.353 15.015 46.720 1.00 26.69 295 GLU A C 1
ATOM 2318 O O . GLU A 1 295 ? 32.719 15.863 47.531 1.00 26.69 295 GLU A O 1
ATOM 2323 N N . THR A 1 296 ? 32.019 13.767 47.104 1.00 30.11 296 THR A N 1
ATOM 2324 C CA . THR A 1 296 ? 32.311 13.134 48.418 1.00 30.11 296 THR A CA 1
ATOM 2325 C C . THR A 1 296 ? 32.006 11.616 48.391 1.00 30.11 296 THR A C 1
ATOM 2327 O O . THR A 1 296 ? 31.021 11.242 47.765 1.00 30.11 296 THR A O 1
ATOM 2330 N N . ALA A 1 297 ? 32.814 10.782 49.082 1.00 28.11 297 ALA A N 1
ATOM 2331 C CA . ALA A 1 297 ? 32.605 9.355 49.474 1.00 28.11 297 ALA A CA 1
ATOM 2332 C C . ALA A 1 297 ? 31.991 8.384 48.417 1.00 28.11 297 ALA A C 1
ATOM 2334 O O . ALA A 1 297 ? 30.806 8.467 48.113 1.00 28.11 297 ALA A O 1
ATOM 2335 N N . LEU A 1 298 ? 32.654 7.398 47.789 1.00 27.73 298 LEU A N 1
ATOM 2336 C CA . LEU A 1 298 ? 33.831 6.536 48.057 1.00 27.73 298 LEU A CA 1
ATOM 2337 C C . LEU A 1 298 ? 33.687 5.394 49.105 1.00 27.73 298 LEU A C 1
ATOM 2339 O O . LEU A 1 298 ? 33.609 5.641 50.300 1.00 27.73 298 LEU A O 1
ATOM 2343 N N . LEU A 1 299 ? 33.848 4.162 48.577 1.00 27.52 299 LEU A N 1
ATOM 2344 C CA . LEU A 1 299 ? 34.356 2.892 49.157 1.00 27.52 299 LEU A CA 1
ATOM 2345 C C . LEU A 1 299 ? 33.506 1.965 50.064 1.00 27.52 299 LEU A C 1
ATOM 2347 O O . LEU A 1 299 ? 32.824 2.382 50.989 1.00 27.52 299 LEU A O 1
ATOM 2351 N N . GLY A 1 300 ? 33.710 0.655 49.819 1.00 25.47 300 GLY A N 1
ATOM 2352 C CA . GLY A 1 300 ? 33.424 -0.480 50.715 1.00 25.47 300 GLY A CA 1
ATOM 2353 C C . GLY A 1 300 ? 32.224 -1.368 50.327 1.00 25.47 300 GLY A C 1
ATOM 2354 O O . GLY A 1 300 ? 31.127 -0.860 50.142 1.00 25.47 300 GLY A O 1
ATOM 2355 N N . MET A 1 301 ? 32.319 -2.703 50.235 1.00 28.56 301 MET A N 1
ATOM 2356 C CA . MET A 1 301 ? 33.439 -3.602 49.877 1.00 28.56 301 MET A CA 1
ATOM 2357 C C . MET A 1 301 ? 32.853 -4.971 49.439 1.00 28.56 301 MET A C 1
ATOM 2359 O O . MET A 1 301 ? 31.650 -5.185 49.573 1.00 28.56 301 MET A O 1
ATOM 2363 N N . ALA A 1 302 ? 33.666 -5.900 48.918 1.00 27.73 302 ALA A N 1
ATOM 2364 C CA . ALA A 1 302 ? 33.219 -7.242 48.507 1.00 27.73 302 ALA A CA 1
ATOM 2365 C C . ALA A 1 302 ? 33.876 -8.353 49.350 1.00 27.73 302 ALA A C 1
ATOM 2367 O O . ALA A 1 302 ? 35.053 -8.239 49.686 1.00 27.73 302 ALA A O 1
ATOM 2368 N N . ALA A 1 303 ? 33.139 -9.433 49.643 1.00 27.42 303 ALA A N 1
ATOM 2369 C CA . ALA A 1 303 ? 33.660 -10.658 50.262 1.00 27.42 303 ALA A CA 1
ATOM 2370 C C . ALA A 1 303 ? 32.824 -11.898 49.873 1.00 27.42 303 ALA A C 1
ATOM 2372 O O . ALA A 1 303 ? 31.644 -11.784 49.536 1.00 27.42 303 ALA A O 1
ATOM 2373 N N . SER A 1 304 ? 33.458 -13.072 49.893 1.00 27.94 304 SER A N 1
ATOM 2374 C CA . SER A 1 304 ? 33.021 -14.284 49.183 1.00 27.94 304 SER A CA 1
ATOM 2375 C C . SER A 1 304 ? 32.390 -15.374 50.065 1.00 27.94 304 SER A C 1
ATOM 2377 O O . SER A 1 304 ? 32.909 -15.669 51.130 1.00 27.94 304 SER A O 1
ATOM 2379 N N . ALA A 1 305 ? 31.391 -16.059 49.492 1.00 25.33 305 ALA A N 1
ATOM 2380 C CA . ALA A 1 305 ? 31.232 -17.526 49.398 1.00 25.33 305 ALA A CA 1
ATOM 2381 C C . ALA A 1 305 ? 31.111 -18.473 50.630 1.00 25.33 305 ALA A C 1
ATOM 2383 O O . ALA A 1 305 ? 31.746 -18.327 51.662 1.00 25.33 305 ALA A O 1
ATOM 2384 N N . SER A 1 306 ? 30.422 -19.593 50.340 1.00 26.22 306 SER A N 1
ATOM 2385 C CA . SER A 1 306 ? 30.527 -20.942 50.939 1.00 26.22 306 SER A CA 1
ATOM 2386 C C . SER A 1 306 ? 29.778 -21.274 52.242 1.00 26.22 306 SER A C 1
ATOM 2388 O O . SER A 1 306 ? 30.216 -20.951 53.341 1.00 26.22 306 SER A O 1
ATOM 2390 N N . SER A 1 307 ? 28.708 -22.075 52.127 1.00 27.91 307 SER A N 1
ATOM 2391 C CA . SER A 1 307 ? 28.681 -23.495 52.565 1.00 27.91 307 SER A CA 1
ATOM 2392 C C . SER A 1 307 ? 27.280 -24.122 52.373 1.00 27.91 307 SER A C 1
ATOM 2394 O O . SER A 1 307 ? 26.293 -23.409 52.209 1.00 27.91 307 SER A O 1
ATOM 2396 N N . ALA A 1 308 ? 27.199 -25.457 52.339 1.00 28.02 308 ALA A N 1
ATOM 2397 C CA . ALA A 1 308 ? 25.961 -26.261 52.334 1.00 28.02 308 ALA A CA 1
ATOM 2398 C C . ALA A 1 308 ? 25.982 -27.229 53.546 1.00 28.02 308 ALA A C 1
ATOM 2400 O O . ALA A 1 308 ? 27.045 -27.329 54.169 1.00 28.02 308 ALA A O 1
ATOM 2401 N N . PRO A 1 309 ? 24.882 -27.938 53.902 1.00 33.88 309 PRO A N 1
ATOM 2402 C CA . PRO A 1 309 ? 24.654 -29.255 53.269 1.00 33.88 309 PRO A CA 1
ATOM 2403 C C . PRO A 1 309 ? 23.191 -29.797 53.177 1.00 33.88 309 PRO A C 1
ATOM 2405 O O . PRO A 1 309 ? 22.331 -29.468 53.979 1.00 33.88 309 PRO A O 1
ATOM 2408 N N . LEU A 1 310 ? 23.002 -30.697 52.197 1.00 24.94 310 LEU A N 1
ATOM 2409 C CA . LEU A 1 310 ? 22.307 -32.013 52.185 1.00 24.94 310 LEU A CA 1
ATOM 2410 C C . LEU A 1 310 ? 20.834 -32.274 52.642 1.00 24.94 310 LEU A C 1
ATOM 2412 O O . LEU A 1 310 ? 20.356 -31.817 53.671 1.00 24.94 310 LEU A O 1
ATOM 2416 N N . HIS A 1 311 ? 20.230 -33.149 51.812 1.00 29.20 311 HIS A N 1
ATOM 2417 C CA . HIS A 1 311 ? 19.088 -34.104 51.881 1.00 29.20 311 HIS A CA 1
ATOM 2418 C C . HIS A 1 311 ? 18.845 -34.890 53.200 1.00 29.20 311 HIS A C 1
ATOM 2420 O O . HIS A 1 311 ? 19.726 -34.824 54.063 1.00 29.20 311 HIS A O 1
ATOM 2426 N N . PRO A 1 312 ? 17.740 -35.688 53.353 1.00 45.50 312 PRO A N 1
ATOM 2427 C CA . PRO A 1 312 ? 16.790 -36.286 52.359 1.00 45.50 312 PRO A CA 1
ATOM 2428 C C . PRO A 1 312 ? 15.316 -35.779 52.526 1.00 45.50 312 PRO A C 1
ATOM 2430 O O . PRO A 1 312 ? 15.176 -34.630 52.947 1.00 45.50 312 PRO A O 1
ATOM 2433 N N . ASP A 1 313 ? 14.167 -36.388 52.140 1.00 28.02 313 ASP A N 1
ATOM 2434 C CA . ASP A 1 313 ? 13.731 -37.704 51.576 1.00 28.02 313 ASP A CA 1
ATOM 2435 C C . ASP A 1 313 ? 12.498 -37.504 50.621 1.00 28.02 313 ASP A C 1
ATOM 2437 O O . ASP A 1 313 ? 11.867 -36.446 50.683 1.00 28.02 313 ASP A O 1
ATOM 2441 N N . GLU A 1 314 ? 11.992 -38.367 49.708 1.00 32.78 314 GLU A N 1
ATOM 2442 C CA . GLU A 1 314 ? 12.309 -39.724 49.172 1.00 32.78 314 GLU A CA 1
ATOM 2443 C C . GLU A 1 314 ? 11.435 -40.946 49.629 1.00 32.78 314 GLU A C 1
ATOM 2445 O O . GLU A 1 314 ? 11.879 -41.764 50.426 1.00 32.78 314 GLU A O 1
ATOM 2450 N N . GLN A 1 315 ? 10.220 -41.150 49.051 1.00 30.50 315 GLN A N 1
ATOM 2451 C CA . GLN A 1 315 ? 9.496 -42.459 49.030 1.00 30.50 315 GLN A CA 1
ATOM 2452 C C . GLN A 1 315 ? 8.584 -42.684 47.786 1.00 30.50 315 GLN A C 1
ATOM 2454 O O . GLN A 1 315 ? 8.094 -41.727 47.186 1.00 30.50 315 GLN A O 1
ATOM 2459 N N . GLU A 1 316 ? 8.375 -43.955 47.395 1.00 29.62 316 GLU A N 1
ATOM 2460 C CA . GLU A 1 316 ? 7.740 -44.412 46.130 1.00 29.62 316 GLU A CA 1
ATOM 2461 C C . GLU A 1 316 ? 6.321 -45.041 46.294 1.00 29.62 316 GLU A C 1
ATOM 2463 O O . GLU A 1 316 ? 5.684 -44.904 47.335 1.00 29.62 316 GLU A O 1
ATOM 2468 N N . THR A 1 317 ? 5.883 -45.823 45.281 1.00 28.48 317 THR A N 1
ATOM 2469 C CA . THR A 1 317 ? 4.681 -46.697 45.169 1.00 28.48 317 THR A CA 1
ATOM 2470 C C . THR A 1 317 ? 3.370 -46.006 44.723 1.00 28.48 317 THR A C 1
ATOM 2472 O O . THR A 1 317 ? 3.145 -44.840 45.026 1.00 28.48 317 THR A O 1
ATOM 2475 N N . LEU A 1 318 ? 2.455 -46.630 43.954 1.00 28.20 318 LEU A N 1
ATOM 2476 C CA . LEU A 1 318 ? 2.493 -47.894 43.179 1.00 28.20 318 LEU A CA 1
ATOM 2477 C C . LEU A 1 318 ? 1.492 -47.850 41.984 1.00 28.20 318 LEU A C 1
ATOM 2479 O O . LEU A 1 318 ? 0.849 -46.831 41.738 1.00 28.20 318 LEU A O 1
ATOM 2483 N N . VAL A 1 319 ? 1.349 -48.968 41.259 1.00 33.12 319 VAL A N 1
ATOM 2484 C CA . VAL A 1 319 ? 0.362 -49.240 40.185 1.00 33.12 319 VAL A CA 1
ATOM 2485 C C . VAL A 1 319 ? -0.562 -50.390 40.630 1.00 33.12 319 VAL A C 1
ATOM 2487 O O . VAL A 1 319 ? -0.133 -51.219 41.434 1.00 33.12 319 VAL A O 1
ATOM 2490 N N . PRO A 1 320 ? -1.812 -50.466 40.134 1.00 35.78 320 PRO A N 1
ATOM 2491 C CA . PRO A 1 320 ? -2.259 -51.754 39.578 1.00 35.78 320 PRO A CA 1
ATOM 2492 C C . PRO A 1 320 ? -3.079 -51.644 38.273 1.00 35.78 320 PRO A C 1
ATOM 2494 O O . PRO A 1 320 ? -3.819 -50.683 38.060 1.00 35.78 320 PRO A O 1
ATOM 2497 N N . GLU A 1 321 ? -2.987 -52.680 37.435 1.00 31.95 321 GLU A N 1
ATOM 2498 C CA . GLU A 1 321 ? -3.905 -52.981 36.323 1.00 31.95 321 GLU A CA 1
ATOM 2499 C C . GLU A 1 321 ? -4.856 -54.116 36.740 1.00 31.95 321 GLU A C 1
ATOM 2501 O O . GLU A 1 321 ? -4.364 -55.111 37.265 1.00 31.95 321 GLU A O 1
ATOM 2506 N N . ILE A 1 322 ? -6.166 -54.014 36.458 1.00 30.25 322 ILE A N 1
ATOM 2507 C CA . ILE A 1 322 ? -7.091 -55.152 36.235 1.00 30.25 322 ILE A CA 1
ATOM 2508 C C . ILE A 1 322 ? -8.179 -54.710 35.226 1.00 30.25 322 ILE A C 1
ATOM 2510 O O . ILE A 1 322 ? -8.662 -53.581 35.292 1.00 30.25 322 ILE A O 1
ATOM 2514 N N . ASP A 1 323 ? -8.549 -55.626 34.332 1.00 31.16 323 ASP A N 1
ATOM 2515 C CA . ASP A 1 323 ? -9.710 -55.688 33.413 1.00 31.16 323 ASP A CA 1
ATOM 2516 C C . ASP A 1 323 ? -10.075 -57.209 33.334 1.00 31.16 323 ASP A C 1
ATOM 2518 O O . ASP A 1 323 ? -9.201 -58.005 33.713 1.00 31.16 323 ASP A O 1
ATOM 2522 N N . PRO A 1 324 ? -11.240 -57.692 32.833 1.00 54.12 324 PRO A N 1
ATOM 2523 C CA . PRO A 1 324 ? -12.393 -57.001 32.237 1.00 54.12 324 PRO A CA 1
ATOM 2524 C C . PRO A 1 324 ? -13.767 -57.578 32.738 1.00 54.12 324 PRO A C 1
ATOM 2526 O O . PRO A 1 324 ? -13.907 -57.865 33.924 1.00 54.12 324 PRO A O 1
ATOM 2529 N N . ASP A 1 325 ? -14.737 -57.756 31.819 1.00 28.66 325 ASP A N 1
ATOM 2530 C CA . ASP A 1 325 ? -15.986 -58.566 31.857 1.00 28.66 325 ASP A CA 1
ATOM 2531 C C . ASP A 1 325 ? -17.190 -58.042 32.694 1.00 28.66 325 ASP A C 1
ATOM 2533 O O . ASP A 1 325 ? -17.074 -57.702 33.865 1.00 28.66 325 ASP A O 1
ATOM 2537 N N . GLU A 1 326 ? -18.311 -57.675 32.042 1.00 29.03 326 GLU A N 1
ATOM 2538 C CA . GLU A 1 326 ? -19.586 -58.433 31.849 1.00 29.03 326 GLU A CA 1
ATOM 2539 C C . GLU A 1 326 ? -20.605 -58.227 33.007 1.00 29.03 326 GLU A C 1
ATOM 2541 O O . GLU A 1 326 ? -20.222 -57.972 34.140 1.00 29.03 326 GLU A O 1
ATOM 2546 N N . GLU A 1 327 ? -21.937 -58.208 32.834 1.00 28.33 327 GLU A N 1
ATOM 2547 C CA . GLU A 1 327 ? -22.827 -58.355 31.661 1.00 28.33 327 GLU A CA 1
ATOM 2548 C C . GLU A 1 327 ? -24.151 -57.550 31.878 1.00 28.33 327 GLU A C 1
ATOM 2550 O O . GLU A 1 327 ? -24.305 -56.919 32.918 1.00 28.33 327 GLU A O 1
ATOM 2555 N N . VAL A 1 328 ? -25.124 -57.628 30.941 1.00 28.38 328 VAL A N 1
ATOM 2556 C CA . VAL A 1 328 ? -26.606 -57.537 31.162 1.00 28.38 328 VAL A CA 1
ATOM 2557 C C . VAL A 1 328 ? -27.215 -56.282 31.855 1.00 28.38 328 VAL A C 1
ATOM 2559 O O . VAL A 1 328 ? -26.845 -55.891 32.949 1.00 28.38 328 VAL A O 1
ATOM 2562 N N . LEU A 1 329 ? -28.293 -55.622 31.397 1.00 25.00 329 LEU A N 1
ATOM 2563 C CA . LEU A 1 329 ? -29.002 -55.451 30.105 1.00 25.00 329 LEU A CA 1
ATOM 2564 C C . LEU A 1 329 ? -29.833 -54.125 30.297 1.00 25.00 329 LEU A C 1
ATOM 2566 O O . LEU A 1 329 ? -29.369 -53.269 31.042 1.00 25.00 329 LEU A O 1
ATOM 2570 N N . TYR A 1 330 ? -30.999 -53.733 29.755 1.00 26.19 330 TYR A N 1
ATOM 2571 C CA . TYR A 1 330 ? -32.011 -54.201 28.795 1.00 26.19 330 TYR A CA 1
ATOM 2572 C C . TYR A 1 330 ? -32.673 -52.938 28.159 1.00 26.19 330 TYR A C 1
ATOM 2574 O O . TYR A 1 330 ? -32.967 -51.988 28.871 1.00 26.19 330 TYR A O 1
ATOM 2582 N N . VAL A 1 331 ? -32.893 -52.944 26.831 1.00 25.11 331 VAL A N 1
ATOM 2583 C CA . VAL A 1 331 ? -34.118 -52.553 26.056 1.00 25.11 331 VAL A CA 1
ATOM 2584 C C . VAL A 1 331 ? -34.954 -51.299 26.488 1.00 25.11 331 VAL A C 1
ATOM 2586 O O . VAL A 1 331 ? -35.272 -51.109 27.648 1.00 25.11 331 VAL A O 1
ATOM 2589 N N . ALA A 1 332 ? -35.421 -50.393 25.601 1.00 24.95 332 ALA A N 1
ATOM 2590 C CA . ALA A 1 332 ? -35.968 -50.610 24.249 1.00 24.95 332 ALA A CA 1
ATOM 2591 C C . ALA A 1 332 ? -35.879 -49.421 23.247 1.00 24.95 332 ALA A C 1
ATOM 2593 O O . ALA A 1 332 ? -35.848 -48.260 23.632 1.00 24.95 332 ALA A O 1
ATOM 2594 N N . MET A 1 333 ? -36.020 -49.759 21.950 1.00 25.09 333 MET A N 1
ATOM 2595 C CA . MET A 1 333 ? -36.729 -49.022 20.870 1.00 25.09 333 MET A CA 1
ATOM 2596 C C . MET A 1 333 ? -36.411 -47.534 20.562 1.00 25.09 333 MET A C 1
ATOM 2598 O O . MET A 1 333 ? -36.757 -46.630 21.311 1.00 25.09 333 MET A O 1
ATOM 2602 N N . GLY A 1 334 ? -35.929 -47.244 19.335 1.00 25.98 334 GLY A N 1
ATOM 2603 C CA . GLY A 1 334 ? -35.780 -45.850 18.858 1.00 25.98 334 GLY A CA 1
ATOM 2604 C C . GLY A 1 334 ? -35.202 -45.627 17.446 1.00 25.98 334 GLY A C 1
ATOM 2605 O O . GLY A 1 334 ? -34.331 -44.777 17.280 1.00 25.98 334 GLY A O 1
ATOM 2606 N N . LYS A 1 335 ? -35.638 -46.398 16.434 1.00 27.05 335 LYS A N 1
ATOM 2607 C CA . LYS A 1 335 ? -35.120 -46.424 15.036 1.00 27.05 335 LYS A CA 1
ATOM 2608 C C . LYS A 1 335 ? -34.573 -45.075 14.498 1.00 27.05 335 LYS A C 1
ATOM 2610 O O . LYS A 1 335 ? -35.349 -44.173 14.193 1.00 27.05 335 LYS A O 1
ATOM 2615 N N . GLN A 1 336 ? -33.265 -44.993 14.212 1.00 28.44 336 GLN A N 1
ATOM 2616 C CA . GLN A 1 336 ? -32.706 -44.001 13.275 1.00 28.44 336 GLN A CA 1
ATOM 2617 C C . GLN A 1 336 ? -32.243 -44.657 11.967 1.00 28.44 336 GLN A C 1
ATOM 2619 O O . GLN A 1 336 ? -31.613 -45.711 11.961 1.00 28.44 336 GLN A O 1
ATOM 2624 N N . VAL A 1 337 ? -32.551 -44.007 10.842 1.00 28.53 337 VAL A N 1
ATOM 2625 C CA . VAL A 1 337 ? -32.248 -44.502 9.490 1.00 28.53 337 VAL A CA 1
ATOM 2626 C C . VAL A 1 337 ? -30.748 -44.390 9.201 1.00 28.53 337 VAL A C 1
ATOM 2628 O O . VAL A 1 337 ? -30.215 -43.284 9.072 1.00 28.53 337 VAL A O 1
ATOM 2631 N N . ILE A 1 338 ? -30.073 -45.530 9.019 1.00 28.59 338 ILE A N 1
ATOM 2632 C CA . ILE A 1 338 ? -28.665 -45.577 8.602 1.00 28.59 338 ILE A CA 1
ATOM 2633 C C . ILE A 1 338 ? -28.548 -45.109 7.144 1.00 28.59 338 ILE A C 1
ATOM 2635 O O . ILE A 1 338 ? -28.649 -45.891 6.197 1.00 28.59 338 ILE A O 1
ATOM 2639 N N . LYS A 1 339 ? -28.287 -43.814 6.943 1.00 32.78 339 LYS A N 1
ATOM 2640 C CA . LYS A 1 339 ? -27.862 -43.297 5.636 1.00 32.78 339 LYS A CA 1
ATOM 2641 C C . LYS A 1 339 ? -26.461 -43.828 5.323 1.00 32.78 339 LYS A C 1
ATOM 2643 O O . LYS A 1 339 ? -25.476 -43.329 5.870 1.00 32.78 339 LYS A O 1
ATOM 2648 N N . LYS A 1 340 ? -26.377 -44.831 4.437 1.00 29.94 340 LYS A N 1
ATOM 2649 C CA . LYS A 1 340 ? -25.108 -45.340 3.883 1.00 29.94 340 LYS A CA 1
ATOM 2650 C C . LYS A 1 340 ? -24.250 -44.157 3.413 1.00 29.94 340 LYS A C 1
ATOM 2652 O O . LYS A 1 340 ? -24.715 -43.321 2.638 1.00 29.94 340 LYS A O 1
ATOM 2657 N N . LYS A 1 341 ? -23.003 -44.070 3.888 1.00 31.88 341 LYS A N 1
ATOM 2658 C CA . LYS A 1 341 ? -22.046 -43.060 3.406 1.00 31.88 341 LYS A CA 1
ATOM 2659 C C . LYS A 1 341 ? -21.725 -43.355 1.932 1.00 31.88 341 LYS A C 1
ATOM 2661 O O . LYS A 1 341 ? -21.477 -44.519 1.619 1.00 31.88 341 LYS A O 1
ATOM 2666 N N . PRO A 1 342 ? -21.687 -42.351 1.037 1.00 33.47 342 PRO A N 1
ATOM 2667 C CA . PRO A 1 342 ? -21.231 -42.569 -0.331 1.00 33.47 342 PRO A CA 1
ATOM 2668 C C . PRO A 1 342 ? -19.755 -42.990 -0.340 1.00 33.47 342 PRO A C 1
ATOM 2670 O O . PRO A 1 342 ? -18.943 -42.486 0.440 1.00 33.47 342 PRO A O 1
ATOM 2673 N N . PHE A 1 343 ? -19.418 -43.923 -1.227 1.00 31.42 343 PHE A N 1
ATOM 2674 C CA . PHE A 1 343 ? -18.088 -44.518 -1.334 1.00 31.42 343 PHE A CA 1
ATOM 2675 C C . PHE A 1 343 ? -17.113 -43.533 -2.006 1.00 31.42 343 PHE A C 1
ATOM 2677 O O . PHE A 1 343 ? -17.071 -43.406 -3.229 1.00 31.42 343 PHE A O 1
ATOM 2684 N N . CYS A 1 344 ? -16.348 -42.784 -1.207 1.00 30.67 344 CYS A N 1
ATOM 2685 C CA . CYS A 1 344 ? -15.383 -41.812 -1.726 1.00 30.67 344 CYS A CA 1
ATOM 2686 C C . CYS A 1 344 ? -14.186 -42.503 -2.396 1.00 30.67 344 CYS A C 1
ATOM 2688 O O . CYS A 1 344 ? -13.300 -43.009 -1.705 1.00 30.67 344 CYS A O 1
ATOM 2690 N N . ARG A 1 345 ? -14.102 -42.425 -3.731 1.00 33.47 345 ARG A N 1
ATOM 2691 C CA . ARG A 1 345 ? -12.852 -42.697 -4.459 1.00 33.47 345 ARG A CA 1
ATOM 2692 C C . ARG A 1 345 ? -11.742 -41.742 -3.979 1.00 33.47 345 ARG A C 1
ATOM 2694 O O . ARG A 1 345 ? -11.990 -40.576 -3.668 1.00 33.47 345 ARG A O 1
ATOM 2701 N N . PHE A 1 346 ? -10.527 -42.270 -3.873 1.00 31.83 346 PHE A N 1
ATOM 2702 C CA . PHE A 1 346 ? -9.334 -41.576 -3.374 1.00 31.83 346 PHE A CA 1
ATOM 2703 C C . PHE A 1 346 ? -8.672 -40.748 -4.507 1.00 31.83 346 PHE A C 1
ATOM 2705 O O . PHE A 1 346 ? -8.856 -41.118 -5.666 1.00 31.83 346 PHE A O 1
ATOM 2712 N N . PRO A 1 347 ? -7.894 -39.671 -4.240 1.00 39.97 347 PRO A N 1
ATOM 2713 C CA . PRO A 1 347 ? -7.533 -39.086 -2.944 1.00 39.97 347 PRO A CA 1
ATOM 2714 C C . PRO A 1 347 ? -8.599 -38.178 -2.329 1.00 39.97 347 PRO A C 1
ATOM 2716 O O . PRO A 1 347 ? -9.062 -37.210 -2.934 1.00 39.97 347 PRO A O 1
ATOM 2719 N N . CYS A 1 348 ? -8.916 -38.419 -1.056 1.00 34.53 348 CYS A N 1
ATOM 2720 C CA . CYS A 1 348 ? -9.733 -37.492 -0.283 1.00 34.53 348 CYS A CA 1
ATOM 2721 C C . CYS A 1 348 ? -8.995 -36.154 -0.074 1.00 34.53 348 CYS A C 1
ATOM 2723 O O . CYS A 1 348 ? -7.798 -36.106 0.224 1.00 34.53 348 CYS A O 1
ATOM 2725 N N . ALA A 1 349 ? -9.706 -35.033 -0.229 1.00 34.03 349 ALA A N 1
ATOM 2726 C CA . ALA A 1 349 ? -9.093 -33.712 -0.122 1.00 34.03 349 ALA A CA 1
ATOM 2727 C C . ALA A 1 349 ? -8.466 -33.488 1.269 1.00 34.03 349 ALA A C 1
ATOM 2729 O O . ALA A 1 349 ? -9.136 -33.640 2.295 1.00 34.03 349 ALA A O 1
ATOM 2730 N N . LYS A 1 350 ? -7.187 -33.072 1.302 1.00 37.25 350 LYS A N 1
ATOM 2731 C CA . LYS A 1 350 ? -6.424 -32.791 2.535 1.00 37.25 350 LYS A CA 1
ATOM 2732 C C . LYS A 1 350 ? -7.264 -31.974 3.531 1.00 37.25 350 LYS A C 1
ATOM 2734 O O . LYS A 1 350 ? -7.896 -30.982 3.152 1.00 37.25 350 LYS A O 1
ATOM 2739 N N . LYS A 1 351 ? -7.182 -32.320 4.828 1.00 42.09 351 LYS A N 1
ATOM 2740 C CA . LYS A 1 351 ? -7.955 -31.749 5.966 1.00 42.09 351 LYS A CA 1
ATOM 2741 C C . LYS A 1 351 ? -7.820 -30.213 6.170 1.00 42.09 351 LYS A C 1
ATOM 2743 O O . LYS A 1 351 ? -8.373 -29.660 7.119 1.00 42.09 351 LYS A O 1
ATOM 2748 N N . GLY A 1 352 ? -7.132 -29.502 5.271 1.00 35.91 352 GLY A N 1
ATOM 2749 C CA . GLY A 1 352 ? -7.098 -28.042 5.166 1.00 35.91 352 GLY A CA 1
ATOM 2750 C C . GLY A 1 352 ? -8.361 -27.403 4.564 1.00 35.91 352 GLY A C 1
ATOM 2751 O O . GLY A 1 352 ? -8.771 -26.356 5.065 1.00 35.91 352 GLY A O 1
ATOM 2752 N N . LYS A 1 353 ? -9.042 -28.018 3.577 1.00 34.31 353 LYS A N 1
ATOM 2753 C CA . LYS A 1 353 ? -10.292 -27.444 3.013 1.00 34.31 353 LYS A CA 1
ATOM 2754 C C . LYS A 1 353 ? -11.385 -27.245 4.090 1.00 34.31 353 LYS A C 1
ATOM 2756 O O . LYS A 1 353 ? -11.904 -26.131 4.189 1.00 34.31 353 LYS A O 1
ATOM 2761 N N . PRO A 1 354 ? -11.649 -28.212 4.997 1.00 30.41 354 PRO A N 1
ATOM 2762 C CA . PRO A 1 354 ? -12.527 -27.994 6.152 1.00 30.41 354 PRO A CA 1
ATOM 2763 C C . PRO A 1 354 ? -12.078 -26.858 7.081 1.00 30.41 354 PRO A C 1
ATOM 2765 O O . PRO A 1 354 ? -12.923 -26.124 7.583 1.00 30.41 354 PRO A O 1
ATOM 2768 N N . ARG A 1 355 ? -10.765 -26.645 7.283 1.00 36.88 355 ARG A N 1
ATOM 2769 C CA . ARG A 1 355 ? -10.251 -25.513 8.083 1.00 36.88 355 ARG A CA 1
ATOM 2770 C C . ARG A 1 355 ? -10.512 -24.154 7.424 1.00 36.88 355 ARG A C 1
ATOM 2772 O O . ARG A 1 355 ? -10.660 -23.171 8.143 1.00 36.88 355 ARG A O 1
ATOM 2779 N N . PHE A 1 356 ? -10.602 -24.081 6.095 1.00 31.59 356 PHE A N 1
ATOM 2780 C CA . PHE A 1 356 ? -10.972 -22.848 5.389 1.00 31.59 356 PHE A CA 1
ATOM 2781 C C . PHE A 1 356 ? -12.478 -22.560 5.499 1.00 31.59 356 PHE A C 1
ATOM 2783 O O . PHE A 1 356 ? -12.875 -21.434 5.790 1.00 31.59 356 PHE A O 1
ATOM 2790 N N . ILE A 1 357 ? -13.322 -23.591 5.400 1.00 33.53 357 ILE A N 1
ATOM 2791 C CA . ILE A 1 357 ? -14.771 -23.469 5.640 1.00 33.53 357 ILE A CA 1
ATOM 2792 C C . ILE A 1 357 ? -15.048 -23.118 7.118 1.00 33.53 357 ILE A C 1
ATOM 2794 O O . ILE A 1 357 ? -15.860 -22.243 7.410 1.00 33.53 357 ILE A O 1
ATOM 2798 N N . LEU A 1 358 ? -14.291 -23.684 8.064 1.00 33.62 358 LEU A N 1
ATOM 2799 C CA . LEU A 1 358 ? -14.329 -23.292 9.479 1.00 33.62 358 LEU A CA 1
ATOM 2800 C C . LEU A 1 358 ? -13.788 -21.874 9.745 1.00 33.62 358 LEU A C 1
ATOM 2802 O O . LEU A 1 358 ? -14.213 -21.259 10.719 1.00 33.62 358 LEU A O 1
ATOM 2806 N N . LYS A 1 359 ? -12.926 -21.308 8.884 1.00 38.19 359 LYS A N 1
ATOM 2807 C CA . LYS A 1 359 ? -12.571 -19.875 8.943 1.00 38.19 359 LYS A CA 1
ATOM 2808 C C . LYS A 1 359 ? -13.742 -18.974 8.537 1.00 38.19 359 LYS A C 1
ATOM 2810 O O . LYS A 1 359 ? -13.894 -17.915 9.136 1.00 38.19 359 LYS A O 1
ATOM 2815 N N . ASN A 1 360 ? -14.612 -19.398 7.616 1.00 33.03 360 ASN A N 1
ATOM 2816 C CA . ASN A 1 360 ? -15.875 -18.687 7.356 1.00 33.03 360 ASN A CA 1
ATOM 2817 C C . ASN A 1 360 ? -16.833 -18.766 8.565 1.00 33.03 360 ASN A C 1
ATOM 2819 O O . ASN A 1 360 ? -17.592 -17.829 8.806 1.00 33.03 360 ASN A O 1
ATOM 2823 N N . ASN A 1 361 ? -16.706 -19.816 9.385 1.00 35.03 361 ASN A N 1
ATOM 2824 C CA . ASN A 1 361 ? -17.355 -19.951 10.694 1.00 35.03 361 ASN A CA 1
ATOM 2825 C C . ASN A 1 361 ? -16.541 -19.356 11.870 1.00 35.03 361 ASN A C 1
ATOM 2827 O O . ASN A 1 361 ? -16.836 -19.646 13.029 1.00 35.03 361 ASN A O 1
ATOM 2831 N N . LEU A 1 362 ? -15.580 -18.453 11.622 1.00 42.41 362 LEU A N 1
ATOM 2832 C CA . LEU A 1 362 ? -15.181 -17.444 12.618 1.00 42.41 362 LEU A CA 1
ATOM 2833 C C . LEU A 1 362 ? -16.300 -16.396 12.683 1.00 42.41 362 LEU A C 1
ATOM 2835 O O . LEU A 1 362 ? -16.233 -15.331 12.066 1.00 42.41 362 LEU A O 1
ATOM 2839 N N . THR A 1 363 ? -17.397 -16.772 13.338 1.00 43.12 363 THR A N 1
ATOM 2840 C CA . THR A 1 363 ? -18.706 -16.173 13.094 1.00 43.12 363 THR A CA 1
ATOM 2841 C C . THR A 1 363 ? -18.765 -14.692 13.467 1.00 43.12 363 THR A C 1
ATOM 2843 O O . THR A 1 363 ? -18.657 -14.302 14.627 1.00 43.12 363 THR A O 1
ATOM 2846 N N . LYS A 1 364 ? -19.104 -13.852 12.479 1.00 50.78 364 LYS A N 1
ATOM 2847 C CA . LYS A 1 364 ? -19.541 -12.447 12.659 1.00 50.78 364 LYS A CA 1
ATOM 2848 C C . LYS A 1 364 ? -20.976 -12.352 13.226 1.00 50.78 364 LYS A C 1
ATOM 2850 O O . LYS A 1 364 ? -21.701 -11.383 13.001 1.00 50.78 364 LYS A O 1
ATOM 2855 N N . THR A 1 365 ? -21.388 -13.402 13.926 1.00 51.88 365 THR A N 1
ATOM 2856 C CA . THR A 1 365 ? -22.665 -13.640 14.594 1.00 51.88 365 THR A CA 1
ATOM 2857 C C . THR A 1 365 ? -22.345 -14.357 15.913 1.00 51.88 365 THR A C 1
ATOM 2859 O O . THR A 1 365 ? -21.481 -15.239 15.931 1.00 51.88 365 THR A O 1
ATOM 2862 N N . PRO A 1 366 ? -22.984 -13.999 17.036 1.00 49.50 366 PRO A N 1
ATOM 2863 C CA . PRO A 1 366 ? -22.702 -14.625 18.319 1.00 49.50 366 PRO A CA 1
ATOM 2864 C C . PRO A 1 366 ? -23.211 -16.068 18.335 1.00 49.50 366 PRO A C 1
ATOM 2866 O O . PRO A 1 366 ? -24.352 -16.338 17.957 1.00 49.50 366 PRO A O 1
ATOM 2869 N N . THR A 1 367 ? -22.391 -16.983 18.847 1.00 50.59 367 THR A N 1
ATOM 2870 C CA . THR A 1 367 ? -22.822 -18.325 19.256 1.00 50.59 367 THR A CA 1
ATOM 2871 C C . THR A 1 367 ? -23.673 -18.200 20.522 1.00 50.59 367 THR A C 1
ATOM 2873 O O . THR A 1 367 ? -23.152 -18.225 21.637 1.00 50.59 367 THR A O 1
ATOM 2876 N N . GLY A 1 368 ? -24.974 -17.984 20.338 1.00 55.16 368 GLY A N 1
ATOM 2877 C CA . GLY A 1 368 ? -25.943 -17.713 21.398 1.00 55.16 368 GLY A CA 1
ATOM 2878 C C . GLY A 1 368 ? -27.325 -18.285 21.079 1.00 55.16 368 GLY A C 1
ATOM 2879 O O . GLY A 1 368 ? -27.534 -18.882 20.023 1.00 55.16 368 GLY A O 1
ATOM 2880 N N . SER A 1 369 ? -28.282 -18.112 21.993 1.00 57.72 369 SER A N 1
ATOM 2881 C CA . SER A 1 369 ? -29.629 -18.682 21.843 1.00 57.72 369 SER A CA 1
ATOM 2882 C C . SER A 1 369 ? -30.383 -18.115 20.629 1.00 57.72 369 SER A C 1
ATOM 2884 O O . SER A 1 369 ? -30.096 -17.007 20.165 1.00 57.72 369 SER A O 1
ATOM 2886 N N . LYS A 1 370 ? -31.408 -18.835 20.136 1.00 61.88 370 LYS A N 1
ATOM 2887 C CA . LYS A 1 370 ? -32.257 -18.390 19.006 1.00 61.88 370 LYS A CA 1
ATOM 2888 C C . LYS A 1 370 ? -32.753 -16.941 19.185 1.00 61.88 370 LYS A C 1
ATOM 2890 O O . LYS A 1 370 ? -32.726 -16.163 18.235 1.00 61.88 370 LYS A O 1
ATOM 2895 N N . ALA A 1 371 ? -33.107 -16.545 20.413 1.00 60.69 371 ALA A N 1
ATOM 2896 C CA . ALA A 1 371 ? -33.533 -15.185 20.753 1.00 60.69 371 ALA A CA 1
ATOM 2897 C C . ALA A 1 371 ? -32.408 -14.130 20.659 1.00 60.69 371 ALA A C 1
ATOM 2899 O O . ALA A 1 371 ? -32.647 -13.017 20.189 1.00 60.69 371 ALA A O 1
ATOM 2900 N N . GLN A 1 372 ? -31.173 -14.465 21.056 1.00 68.00 372 GLN A N 1
ATOM 2901 C CA . GLN A 1 372 ? -30.012 -13.587 20.852 1.00 68.00 372 GLN A CA 1
ATOM 2902 C C . GLN A 1 372 ? -29.671 -13.454 19.362 1.00 68.00 372 GLN A C 1
ATOM 2904 O O . GLN A 1 372 ? -29.362 -12.356 18.904 1.00 68.00 372 GLN A O 1
ATOM 2909 N N . MET A 1 373 ? -29.786 -14.538 18.588 1.00 73.88 373 MET A N 1
ATOM 2910 C CA . MET A 1 373 ? -29.564 -14.520 17.140 1.00 73.88 373 MET A CA 1
ATOM 2911 C C . MET A 1 373 ? -30.657 -13.747 16.377 1.00 73.88 373 MET A C 1
ATOM 2913 O O . MET A 1 373 ? -30.340 -13.086 15.389 1.00 73.88 373 MET A O 1
ATOM 2917 N N . LYS A 1 374 ? -31.917 -13.755 16.840 1.00 79.69 374 LYS A N 1
ATOM 2918 C CA . LYS A 1 374 ? -32.981 -12.881 16.310 1.00 79.69 374 LYS A CA 1
ATOM 2919 C C . LYS A 1 374 ? -32.630 -11.402 16.536 1.00 79.69 374 LYS A C 1
ATOM 2921 O O . LYS A 1 374 ? -32.435 -10.676 15.562 1.00 79.69 374 LYS A O 1
ATOM 2926 N N . LYS A 1 375 ? -32.350 -11.010 17.787 1.00 80.50 375 LYS A N 1
ATOM 2927 C CA . LYS A 1 375 ? -31.928 -9.637 18.146 1.00 80.50 375 LYS A CA 1
ATOM 2928 C C . LYS A 1 375 ? -30.621 -9.204 17.468 1.00 80.50 375 LYS A C 1
ATOM 2930 O O . LYS A 1 375 ? -30.427 -8.022 17.182 1.00 80.50 375 LYS A O 1
ATOM 2935 N N . TRP A 1 376 ? -29.742 -10.153 17.133 1.00 81.38 376 TRP A N 1
ATOM 2936 C CA . TRP A 1 376 ? -28.564 -9.902 16.301 1.00 81.38 376 TRP A CA 1
ATOM 2937 C C . TRP A 1 376 ? -28.910 -9.488 14.873 1.00 81.38 376 TRP A C 1
ATOM 2939 O O . TRP A 1 376 ? -28.267 -8.587 14.339 1.00 81.38 376 TRP A O 1
ATOM 2949 N N . LYS A 1 377 ? -29.868 -10.161 14.231 1.00 81.81 377 LYS A N 1
ATOM 2950 C CA . LYS A 1 377 ? -30.286 -9.842 12.859 1.00 81.81 377 LYS A CA 1
ATOM 2951 C C . LYS A 1 377 ? -31.032 -8.506 12.815 1.00 81.81 377 LYS A C 1
ATOM 2953 O O . LYS A 1 377 ? -30.747 -7.699 11.941 1.00 81.81 377 LYS A O 1
ATOM 2958 N N . GLU A 1 378 ? -31.894 -8.260 13.801 1.00 86.06 378 GLU A N 1
ATOM 2959 C CA . GLU A 1 378 ? -32.696 -7.034 13.942 1.00 86.06 378 GLU A CA 1
ATOM 2960 C C . GLU A 1 378 ? -31.847 -5.776 14.191 1.00 86.06 378 GLU A C 1
ATOM 2962 O O . GLU A 1 378 ? -32.165 -4.710 13.677 1.00 86.06 378 GLU A O 1
ATOM 2967 N N . THR A 1 379 ? -30.751 -5.876 14.953 1.00 84.38 379 THR A N 1
ATOM 2968 C CA . THR A 1 379 ? -29.885 -4.717 15.243 1.00 84.38 379 THR A CA 1
ATOM 2969 C C . THR A 1 379 ? -28.985 -4.400 14.033 1.00 84.38 379 THR A C 1
ATOM 2971 O O . THR A 1 379 ? -28.064 -5.181 13.760 1.00 84.38 379 THR A O 1
ATOM 2974 N N . PRO A 1 380 ? -29.144 -3.272 13.312 1.00 85.62 380 PRO A N 1
ATOM 2975 C CA . PRO A 1 380 ? -28.226 -2.907 12.231 1.00 85.62 380 PRO A CA 1
ATOM 2976 C C . PRO A 1 380 ? -26.830 -2.576 12.786 1.00 85.62 380 PRO A C 1
ATOM 2978 O O . PRO A 1 380 ? -26.694 -2.121 13.918 1.00 85.62 380 PRO A O 1
ATOM 2981 N N . TYR A 1 381 ? -25.776 -2.802 11.992 1.00 84.31 381 TYR A N 1
ATOM 2982 C CA . TYR A 1 381 ? -24.412 -2.396 12.377 1.00 84.31 381 TYR A CA 1
ATOM 2983 C C . TYR A 1 381 ? -24.159 -0.903 12.100 1.00 84.31 381 TYR A C 1
ATOM 2985 O O . TYR A 1 381 ? -23.496 -0.226 12.875 1.00 84.31 381 TYR A O 1
ATOM 2993 N N . VAL A 1 382 ? -24.724 -0.372 11.011 1.00 83.62 382 VAL A N 1
ATOM 2994 C CA . VAL A 1 382 ? -24.810 1.070 10.744 1.00 83.62 382 VAL A CA 1
ATOM 2995 C C . VAL A 1 382 ? -26.286 1.404 10.580 1.00 83.62 382 VAL A C 1
ATOM 2997 O O . VAL A 1 382 ? -26.933 0.839 9.702 1.00 83.62 382 VAL A O 1
ATOM 3000 N N . LYS A 1 383 ? -26.819 2.301 11.416 1.00 75.56 383 LYS A N 1
ATOM 3001 C CA . LYS A 1 383 ? -28.240 2.699 11.381 1.00 75.56 383 LYS A CA 1
ATOM 3002 C C . LYS A 1 383 ? -28.607 3.466 10.106 1.00 75.56 383 LYS A C 1
ATOM 3004 O O . LYS A 1 383 ? -29.655 3.209 9.531 1.00 75.56 383 LYS A O 1
ATOM 3009 N N . ASN A 1 384 ? -27.701 4.323 9.626 1.00 69.56 384 ASN A N 1
ATOM 3010 C CA . ASN A 1 384 ? -27.854 5.092 8.389 1.00 69.56 384 ASN A CA 1
ATOM 3011 C C . ASN A 1 384 ? -26.774 4.658 7.372 1.00 69.56 384 ASN A C 1
ATOM 3013 O O . ASN A 1 384 ? -25.690 5.249 7.346 1.00 69.56 384 ASN A O 1
ATOM 3017 N N . PRO A 1 385 ? -26.993 3.594 6.577 1.00 63.25 385 PRO A N 1
ATOM 3018 C CA . PRO A 1 385 ? -25.993 3.097 5.636 1.00 63.25 385 PRO A CA 1
ATOM 3019 C C . PRO A 1 385 ? -25.900 3.979 4.379 1.00 63.25 385 PRO A C 1
ATOM 3021 O O . PRO A 1 385 ? -26.743 3.902 3.487 1.00 63.25 385 PRO A O 1
ATOM 3024 N N . ILE A 1 386 ? -24.832 4.773 4.264 1.00 62.28 386 ILE A N 1
ATOM 3025 C CA . ILE A 1 386 ? -24.493 5.465 3.011 1.00 62.28 386 ILE A CA 1
ATOM 3026 C C . ILE A 1 386 ? -24.137 4.429 1.928 1.00 62.28 386 ILE A C 1
ATOM 3028 O O . ILE A 1 386 ? -23.180 3.663 2.075 1.00 62.28 386 ILE A O 1
ATOM 3032 N N . LYS A 1 387 ? -24.889 4.422 0.817 1.00 53.19 387 LYS A N 1
ATOM 3033 C CA . LYS A 1 387 ? -24.642 3.584 -0.373 1.00 53.19 387 LYS A CA 1
ATOM 3034 C C . LYS A 1 387 ? -23.477 4.127 -1.224 1.00 53.19 387 LYS A C 1
ATOM 3036 O O . LYS A 1 387 ? -23.681 4.508 -2.370 1.00 53.19 387 LYS A O 1
ATOM 3041 N N . ILE A 1 388 ? -22.253 4.149 -0.695 1.00 53.75 388 ILE A N 1
ATOM 3042 C CA . ILE A 1 388 ? -21.057 4.465 -1.495 1.00 53.75 388 ILE A CA 1
ATOM 3043 C C . ILE A 1 388 ? -20.060 3.307 -1.412 1.00 53.75 388 ILE A C 1
ATOM 3045 O O . ILE A 1 388 ? -19.433 3.069 -0.381 1.00 53.75 388 ILE A O 1
ATOM 3049 N N . ARG A 1 389 ? -19.912 2.603 -2.537 1.00 54.12 389 ARG A N 1
ATOM 3050 C CA . ARG A 1 389 ? -18.760 1.752 -2.848 1.00 54.12 389 ARG A CA 1
ATOM 3051 C C . ARG A 1 389 ? -17.865 2.528 -3.803 1.00 54.12 389 ARG A C 1
ATOM 3053 O O . ARG A 1 389 ? -18.126 2.539 -5.002 1.00 54.12 389 ARG A O 1
ATOM 3060 N N . VAL A 1 390 ? -16.860 3.222 -3.264 1.00 52.44 390 VAL A N 1
ATOM 3061 C CA . VAL A 1 390 ? -15.912 4.020 -4.069 1.00 52.44 390 VAL A CA 1
ATOM 3062 C C . VAL A 1 390 ? -15.192 3.119 -5.084 1.00 52.44 390 VAL A C 1
ATOM 3064 O O . VAL A 1 390 ? -15.005 3.509 -6.228 1.00 52.44 390 VAL A O 1
ATOM 3067 N N . ASP A 1 391 ? -14.945 1.862 -4.698 1.00 46.59 391 ASP A N 1
ATOM 3068 C CA . ASP A 1 391 ? -14.445 0.743 -5.512 1.00 46.59 391 ASP A CA 1
ATOM 3069 C C . ASP A 1 391 ? -15.295 0.388 -6.748 1.00 46.59 391 ASP A C 1
ATOM 3071 O O . ASP A 1 391 ? -14.884 -0.447 -7.550 1.00 46.59 391 ASP A O 1
ATOM 3075 N N . ARG A 1 392 ? -16.487 0.978 -6.904 1.00 51.47 392 ARG A N 1
ATOM 3076 C CA . ARG A 1 392 ? -17.400 0.746 -8.037 1.00 51.47 392 ARG A CA 1
ATOM 3077 C C . ARG A 1 392 ? -17.884 2.025 -8.717 1.00 51.47 392 ARG A C 1
ATOM 3079 O O . ARG A 1 392 ? -18.791 1.959 -9.545 1.00 51.47 392 ARG A O 1
ATOM 3086 N N . LEU A 1 393 ? -17.320 3.183 -8.378 1.00 59.03 393 LEU A N 1
ATOM 3087 C CA . LEU A 1 393 ? -17.618 4.413 -9.103 1.00 59.03 393 LEU A CA 1
ATOM 3088 C C . LEU A 1 393 ? -16.862 4.401 -10.436 1.00 59.03 393 LEU A C 1
ATOM 3090 O O . LEU A 1 393 ? -15.635 4.320 -10.464 1.00 59.03 393 LEU A O 1
ATOM 3094 N N . LYS A 1 394 ? -17.601 4.488 -11.546 1.00 67.81 394 LYS A N 1
ATOM 3095 C CA . LYS A 1 394 ? -17.020 4.754 -12.866 1.00 67.81 394 LYS A CA 1
ATOM 3096 C C . LYS A 1 394 ? -16.348 6.131 -12.813 1.00 67.81 394 LYS A C 1
ATOM 3098 O O . LYS A 1 394 ? -16.985 7.102 -12.408 1.00 67.81 394 LYS A O 1
ATOM 3103 N N . TRP A 1 395 ? -15.075 6.211 -13.198 1.00 77.88 395 TRP A N 1
ATOM 3104 C CA . TRP A 1 395 ? -14.340 7.478 -13.237 1.00 77.88 395 TRP A CA 1
ATOM 3105 C C . TRP A 1 395 ? -14.984 8.435 -14.255 1.00 77.88 395 TRP A C 1
ATOM 3107 O O . TRP A 1 395 ? -15.451 7.991 -15.307 1.00 77.88 395 TRP A O 1
ATOM 3117 N N . LYS A 1 396 ? -15.023 9.743 -13.944 1.00 84.56 396 LYS A N 1
ATOM 3118 C CA . LYS A 1 396 ? -15.608 10.774 -14.831 1.00 84.56 396 LYS A CA 1
ATOM 3119 C C . LYS A 1 396 ? -14.819 10.914 -16.140 1.00 84.56 396 LYS A C 1
ATOM 3121 O O . LYS A 1 396 ? -15.424 11.142 -17.181 1.00 84.56 396 LYS A O 1
ATOM 3126 N N . ARG A 1 397 ? -13.492 10.756 -16.069 1.00 89.06 397 ARG A N 1
ATOM 3127 C CA . ARG A 1 397 ? -12.541 10.819 -17.189 1.00 89.06 397 ARG A CA 1
ATOM 3128 C C . ARG A 1 397 ? -11.634 9.584 -17.186 1.00 89.06 397 ARG A C 1
ATOM 3130 O O . ARG A 1 397 ? -11.364 9.020 -16.125 1.00 89.06 397 ARG A O 1
ATOM 3137 N N . ASN A 1 398 ? -11.142 9.203 -18.357 1.00 89.81 398 ASN A N 1
ATOM 3138 C CA . ASN A 1 398 ? -10.139 8.169 -18.611 1.00 89.81 398 ASN A CA 1
ATOM 3139 C C . ASN A 1 398 ? -8.938 8.767 -19.366 1.00 89.81 398 ASN A C 1
ATOM 3141 O O . ASN A 1 398 ? -9.008 9.878 -19.877 1.00 89.81 398 ASN A O 1
ATOM 3145 N N . LEU A 1 399 ? -7.842 8.010 -19.493 1.00 88.44 399 LEU A N 1
ATOM 3146 C CA . LEU A 1 399 ? -6.614 8.469 -20.165 1.00 88.44 399 LEU A CA 1
ATOM 3147 C C . LEU A 1 399 ? -6.854 8.954 -21.613 1.00 88.44 399 LEU A C 1
ATOM 3149 O O . LEU A 1 399 ? -6.285 9.955 -22.042 1.00 88.44 399 LEU A O 1
ATOM 3153 N N . LYS A 1 400 ? -7.751 8.280 -22.341 1.00 89.38 400 LYS A N 1
ATOM 3154 C CA . LYS A 1 400 ? -8.149 8.643 -23.711 1.00 89.38 400 LYS A CA 1
ATOM 3155 C C . LYS A 1 400 ? -8.897 9.981 -23.834 1.00 89.38 400 LYS A C 1
ATOM 3157 O O . LYS A 1 400 ? -9.092 10.449 -24.945 1.00 89.38 400 LYS A O 1
ATOM 3162 N N . ASP A 1 401 ? -9.329 10.570 -22.718 1.00 88.38 401 ASP A N 1
ATOM 3163 C CA . ASP A 1 401 ? -10.010 11.869 -22.693 1.00 88.38 401 ASP A CA 1
ATOM 3164 C C . ASP A 1 401 ? -8.995 13.032 -22.551 1.00 88.38 401 ASP A C 1
ATOM 3166 O O . ASP A 1 401 ? -9.394 14.187 -22.422 1.00 88.38 401 ASP A O 1
ATOM 3170 N N . PHE A 1 402 ? -7.688 12.721 -22.567 1.00 89.38 402 PHE A N 1
ATOM 3171 C CA . PHE A 1 402 ? -6.569 13.671 -22.493 1.00 89.38 402 PHE A CA 1
ATOM 3172 C C . PHE A 1 402 ? -5.471 13.416 -23.547 1.00 89.38 402 PHE A C 1
ATOM 3174 O O . PHE A 1 402 ? -4.853 14.368 -24.019 1.00 89.38 402 PHE A O 1
ATOM 3181 N N . ILE A 1 403 ? -5.205 12.162 -23.941 1.00 85.12 403 ILE A N 1
ATOM 3182 C CA . ILE A 1 403 ? -4.234 11.867 -25.014 1.00 85.12 403 ILE A CA 1
ATOM 3183 C C . ILE A 1 403 ? -4.729 12.441 -26.349 1.00 85.12 403 ILE A C 1
ATOM 3185 O O . ILE A 1 403 ? -5.831 12.127 -26.786 1.00 85.12 403 ILE A O 1
ATOM 3189 N N . GLY A 1 404 ? -3.889 13.249 -27.006 1.00 79.50 404 GLY A N 1
ATOM 3190 C CA . GLY A 1 404 ? -4.188 13.846 -28.313 1.00 79.50 404 GLY A CA 1
ATOM 3191 C C . GLY A 1 404 ? -5.213 14.987 -28.287 1.00 79.50 404 GLY A C 1
ATOM 3192 O O . GLY A 1 404 ? -5.688 15.385 -29.344 1.00 79.50 404 GLY A O 1
ATOM 3193 N N . VAL A 1 405 ? -5.567 15.503 -27.105 1.00 85.88 405 VAL A N 1
ATOM 3194 C CA . VAL A 1 405 ? -6.562 16.573 -26.936 1.00 85.88 405 VAL A CA 1
ATOM 3195 C C . VAL A 1 405 ? -5.879 17.943 -26.871 1.00 85.88 405 VAL A C 1
ATOM 3197 O O . VAL A 1 405 ? -4.932 18.132 -26.107 1.00 85.88 405 VAL A O 1
ATOM 3200 N N . ASP A 1 406 ? -6.389 18.912 -27.638 1.00 87.06 406 ASP A N 1
ATOM 3201 C CA . ASP A 1 406 ? -5.886 20.292 -27.661 1.00 87.06 406 ASP A CA 1
ATOM 3202 C C . ASP A 1 406 ? -5.932 20.975 -26.283 1.00 87.06 406 ASP A C 1
ATOM 3204 O O . ASP A 1 406 ? -6.755 20.650 -25.417 1.00 87.06 406 ASP A O 1
ATOM 3208 N N . GLU A 1 407 ? -5.079 21.983 -26.070 1.00 86.12 407 GLU A N 1
ATOM 3209 C CA . GLU A 1 407 ? -5.021 22.674 -24.776 1.00 86.12 407 GLU A CA 1
ATOM 3210 C C . GLU A 1 407 ? -6.305 23.462 -24.458 1.00 86.12 407 GLU A C 1
ATOM 3212 O O . GLU A 1 407 ? -6.707 23.489 -23.298 1.00 86.12 407 GLU A O 1
ATOM 3217 N N . ASP A 1 408 ? -7.012 24.014 -25.454 1.00 87.25 408 ASP A N 1
ATOM 3218 C CA . ASP A 1 408 ? -8.329 24.650 -25.257 1.00 87.25 408 ASP A CA 1
ATOM 3219 C C . ASP A 1 408 ? -9.370 23.659 -24.700 1.00 87.25 408 ASP A C 1
ATOM 3221 O O . ASP A 1 408 ? -10.041 23.929 -23.697 1.00 87.25 408 ASP A O 1
ATOM 3225 N N . ALA A 1 409 ? -9.470 22.475 -25.311 1.00 88.88 409 ALA A N 1
ATOM 3226 C CA . ALA A 1 409 ? -10.374 21.416 -24.869 1.00 88.88 409 ALA A CA 1
ATOM 3227 C C . ALA A 1 409 ? -9.953 20.841 -23.504 1.00 88.88 409 ALA A C 1
ATOM 3229 O O . ALA A 1 409 ? -10.802 20.594 -22.646 1.00 88.88 409 ALA A O 1
ATOM 3230 N N . THR A 1 410 ? -8.648 20.714 -23.256 1.00 90.56 410 THR A N 1
ATOM 3231 C CA . THR A 1 410 ? -8.097 20.289 -21.962 1.00 90.56 410 THR A CA 1
ATOM 3232 C C . THR A 1 410 ? -8.433 21.279 -20.845 1.00 90.56 410 THR A C 1
ATOM 3234 O O . THR A 1 410 ? -8.870 20.867 -19.770 1.00 90.56 410 THR A O 1
ATOM 3237 N N . VAL A 1 411 ? -8.275 22.587 -21.079 1.00 91.06 411 VAL A N 1
ATOM 3238 C CA . VAL A 1 411 ? -8.646 23.627 -20.105 1.00 91.06 411 VAL A CA 1
ATOM 3239 C C . VAL A 1 411 ? -10.139 23.556 -19.805 1.00 91.06 411 VAL A C 1
ATOM 3241 O O . VAL A 1 411 ? -10.515 23.550 -18.634 1.00 91.06 411 VAL A O 1
ATOM 3244 N N . LYS A 1 412 ? -10.989 23.410 -20.831 1.00 90.94 412 LYS A N 1
ATOM 3245 C CA . LYS A 1 412 ? -12.435 23.225 -20.648 1.00 90.94 412 LYS A CA 1
ATOM 3246 C C . LYS A 1 412 ? -12.746 22.007 -19.768 1.00 90.94 412 LYS A C 1
ATOM 3248 O O . LYS A 1 412 ? -13.468 22.150 -18.786 1.00 90.94 412 LYS A O 1
ATOM 3253 N N . ILE A 1 413 ? -12.154 20.846 -20.061 1.00 92.38 413 ILE A N 1
ATOM 3254 C CA . ILE A 1 413 ? -12.314 19.601 -19.286 1.00 92.38 413 ILE A CA 1
ATOM 3255 C C . ILE A 1 413 ? -11.923 19.789 -17.814 1.00 92.38 413 ILE A C 1
ATOM 3257 O O . ILE A 1 413 ? -12.651 19.360 -16.919 1.00 92.38 413 ILE A O 1
ATOM 3261 N N . LEU A 1 414 ? -10.790 20.442 -17.543 1.00 92.19 414 LEU A N 1
ATOM 3262 C CA . LEU A 1 414 ? -10.291 20.632 -16.179 1.00 92.19 414 LEU A CA 1
ATOM 3263 C C . LEU A 1 414 ? -11.083 21.692 -15.393 1.00 92.19 414 LEU A C 1
ATOM 3265 O O . LEU A 1 414 ? -11.202 21.570 -14.173 1.00 92.19 414 LEU A O 1
ATOM 3269 N N . THR A 1 415 ? -11.672 22.686 -16.062 1.00 91.94 415 THR A N 1
ATOM 3270 C CA . THR A 1 415 ? -12.613 23.639 -15.448 1.00 91.94 415 THR A CA 1
ATOM 3271 C C . THR A 1 415 ? -13.981 22.987 -15.186 1.00 91.94 415 THR A C 1
ATOM 3273 O O . THR A 1 415 ? -14.522 23.131 -14.093 1.00 91.94 415 THR A O 1
ATOM 3276 N N . GLU A 1 416 ? -14.510 22.174 -16.114 1.00 91.38 416 GLU A N 1
ATOM 3277 C CA . GLU A 1 416 ? -15.714 21.332 -15.915 1.00 91.38 416 GLU A CA 1
ATOM 3278 C C . GLU A 1 416 ? -15.569 20.317 -14.764 1.00 91.38 416 GLU A C 1
ATOM 3280 O O . GLU A 1 416 ? -16.564 19.843 -14.204 1.00 91.38 416 GLU A O 1
ATOM 3285 N N . ASP A 1 417 ? -14.335 19.929 -14.443 1.00 89.38 417 ASP A N 1
ATOM 3286 C CA . ASP A 1 417 ? -13.997 19.005 -13.357 1.00 89.38 417 ASP A CA 1
ATOM 3287 C C . ASP A 1 417 ? -13.649 19.734 -12.045 1.00 89.38 417 ASP A C 1
ATOM 3289 O O . ASP A 1 417 ? -13.396 19.082 -11.033 1.00 89.38 417 ASP A O 1
ATOM 3293 N N . GLY A 1 418 ? -13.671 21.074 -12.036 1.00 89.75 418 GLY A N 1
ATOM 3294 C CA . GLY A 1 418 ? -13.377 21.902 -10.861 1.00 89.75 418 GLY A CA 1
ATOM 3295 C C . GLY A 1 418 ? -11.909 21.877 -10.421 1.00 89.75 418 GLY A C 1
ATOM 3296 O O . GLY A 1 418 ? -11.611 22.211 -9.275 1.00 89.75 418 GLY A O 1
ATOM 3297 N N . LEU A 1 419 ? -10.997 21.457 -11.304 1.00 89.81 419 LEU A N 1
ATOM 3298 C CA . LEU A 1 419 ? -9.553 21.416 -11.056 1.00 89.81 419 LEU A CA 1
ATOM 3299 C C . LEU A 1 419 ? -8.875 22.747 -11.407 1.00 89.81 419 LEU A C 1
ATOM 3301 O O . LEU A 1 419 ? -7.934 23.144 -10.724 1.00 89.81 419 LEU A O 1
ATOM 3305 N N . LEU A 1 420 ? -9.357 23.453 -12.433 1.00 91.81 420 LEU A N 1
ATOM 3306 C CA . LEU A 1 420 ? -8.894 24.801 -12.773 1.00 91.81 420 LEU A CA 1
ATOM 3307 C C . LEU A 1 420 ? -9.937 25.867 -12.406 1.00 91.81 420 LEU A C 1
ATOM 3309 O O . LEU A 1 420 ? -11.133 25.638 -12.597 1.00 91.81 420 LEU A O 1
ATOM 3313 N N . PRO A 1 421 ? -9.507 27.041 -11.909 1.00 89.00 421 PRO A N 1
ATOM 3314 C CA . PRO A 1 421 ? -10.387 28.188 -11.744 1.00 89.00 421 PRO A CA 1
ATOM 3315 C C . PRO A 1 421 ? -10.668 28.857 -13.098 1.00 89.00 421 PRO A C 1
ATOM 3317 O O . PRO A 1 421 ? -9.766 29.028 -13.924 1.00 89.00 421 PRO A O 1
ATOM 3320 N N . ASP A 1 422 ? -11.903 29.319 -13.295 1.00 90.25 422 ASP A N 1
ATOM 3321 C CA . ASP A 1 422 ? -12.174 30.342 -14.303 1.00 90.25 422 ASP A CA 1
ATOM 3322 C C . ASP A 1 422 ? -11.725 31.705 -13.759 1.00 90.25 422 ASP A C 1
ATOM 3324 O O . ASP A 1 422 ? -12.294 32.223 -12.799 1.00 90.25 422 ASP A O 1
ATOM 3328 N N . TRP A 1 423 ? -10.696 32.288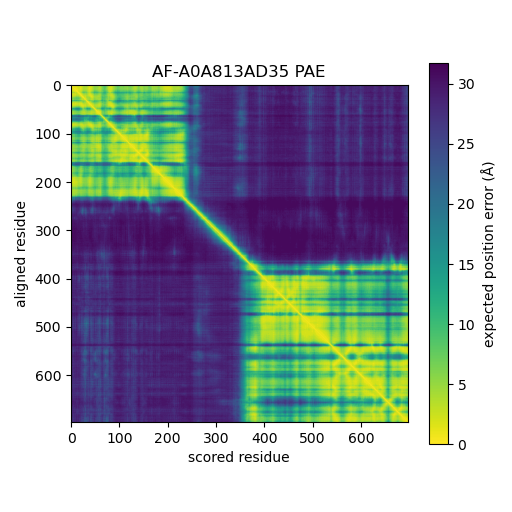 -14.374 1.00 89.75 423 TRP A N 1
ATOM 3329 C CA . TRP A 1 423 ? -10.188 33.609 -13.997 1.00 89.75 423 TRP A CA 1
ATOM 3330 C C . TRP A 1 423 ? -11.068 34.758 -14.518 1.00 89.75 423 TRP A C 1
ATOM 3332 O O . TRP A 1 423 ? -10.800 35.920 -14.208 1.00 89.75 423 TRP A O 1
ATOM 3342 N N . THR A 1 424 ? -12.108 34.484 -15.310 1.00 90.62 424 THR A N 1
ATOM 3343 C CA . THR A 1 424 ? -12.963 35.509 -15.920 1.00 90.62 424 THR A CA 1
ATOM 3344 C C . THR A 1 424 ? -13.581 36.431 -14.866 1.00 90.62 424 THR A C 1
ATOM 3346 O O . THR A 1 424 ? -14.243 35.989 -13.933 1.00 90.62 424 THR A O 1
ATOM 3349 N N . ARG A 1 425 ? -13.371 37.749 -15.018 1.00 90.19 425 ARG A N 1
ATOM 3350 C CA . ARG A 1 425 ? -13.761 38.813 -14.059 1.00 90.19 425 ARG A CA 1
ATOM 3351 C C . ARG A 1 425 ? -13.072 38.763 -12.681 1.00 90.19 425 ARG A C 1
ATOM 3353 O O . ARG A 1 425 ? -13.264 39.706 -11.918 1.00 90.19 425 ARG A O 1
ATOM 3360 N N . MET A 1 426 ? -12.243 37.763 -12.366 1.00 90.44 426 MET A N 1
ATOM 3361 C CA . MET A 1 426 ? -11.472 37.739 -11.115 1.00 90.44 426 MET A CA 1
ATOM 3362 C C . MET A 1 426 ? -10.439 38.877 -11.052 1.00 90.44 426 MET A C 1
ATOM 3364 O O . MET A 1 426 ? -10.045 39.456 -12.070 1.00 90.44 426 MET A O 1
ATOM 3368 N N . THR A 1 427 ? -9.966 39.178 -9.843 1.00 91.31 427 THR A N 1
ATOM 3369 C CA . THR A 1 427 ? -8.865 40.119 -9.600 1.00 91.31 427 THR A CA 1
ATOM 3370 C C . THR A 1 427 ? -7.538 39.553 -10.116 1.00 91.31 427 THR A C 1
ATOM 3372 O O . THR A 1 427 ? -7.163 38.430 -9.788 1.00 91.31 427 THR A O 1
ATOM 3375 N N . CYS A 1 428 ? -6.798 40.333 -10.907 1.00 88.44 428 CYS A N 1
ATOM 3376 C CA . CYS A 1 428 ? -5.520 39.923 -11.489 1.00 88.44 428 CYS A CA 1
ATOM 3377 C C . CYS A 1 428 ? -4.438 39.686 -10.411 1.00 88.44 428 CYS A C 1
ATOM 3379 O O . CYS A 1 428 ? -4.055 40.649 -9.738 1.00 88.44 428 CYS A O 1
ATOM 3381 N N . PRO A 1 429 ? -3.849 38.477 -10.314 1.00 87.88 429 PRO A N 1
ATOM 3382 C CA . PRO A 1 429 ? -2.864 38.129 -9.281 1.00 87.88 429 PRO A CA 1
ATOM 3383 C C . PRO A 1 429 ? -1.517 38.858 -9.423 1.00 87.88 429 PRO A C 1
ATOM 3385 O O . PRO A 1 429 ? -0.695 38.820 -8.515 1.00 87.88 429 PRO A O 1
ATOM 3388 N N . PHE A 1 430 ? -1.272 39.541 -10.549 1.00 88.88 430 PHE A N 1
ATOM 3389 C CA . PHE A 1 430 ? -0.051 40.327 -10.767 1.00 88.88 430 PHE A CA 1
ATOM 3390 C C . PHE A 1 430 ? -0.157 41.803 -10.363 1.00 88.88 430 PHE A C 1
ATOM 3392 O O . PHE A 1 430 ? 0.856 42.501 -10.392 1.00 88.88 430 PHE A O 1
ATOM 3399 N N . CYS A 1 431 ? -1.359 42.323 -10.093 1.00 90.31 431 CYS A N 1
ATOM 3400 C CA . CYS A 1 431 ? -1.542 43.740 -9.752 1.00 90.31 431 CYS A CA 1
ATOM 3401 C C . CYS A 1 431 ? -2.667 44.028 -8.751 1.00 90.31 431 CYS A C 1
ATOM 3403 O O . CYS A 1 431 ? -2.892 45.195 -8.444 1.00 90.31 431 CYS A O 1
ATOM 3405 N N . ASN A 1 432 ? -3.386 42.997 -8.293 1.00 89.19 432 ASN A N 1
ATOM 3406 C CA . ASN A 1 432 ? -4.415 42.994 -7.245 1.00 89.19 432 ASN A CA 1
ATOM 3407 C C . ASN A 1 432 ? -5.562 44.017 -7.400 1.00 89.19 432 ASN A C 1
ATOM 3409 O O . ASN A 1 432 ? -6.345 44.210 -6.478 1.00 89.19 432 ASN A O 1
ATOM 3413 N N . LEU A 1 433 ? -5.676 44.656 -8.571 1.00 89.00 433 LEU A N 1
ATOM 3414 C CA . LEU A 1 433 ? -6.547 45.816 -8.813 1.00 89.00 433 LEU A CA 1
ATOM 3415 C C . LEU A 1 433 ? -7.260 45.785 -10.176 1.00 89.00 433 LEU A C 1
ATOM 3417 O O . LEU A 1 433 ? -8.236 46.497 -10.383 1.00 89.00 433 LEU A O 1
ATOM 3421 N N . GLY A 1 434 ? -6.758 45.015 -11.146 1.00 88.31 434 GLY A N 1
ATOM 3422 C CA . GLY A 1 434 ? -7.359 44.915 -12.478 1.00 88.31 434 GLY A CA 1
ATOM 3423 C C . GLY A 1 434 ? -8.212 43.663 -12.629 1.00 88.31 434 GLY A C 1
ATOM 3424 O O . GLY A 1 434 ? -7.716 42.571 -12.370 1.00 88.31 434 GLY A O 1
ATOM 3425 N N . ALA A 1 435 ? -9.448 43.799 -13.111 1.00 92.12 435 ALA A N 1
ATOM 3426 C CA . ALA A 1 435 ? -10.258 42.648 -13.508 1.00 92.12 435 ALA A CA 1
ATOM 3427 C C . ALA A 1 435 ? -9.642 41.917 -14.716 1.00 92.12 435 ALA A C 1
ATOM 3429 O O . ALA A 1 435 ? -9.030 42.530 -15.600 1.00 92.12 435 ALA A O 1
ATOM 3430 N N . VAL A 1 436 ? -9.824 40.602 -14.770 1.00 92.88 436 VAL A N 1
ATOM 3431 C CA . VAL A 1 436 ? -9.291 39.728 -15.822 1.00 92.88 436 VAL A CA 1
ATOM 3432 C C . VAL A 1 436 ? -10.309 39.538 -16.968 1.00 92.88 436 VAL A C 1
ATOM 3434 O O . VAL A 1 436 ? -11.527 39.649 -16.787 1.00 92.88 436 VAL A O 1
ATOM 3437 N N . SER A 1 437 ? -9.820 39.359 -18.200 1.00 92.31 437 SER A N 1
ATOM 3438 C CA . SER A 1 437 ? -10.630 39.078 -19.399 1.00 92.31 437 SER A CA 1
ATOM 3439 C C . SER A 1 437 ? -11.318 37.709 -19.332 1.00 92.31 437 SER A C 1
ATOM 3441 O O . SER A 1 437 ? -11.082 36.947 -18.405 1.00 92.31 437 SER A O 1
ATOM 3443 N N . GLY A 1 438 ? -12.134 37.375 -20.338 1.00 91.25 438 GLY A N 1
ATOM 3444 C CA . GLY A 1 438 ? -12.410 35.962 -20.625 1.00 91.25 438 GLY A CA 1
ATOM 3445 C C . GLY A 1 438 ? -11.149 35.245 -21.127 1.00 91.25 438 GLY A C 1
ATOM 3446 O O . GLY A 1 438 ? -10.167 35.907 -21.492 1.00 91.25 438 GLY A O 1
ATOM 3447 N N . LEU A 1 439 ? -11.173 33.913 -21.151 1.00 90.94 439 LEU A N 1
ATOM 3448 C CA . LEU A 1 439 ? -10.108 33.102 -21.744 1.00 90.94 439 LEU A CA 1
ATOM 3449 C C . LEU A 1 439 ? -9.980 33.410 -23.246 1.00 90.94 439 LEU A C 1
ATOM 3451 O O . LEU A 1 439 ? -10.981 33.455 -23.958 1.00 90.94 439 LEU A O 1
ATOM 3455 N N . GLN A 1 440 ? -8.757 33.627 -23.730 1.00 89.75 440 GLN A N 1
ATOM 3456 C CA . GLN A 1 440 ? -8.471 33.858 -25.146 1.00 89.75 440 GLN A CA 1
ATOM 3457 C C . GLN A 1 440 ? -7.737 32.640 -25.722 1.00 89.75 440 GLN A C 1
ATOM 3459 O O . GLN A 1 440 ? -6.586 32.390 -25.346 1.00 89.75 440 GLN A O 1
ATOM 3464 N N . SER A 1 441 ? -8.388 31.910 -26.636 1.00 84.06 441 SER A N 1
ATOM 3465 C CA . SER A 1 441 ? -7.712 30.919 -27.487 1.00 84.06 441 SER A CA 1
ATOM 3466 C C . SER A 1 441 ? -6.672 31.611 -28.368 1.00 84.06 441 SER A C 1
ATOM 3468 O O . SER A 1 441 ? -6.840 32.771 -28.762 1.00 84.06 441 SER A O 1
ATOM 3470 N N . ARG A 1 442 ? -5.567 30.914 -28.649 1.00 74.94 442 ARG A N 1
ATOM 3471 C CA . ARG A 1 442 ? -4.461 31.406 -29.484 1.00 74.94 442 ARG A CA 1
ATOM 3472 C C . ARG A 1 442 ? -3.969 30.346 -30.477 1.00 74.94 442 ARG A C 1
ATOM 3474 O O . ARG A 1 442 ? -2.782 30.306 -30.802 1.00 74.94 442 ARG A O 1
ATOM 3481 N N . GLY A 1 443 ? -4.876 29.496 -30.963 1.00 72.25 443 GLY A N 1
ATOM 3482 C CA . GLY A 1 443 ? -4.554 28.415 -31.898 1.00 72.25 443 GLY A CA 1
ATOM 3483 C C . GLY A 1 443 ? -3.595 27.407 -31.264 1.00 72.25 443 GLY A C 1
ATOM 3484 O O . GLY A 1 443 ? -3.892 26.849 -30.216 1.00 72.25 443 GLY A O 1
ATOM 3485 N N . ARG A 1 444 ? -2.408 27.215 -31.854 1.00 65.56 444 ARG A N 1
ATOM 3486 C CA . ARG A 1 444 ? -1.380 26.278 -31.348 1.00 65.56 444 ARG A CA 1
ATOM 3487 C C . ARG A 1 444 ? -0.685 26.708 -30.041 1.00 65.56 444 ARG A C 1
ATOM 3489 O O . ARG A 1 444 ? 0.229 26.022 -29.595 1.00 65.56 444 ARG A O 1
ATOM 3496 N N . LEU A 1 445 ? -1.053 27.843 -29.442 1.00 72.56 445 LEU A N 1
ATOM 3497 C CA . LEU A 1 445 ? -0.482 28.332 -28.182 1.00 72.56 445 LEU A CA 1
ATOM 3498 C C . LEU A 1 445 ? -1.485 28.195 -27.034 1.00 72.56 445 LEU A C 1
ATOM 3500 O O . LEU A 1 445 ? -2.638 28.594 -27.190 1.00 72.56 445 LEU A O 1
ATOM 3504 N N . THR A 1 446 ? -1.004 27.758 -25.861 1.00 78.12 446 THR A N 1
ATOM 3505 C CA . THR A 1 446 ? -1.779 27.662 -24.611 1.00 78.12 446 THR A CA 1
ATOM 3506 C C . THR A 1 446 ? -2.674 28.890 -24.421 1.00 78.12 446 THR A C 1
ATOM 3508 O O . THR A 1 446 ? -2.137 30.013 -24.397 1.00 78.12 446 THR A O 1
ATOM 3511 N N . PRO A 1 447 ? -3.999 28.717 -24.257 1.00 87.19 447 PRO A N 1
ATOM 3512 C CA . PRO A 1 447 ? -4.924 29.832 -24.126 1.00 87.19 447 PRO A CA 1
ATOM 3513 C C . PRO A 1 447 ? -4.641 30.627 -22.856 1.00 87.19 447 PRO A C 1
ATOM 3515 O O . PRO A 1 447 ? -4.164 30.090 -21.853 1.00 87.19 447 PRO A O 1
ATOM 3518 N N . ARG A 1 448 ? -4.895 31.937 -22.897 1.00 90.75 448 ARG A N 1
ATOM 3519 C CA . ARG A 1 448 ? -4.504 32.857 -21.816 1.00 90.75 448 ARG A CA 1
ATOM 3520 C C . ARG A 1 448 ? -5.611 33.840 -21.500 1.00 90.75 448 ARG A C 1
ATOM 3522 O O . ARG A 1 448 ? -6.299 34.325 -22.392 1.00 90.75 448 ARG A O 1
ATOM 3529 N N . TYR A 1 449 ? -5.730 34.192 -20.231 1.00 91.88 449 TYR A N 1
ATOM 3530 C CA . TYR A 1 449 ? -6.475 35.372 -19.816 1.00 91.88 449 TYR A CA 1
ATOM 3531 C C . TYR A 1 449 ? -5.550 36.599 -19.851 1.00 91.88 449 TYR A C 1
ATOM 3533 O O . TYR A 1 449 ? -4.328 36.462 -19.769 1.00 91.88 449 TYR A O 1
ATOM 3541 N N . ARG A 1 450 ? -6.105 37.810 -19.931 1.00 93.31 450 ARG A N 1
ATOM 3542 C CA . ARG A 1 450 ? -5.367 39.083 -19.942 1.00 93.31 450 ARG A CA 1
ATOM 3543 C C . ARG A 1 450 ? -5.939 40.047 -18.903 1.00 93.31 450 ARG A C 1
ATOM 3545 O O . ARG A 1 450 ? -7.153 40.196 -18.781 1.00 93.31 450 ARG A O 1
ATOM 3552 N N . CYS A 1 451 ? -5.080 40.753 -18.172 1.00 94.19 451 CYS A N 1
ATOM 3553 C CA . CYS A 1 451 ? -5.523 41.824 -17.279 1.00 94.19 451 CYS A CA 1
ATOM 3554 C C . CYS A 1 451 ? -6.099 43.015 -18.075 1.00 94.19 451 CYS A C 1
ATOM 3556 O O . CYS A 1 451 ? -5.433 43.560 -18.963 1.00 94.19 451 CYS A O 1
ATOM 3558 N N . ARG A 1 452 ? -7.320 43.460 -17.740 1.00 91.06 452 ARG A N 1
ATOM 3559 C CA . ARG A 1 452 ? -7.990 44.592 -18.412 1.00 91.06 452 ARG A CA 1
ATOM 3560 C C . ARG A 1 452 ? -7.414 45.962 -18.024 1.00 91.06 452 ARG A C 1
ATOM 3562 O O . ARG A 1 452 ? -7.588 46.919 -18.771 1.00 91.06 452 ARG A O 1
ATOM 3569 N N . ARG A 1 453 ? -6.716 46.081 -16.884 1.00 90.62 453 ARG A N 1
ATOM 3570 C CA . ARG A 1 453 ? -6.125 47.354 -16.420 1.00 90.62 453 ARG A CA 1
ATOM 3571 C C . ARG A 1 453 ? -4.983 47.786 -17.350 1.00 90.62 453 ARG A C 1
ATOM 3573 O O . ARG A 1 453 ? -4.006 47.046 -17.478 1.00 90.62 453 ARG A O 1
ATOM 3580 N N . LYS A 1 454 ? -5.092 49.000 -17.918 1.00 88.06 454 LYS A N 1
ATOM 3581 C CA . LYS A 1 454 ? -4.117 49.605 -18.854 1.00 88.06 454 LYS A CA 1
ATOM 3582 C C . LYS A 1 454 ? -2.669 49.504 -18.349 1.00 88.06 454 LYS A C 1
ATOM 3584 O O . LYS A 1 454 ? -1.814 48.963 -19.034 1.00 88.06 454 LYS A O 1
ATOM 3589 N N . ALA A 1 455 ? -2.430 49.899 -17.097 1.00 89.12 455 ALA A N 1
ATOM 3590 C CA . ALA A 1 455 ? -1.118 49.854 -16.436 1.00 89.12 455 ALA A CA 1
ATOM 3591 C C . ALA A 1 455 ? -0.628 48.443 -16.021 1.00 89.12 455 ALA A C 1
ATOM 3593 O O . ALA A 1 455 ? 0.244 48.318 -15.166 1.00 89.12 455 ALA A O 1
ATOM 3594 N N . CYS A 1 456 ? -1.221 47.360 -16.535 1.00 91.19 456 CYS A N 1
ATOM 3595 C CA . CYS A 1 456 ? -0.813 45.997 -16.192 1.00 91.19 456 CYS A CA 1
ATOM 3596 C C . CYS A 1 456 ? -0.742 45.086 -17.415 1.00 91.19 456 CYS A C 1
ATOM 3598 O O . CYS A 1 456 ? 0.326 44.560 -17.697 1.00 91.19 456 CYS A O 1
ATOM 3600 N N . HIS A 1 457 ? -1.872 44.855 -18.093 1.00 89.62 457 HIS A N 1
ATOM 3601 C CA . HIS A 1 457 ? -2.013 44.016 -19.296 1.00 89.62 457 HIS A CA 1
ATOM 3602 C C . HIS A 1 457 ? -1.367 42.611 -19.326 1.00 89.62 457 HIS A C 1
ATOM 3604 O O . HIS A 1 457 ? -1.493 41.931 -20.343 1.00 89.62 457 HIS A O 1
ATOM 3610 N N . LYS A 1 458 ? -0.764 42.131 -18.230 1.00 89.38 458 LYS A N 1
ATOM 3611 C CA . LYS A 1 458 ? -0.128 40.811 -18.126 1.00 89.38 458 LYS A CA 1
ATOM 3612 C C . LYS A 1 458 ? -1.099 39.681 -18.475 1.00 89.38 458 LYS A C 1
ATOM 3614 O O . LYS A 1 458 ? -2.287 39.735 -18.140 1.00 89.38 458 LYS A O 1
ATOM 3619 N N . PHE A 1 459 ? -0.555 38.655 -19.126 1.00 90.81 459 PHE A N 1
ATOM 3620 C CA . PHE A 1 459 ? -1.254 37.409 -19.418 1.00 90.81 459 PHE A CA 1
ATOM 3621 C C . PHE A 1 459 ? -1.173 36.447 -18.230 1.00 90.81 459 PHE A C 1
ATOM 3623 O O . PHE A 1 459 ? -0.134 36.345 -17.580 1.00 90.81 459 PHE A O 1
ATOM 3630 N N . ILE A 1 460 ? -2.261 35.726 -17.976 1.00 89.88 460 ILE A N 1
ATOM 3631 C CA . ILE A 1 460 ? -2.413 34.735 -16.907 1.00 89.88 460 ILE A CA 1
ATOM 3632 C C . ILE A 1 460 ? -2.737 33.396 -17.576 1.00 89.88 460 ILE A C 1
ATOM 3634 O O . ILE A 1 460 ? -3.600 33.332 -18.455 1.00 89.88 460 ILE A O 1
ATOM 3638 N N . LEU A 1 461 ? -2.031 32.336 -17.186 1.00 89.62 461 LEU A N 1
ATOM 3639 C CA . LEU A 1 461 ? -2.296 30.977 -17.663 1.00 89.62 461 LEU A CA 1
ATOM 3640 C C . LEU A 1 461 ? -3.428 30.331 -16.840 1.00 89.62 461 LEU A C 1
ATOM 3642 O O . LEU A 1 461 ? -3.544 30.643 -15.655 1.00 89.62 461 LEU A O 1
ATOM 3646 N N . PRO A 1 462 ? -4.229 29.409 -17.400 1.00 90.06 462 PRO A N 1
ATOM 3647 C CA . PRO A 1 462 ? -5.292 28.720 -16.663 1.00 90.06 462 PRO A CA 1
ATOM 3648 C C . PRO A 1 462 ? -4.802 28.045 -15.375 1.00 90.06 462 PRO A C 1
ATOM 3650 O O . PRO A 1 462 ? -5.402 28.215 -14.317 1.00 90.06 462 PRO A O 1
ATOM 3653 N N . GLN A 1 463 ? -3.648 27.376 -15.443 1.00 90.25 463 GLN A N 1
ATOM 3654 C CA . GLN A 1 463 ? -2.967 26.734 -14.316 1.00 90.25 463 GLN A CA 1
ATOM 3655 C C . GLN A 1 463 ? -2.089 27.677 -13.467 1.00 90.25 463 GLN A C 1
ATOM 3657 O O . GLN A 1 463 ? -1.264 27.215 -12.679 1.00 90.25 463 GLN A O 1
ATOM 3662 N N . HIS A 1 464 ? -2.211 28.999 -13.608 1.00 88.44 464 HIS A N 1
ATOM 3663 C CA . HIS A 1 464 ? -1.436 29.941 -12.797 1.00 88.44 464 HIS A CA 1
ATOM 3664 C C . HIS A 1 464 ? -1.781 29.800 -11.302 1.00 88.44 464 HIS A C 1
ATOM 3666 O O . HIS A 1 464 ? -2.947 29.683 -10.940 1.00 88.44 464 HIS A O 1
ATOM 3672 N N . LEU A 1 465 ? -0.759 29.781 -10.435 1.00 86.31 465 LEU A N 1
ATOM 3673 C CA . LEU A 1 465 ? -0.861 29.498 -8.988 1.00 86.31 465 LEU A CA 1
ATOM 3674 C C . LEU A 1 465 ? -1.527 28.153 -8.613 1.00 86.31 465 LEU A C 1
ATOM 3676 O O . LEU A 1 465 ? -1.764 27.897 -7.432 1.00 86.31 465 LEU A O 1
ATOM 3680 N N . HIS A 1 466 ? -1.799 27.267 -9.575 1.00 90.25 466 HIS A N 1
ATOM 3681 C CA . HIS A 1 466 ? -2.351 25.948 -9.290 1.00 90.25 466 HIS A CA 1
ATOM 3682 C C . HIS A 1 466 ? -1.282 25.054 -8.621 1.00 90.25 466 HIS A C 1
ATOM 3684 O O . HIS A 1 466 ? -0.132 25.049 -9.057 1.00 90.25 466 HIS A O 1
ATOM 3690 N N . PRO A 1 467 ? -1.609 24.282 -7.564 1.00 88.56 467 PRO A N 1
ATOM 3691 C CA . PRO A 1 467 ? -0.583 23.610 -6.766 1.00 88.56 467 PRO A CA 1
ATOM 3692 C C . PRO A 1 467 ? 0.054 22.389 -7.448 1.00 88.56 467 PRO A C 1
ATOM 3694 O O . PRO A 1 467 ? 1.188 22.050 -7.123 1.00 88.56 467 PRO A O 1
ATOM 3697 N N . ILE A 1 468 ? -0.650 21.706 -8.360 1.00 91.19 468 ILE A N 1
ATOM 3698 C CA . ILE A 1 468 ? -0.165 20.465 -9.002 1.00 91.19 468 ILE A CA 1
ATOM 3699 C C . ILE A 1 468 ? 0.383 20.752 -10.408 1.00 91.19 468 ILE A C 1
ATOM 3701 O O . ILE A 1 468 ? 1.578 20.599 -10.638 1.00 91.19 468 ILE A O 1
ATOM 3705 N N . PHE A 1 469 ? -0.484 21.170 -11.338 1.00 90.81 469 PHE A N 1
ATOM 3706 C CA . PHE A 1 469 ? -0.099 21.600 -12.687 1.00 90.81 469 PHE A CA 1
ATOM 3707 C C . PHE A 1 469 ? 0.866 22.792 -12.668 1.00 90.81 469 PHE A C 1
ATOM 3709 O O . PHE A 1 469 ? 0.636 23.761 -11.950 1.00 90.81 469 PHE A O 1
ATOM 3716 N N . THR A 1 470 ? 1.902 22.745 -13.505 1.00 86.06 470 THR A N 1
ATOM 3717 C CA . THR A 1 470 ? 2.918 23.801 -13.633 1.00 86.06 470 THR A CA 1
ATOM 3718 C C . THR A 1 470 ? 3.026 24.321 -15.065 1.00 86.06 470 THR A C 1
ATOM 3720 O O . THR A 1 470 ? 2.590 23.672 -16.015 1.00 86.06 470 THR A O 1
ATOM 3723 N N . SER A 1 471 ? 3.621 25.503 -15.222 1.00 79.62 471 SER A N 1
ATOM 3724 C CA . SER A 1 471 ? 3.954 26.098 -16.518 1.00 79.62 471 SER A CA 1
ATOM 3725 C C . SER A 1 471 ? 5.445 26.434 -16.569 1.00 79.62 471 SER A C 1
ATOM 3727 O O . SER A 1 471 ? 5.899 27.323 -15.846 1.00 79.62 471 SER A O 1
ATOM 3729 N N . THR A 1 472 ? 6.195 25.745 -17.423 1.00 72.19 472 THR A N 1
ATOM 3730 C CA . THR A 1 472 ? 7.641 25.921 -17.623 1.00 72.19 472 THR A CA 1
ATOM 3731 C C . THR A 1 472 ? 7.933 26.096 -19.112 1.00 72.19 472 THR A C 1
ATOM 3733 O O . THR A 1 472 ? 7.408 25.360 -19.937 1.00 72.19 472 THR A O 1
ATOM 3736 N N . MET A 1 473 ? 8.765 27.083 -19.457 1.00 59.66 473 MET A N 1
ATOM 3737 C CA . MET A 1 473 ? 9.083 27.467 -20.848 1.00 59.66 473 MET A CA 1
ATOM 3738 C C . MET A 1 473 ? 10.349 26.778 -21.404 1.00 59.66 473 MET A C 1
ATOM 3740 O O . MET A 1 473 ? 10.906 27.232 -22.397 1.00 59.66 473 MET A O 1
ATOM 3744 N N . GLY A 1 474 ? 10.844 25.733 -20.734 1.00 62.75 474 GLY A N 1
ATOM 3745 C CA . GLY A 1 474 ? 12.026 24.962 -21.146 1.00 62.75 474 GLY A CA 1
ATOM 3746 C C . GLY A 1 474 ? 11.660 23.552 -21.630 1.00 62.75 474 GLY A C 1
ATOM 3747 O O . GLY A 1 474 ? 10.484 23.197 -21.602 1.00 62.75 474 GLY A O 1
ATOM 3748 N N . PRO A 1 475 ? 12.643 22.713 -22.003 1.00 57.56 475 PRO A N 1
ATOM 3749 C CA . PRO A 1 475 ? 12.396 21.354 -22.504 1.00 57.56 475 PRO A CA 1
ATOM 3750 C C . PRO A 1 475 ? 11.785 20.390 -21.467 1.00 57.56 475 PRO A C 1
ATOM 3752 O O . PRO A 1 475 ? 11.183 19.397 -21.849 1.00 57.56 475 PRO A O 1
ATOM 3755 N N . GLU A 1 476 ? 11.849 20.694 -20.161 1.00 63.06 476 GLU A N 1
ATOM 3756 C CA . GLU A 1 476 ? 11.056 19.999 -19.120 1.00 63.06 476 GLU A CA 1
ATOM 3757 C C . GLU A 1 476 ? 9.587 20.504 -19.033 1.00 63.06 476 GLU A C 1
ATOM 3759 O O . GLU A 1 476 ? 8.894 20.296 -18.034 1.00 63.06 476 GLU A O 1
ATOM 3764 N N . GLY A 1 477 ? 9.114 21.254 -20.033 1.00 72.94 477 GLY A N 1
ATOM 3765 C CA . GLY A 1 477 ? 7.759 21.797 -20.133 1.00 72.94 477 GLY A CA 1
ATOM 3766 C C . GLY A 1 477 ? 6.796 20.831 -20.815 1.00 72.94 477 GLY A C 1
ATOM 3767 O O . GLY A 1 477 ? 6.758 20.737 -22.037 1.00 72.94 477 GLY A O 1
ATOM 3768 N N . HIS A 1 478 ? 5.974 20.143 -20.023 1.00 85.62 478 HIS A N 1
ATOM 3769 C CA . HIS A 1 478 ? 4.943 19.230 -20.526 1.00 85.62 478 HIS A CA 1
ATOM 3770 C C . HIS A 1 478 ? 3.592 19.945 -20.695 1.00 85.62 478 HIS A C 1
ATOM 3772 O O . HIS A 1 478 ? 3.214 20.755 -19.843 1.00 85.62 478 HIS A O 1
ATOM 3778 N N . SER A 1 479 ? 2.836 19.617 -21.751 1.00 87.94 479 SER A N 1
ATOM 3779 C CA . SER A 1 479 ? 1.504 20.193 -21.998 1.00 87.94 479 SER A CA 1
ATOM 3780 C C . SER A 1 479 ? 0.527 19.905 -20.856 1.00 87.94 479 SER A C 1
ATOM 3782 O O . SER A 1 479 ? 0.675 18.936 -20.100 1.00 87.94 479 SER A O 1
ATOM 3784 N N . LEU A 1 480 ? -0.509 20.733 -20.728 1.00 89.31 480 LEU A N 1
ATOM 3785 C CA . LEU A 1 480 ? -1.507 20.580 -19.668 1.00 89.31 480 LEU A CA 1
ATOM 3786 C C . LEU A 1 480 ? -2.237 19.225 -19.756 1.00 89.31 480 LEU A C 1
ATOM 3788 O O . LEU A 1 480 ? -2.538 18.620 -18.727 1.00 89.31 480 LEU A O 1
ATOM 3792 N N . ALA A 1 481 ? -2.444 18.716 -20.974 1.00 90.31 481 ALA A N 1
ATOM 3793 C CA . ALA A 1 481 ? -3.069 17.421 -21.245 1.00 90.31 481 ALA A CA 1
ATOM 3794 C C . ALA A 1 481 ? -2.204 16.246 -20.753 1.00 90.31 481 ALA A C 1
ATOM 3796 O O . ALA A 1 481 ? -2.700 15.289 -20.147 1.00 90.31 481 ALA A O 1
ATOM 3797 N N . LEU A 1 482 ? -0.885 16.348 -20.941 1.00 90.88 482 LEU A N 1
ATOM 3798 C CA . LEU A 1 482 ? 0.082 15.344 -20.503 1.00 90.88 482 LEU A CA 1
ATOM 3799 C C . LEU A 1 482 ? 0.242 15.354 -18.971 1.00 90.88 482 LEU A C 1
ATOM 3801 O O . LEU A 1 482 ? 0.288 14.298 -18.338 1.00 90.88 482 LEU A O 1
ATOM 3805 N N . GLN A 1 483 ? 0.209 16.538 -18.348 1.00 91.88 483 GLN A N 1
ATOM 3806 C CA . GLN A 1 483 ? 0.184 16.674 -16.886 1.00 91.88 483 GLN A CA 1
ATOM 3807 C C . GLN A 1 483 ? -1.123 16.142 -16.263 1.00 91.88 483 GLN A C 1
ATOM 3809 O O . GLN A 1 483 ? -1.082 15.487 -15.220 1.00 91.88 483 GLN A O 1
ATOM 3814 N N . ALA A 1 484 ? -2.278 16.376 -16.896 1.00 92.88 484 ALA A N 1
ATOM 3815 C CA . ALA A 1 484 ? -3.565 15.814 -16.472 1.00 92.88 484 ALA A CA 1
ATOM 3816 C C . ALA A 1 484 ? -3.595 14.282 -16.598 1.00 92.88 484 ALA A C 1
ATOM 3818 O O . ALA A 1 484 ? -4.044 13.596 -15.677 1.00 92.88 484 ALA A O 1
ATOM 3819 N N . SER A 1 485 ? -3.030 13.744 -17.683 1.00 93.25 485 SER A N 1
ATOM 3820 C CA . SER A 1 485 ? -2.833 12.304 -17.886 1.00 93.25 485 SER A CA 1
ATOM 3821 C C . SER A 1 485 ? -1.989 11.687 -16.767 1.00 93.25 485 SER A C 1
ATOM 3823 O O . SER A 1 485 ? -2.403 10.707 -16.148 1.00 93.25 485 SER A O 1
ATOM 3825 N N . ALA A 1 486 ? -0.842 12.291 -16.440 1.00 93.38 486 ALA A N 1
ATOM 3826 C CA . ALA A 1 486 ? 0.030 11.829 -15.360 1.00 93.38 486 ALA A CA 1
ATOM 3827 C C . ALA A 1 486 ? -0.667 11.838 -13.994 1.00 93.38 486 ALA A C 1
ATOM 3829 O O . ALA A 1 486 ? -0.583 10.859 -13.248 1.00 93.38 486 ALA A O 1
ATOM 3830 N N . LEU A 1 487 ? -1.405 12.912 -13.691 1.00 93.50 487 LEU A N 1
ATOM 3831 C CA . LEU A 1 487 ? -2.202 13.012 -12.473 1.00 93.50 487 LEU A CA 1
ATOM 3832 C C . LEU A 1 487 ? -3.268 11.909 -12.420 1.00 93.50 487 LEU A C 1
ATOM 3834 O O . LEU A 1 487 ? -3.388 11.247 -11.393 1.00 93.50 487 LEU A O 1
ATOM 3838 N N . LEU A 1 488 ? -3.997 11.654 -13.510 1.00 92.69 488 LEU A N 1
ATOM 3839 C CA . LEU A 1 488 ? -5.008 10.595 -13.571 1.00 92.69 488 LEU A CA 1
ATOM 3840 C C . LEU A 1 488 ? -4.404 9.206 -13.316 1.00 92.69 488 LEU A C 1
ATOM 3842 O O . LEU A 1 488 ? -4.901 8.475 -12.459 1.00 92.69 488 LEU A O 1
ATOM 3846 N N . LEU A 1 489 ? -3.309 8.854 -14.001 1.00 92.50 489 LEU A N 1
ATOM 3847 C CA . LEU A 1 489 ? -2.625 7.570 -13.798 1.00 92.50 489 LEU A CA 1
ATOM 3848 C C . LEU A 1 489 ? -2.081 7.436 -12.369 1.00 92.50 489 LEU A C 1
ATOM 3850 O O . LEU A 1 489 ? -2.146 6.357 -11.772 1.00 92.50 489 LEU A O 1
ATOM 3854 N N . ARG A 1 490 ? -1.603 8.537 -11.776 1.00 91.50 490 ARG A N 1
ATOM 3855 C CA . ARG A 1 490 ? -1.128 8.540 -10.391 1.00 91.50 490 ARG A CA 1
ATOM 3856 C C . ARG A 1 490 ? -2.267 8.407 -9.379 1.00 91.50 490 ARG A C 1
ATOM 3858 O O . ARG A 1 490 ? -2.124 7.675 -8.401 1.00 91.50 490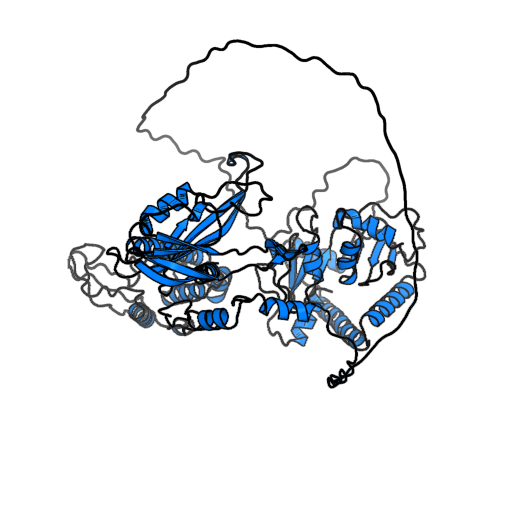 ARG A O 1
ATOM 3865 N N . LEU A 1 491 ? -3.412 9.047 -9.624 1.00 89.06 491 LEU A N 1
ATOM 3866 C CA . LEU A 1 491 ? -4.635 8.886 -8.830 1.00 89.06 491 LEU A CA 1
ATOM 3867 C C . LEU A 1 491 ? -5.209 7.463 -8.934 1.00 89.06 491 LEU A C 1
ATOM 3869 O O . LEU A 1 491 ? -5.752 6.968 -7.948 1.00 89.06 491 LEU A O 1
ATOM 3873 N N . ALA A 1 492 ? -5.035 6.790 -10.075 1.00 86.81 492 ALA A N 1
ATOM 3874 C CA . ALA A 1 492 ? -5.347 5.371 -10.265 1.00 86.81 492 ALA A CA 1
ATOM 3875 C C . ALA A 1 492 ? -4.337 4.410 -9.591 1.00 86.81 492 ALA A C 1
ATOM 3877 O O . ALA A 1 492 ? -4.514 3.194 -9.643 1.00 86.81 492 ALA A O 1
ATOM 3878 N N . GLY A 1 493 ? -3.294 4.936 -8.936 1.00 87.12 493 GLY A N 1
ATOM 3879 C CA . GLY A 1 493 ? -2.335 4.163 -8.144 1.00 87.12 493 GLY A CA 1
ATOM 3880 C C . GLY A 1 493 ? -1.117 3.641 -8.910 1.00 87.12 493 GLY A C 1
ATOM 3881 O O . GLY A 1 493 ? -0.352 2.861 -8.344 1.00 87.12 493 GLY A O 1
ATOM 3882 N N . MET A 1 494 ? -0.890 4.058 -10.162 1.00 89.56 494 MET A N 1
ATOM 3883 C CA . MET A 1 494 ? 0.271 3.587 -10.927 1.00 89.56 494 MET A CA 1
ATOM 3884 C C . MET A 1 494 ? 1.613 4.053 -10.311 1.00 89.56 494 MET A C 1
ATOM 3886 O O . MET A 1 494 ? 1.685 5.150 -9.734 1.00 89.56 494 MET A O 1
ATOM 3890 N N . PRO A 1 495 ? 2.692 3.248 -10.428 1.00 92.38 495 PRO A N 1
ATOM 3891 C CA . PRO A 1 495 ? 4.045 3.656 -10.050 1.00 92.38 495 PRO A CA 1
ATOM 3892 C C . PRO A 1 495 ? 4.567 4.804 -10.922 1.00 92.38 495 PRO A C 1
ATOM 3894 O O . PRO A 1 495 ? 4.336 4.818 -12.131 1.00 92.38 495 PRO A O 1
ATOM 3897 N N . LEU A 1 496 ? 5.343 5.723 -10.336 1.00 91.44 496 LEU A N 1
ATOM 3898 C CA . LEU A 1 496 ? 5.924 6.864 -11.063 1.00 91.44 496 LEU A CA 1
ATOM 3899 C C . LEU A 1 496 ? 6.817 6.420 -12.236 1.00 91.44 496 LEU A C 1
ATOM 3901 O O . LEU A 1 496 ? 6.780 7.037 -13.293 1.00 91.44 496 LEU A O 1
ATOM 3905 N N . SER A 1 497 ? 7.550 5.312 -12.090 1.00 91.75 497 SER A N 1
ATOM 3906 C CA . SER A 1 497 ? 8.362 4.720 -13.163 1.00 91.75 497 SER A CA 1
ATOM 3907 C C . SER A 1 497 ? 7.526 4.206 -14.340 1.00 91.75 497 SER A C 1
ATOM 3909 O O . SER A 1 497 ? 7.935 4.348 -15.487 1.00 91.75 497 SER A O 1
ATOM 3911 N N . SER A 1 498 ? 6.331 3.662 -14.089 1.00 94.31 498 SER A N 1
ATOM 3912 C CA . SER A 1 498 ? 5.402 3.272 -15.156 1.00 94.31 498 SER A CA 1
ATOM 3913 C C . SER A 1 498 ? 4.816 4.491 -15.867 1.00 94.31 498 SER A C 1
ATOM 3915 O O . SER A 1 498 ? 4.676 4.468 -17.082 1.00 94.31 498 SER A O 1
ATOM 3917 N N . ILE A 1 499 ? 4.509 5.565 -15.132 1.00 93.88 499 ILE A N 1
ATOM 3918 C CA . ILE A 1 499 ? 3.989 6.816 -15.711 1.00 93.88 499 ILE A CA 1
ATOM 3919 C C . ILE A 1 499 ? 5.070 7.516 -16.553 1.00 93.88 499 ILE A C 1
ATOM 3921 O O . ILE A 1 499 ? 4.761 8.000 -17.637 1.00 93.88 499 ILE A O 1
ATOM 3925 N N . HIS A 1 500 ? 6.331 7.503 -16.101 1.00 91.75 500 HIS A N 1
ATOM 3926 C CA . HIS A 1 500 ? 7.485 7.996 -16.862 1.00 91.75 500 HIS A CA 1
ATOM 3927 C C . HIS A 1 500 ? 7.591 7.306 -18.227 1.00 91.75 500 HIS A C 1
ATOM 3929 O O . HIS A 1 500 ? 7.653 7.996 -19.237 1.00 91.75 500 HIS A O 1
ATOM 3935 N N . ILE A 1 501 ? 7.547 5.969 -18.258 1.00 91.94 501 ILE A N 1
ATOM 3936 C CA . ILE A 1 501 ? 7.674 5.179 -19.494 1.00 91.94 501 ILE A CA 1
ATOM 3937 C C . ILE A 1 501 ? 6.449 5.338 -20.412 1.00 91.94 501 ILE A C 1
ATOM 3939 O O . ILE A 1 501 ? 6.599 5.377 -21.627 1.00 91.94 501 ILE A O 1
ATOM 3943 N N . VAL A 1 502 ? 5.234 5.421 -19.856 1.00 90.62 502 VAL A N 1
ATOM 3944 C CA . VAL A 1 502 ? 3.984 5.460 -20.645 1.00 90.62 502 VAL A CA 1
ATOM 3945 C C . VAL A 1 502 ? 3.689 6.839 -21.250 1.00 90.62 502 VAL A C 1
ATOM 3947 O O . VAL A 1 502 ? 3.007 6.907 -22.268 1.00 90.62 502 VAL A O 1
ATOM 3950 N N . LEU A 1 503 ? 4.166 7.928 -20.638 1.00 90.31 503 LEU A N 1
ATOM 3951 C CA . LEU A 1 503 ? 3.874 9.306 -21.070 1.00 90.31 503 LEU A CA 1
ATOM 3952 C C . LEU A 1 503 ? 5.116 10.110 -21.503 1.00 90.31 503 LEU A C 1
ATOM 3954 O O . LEU A 1 503 ? 4.983 11.293 -21.798 1.00 90.31 503 LEU A O 1
ATOM 3958 N N . ASP A 1 504 ? 6.304 9.500 -21.479 1.00 89.06 504 ASP A N 1
ATOM 3959 C CA . ASP A 1 504 ? 7.616 10.141 -21.688 1.00 89.06 504 ASP A CA 1
ATOM 3960 C C . ASP A 1 504 ? 7.832 11.426 -20.854 1.00 89.06 504 ASP A C 1
ATOM 3962 O O . ASP A 1 504 ? 8.373 12.444 -21.286 1.00 89.06 504 ASP A O 1
ATOM 3966 N N . ILE A 1 505 ? 7.360 11.392 -19.603 1.00 88.94 505 ILE A N 1
ATOM 3967 C CA . ILE A 1 505 ? 7.507 12.497 -18.647 1.00 88.94 505 ILE A CA 1
ATOM 3968 C C . ILE A 1 505 ? 8.722 12.232 -17.767 1.00 88.94 505 ILE A C 1
ATOM 3970 O O . ILE A 1 505 ? 8.791 11.196 -17.104 1.00 88.94 505 ILE A O 1
ATOM 3974 N N . ASN A 1 506 ? 9.640 13.196 -17.688 1.00 88.00 506 ASN A N 1
ATOM 3975 C CA . ASN A 1 506 ? 10.821 13.136 -16.827 1.00 88.00 506 ASN A CA 1
ATOM 3976 C C . ASN A 1 506 ? 10.435 12.795 -15.370 1.00 88.00 506 ASN A C 1
ATOM 3978 O O . ASN A 1 506 ? 9.608 13.475 -14.755 1.00 88.00 506 ASN A O 1
ATOM 3982 N N . HIS A 1 507 ? 11.063 11.762 -14.797 1.00 86.12 507 HIS A N 1
ATOM 3983 C CA . HIS A 1 507 ? 10.778 11.278 -13.440 1.00 86.12 507 HIS A CA 1
ATOM 3984 C C . HIS A 1 507 ? 10.801 12.390 -12.374 1.00 86.12 507 HIS A C 1
ATOM 3986 O O . HIS A 1 507 ? 9.950 12.394 -11.486 1.00 86.12 507 HIS A O 1
ATOM 3992 N N . LYS A 1 508 ? 11.679 13.397 -12.501 1.00 88.44 508 LYS A N 1
ATOM 3993 C CA . LYS A 1 508 ? 11.755 14.542 -11.571 1.00 88.44 508 LYS A CA 1
ATOM 3994 C C . LYS A 1 508 ? 10.497 15.414 -11.592 1.00 88.44 508 LYS A C 1
ATOM 3996 O O . LYS A 1 508 ? 10.125 15.986 -10.566 1.00 88.44 508 LYS A O 1
ATOM 4001 N N . ALA A 1 509 ? 9.829 15.527 -12.742 1.00 87.38 509 ALA A N 1
ATOM 4002 C CA . ALA A 1 509 ? 8.558 16.238 -12.859 1.00 87.38 509 ALA A CA 1
ATOM 4003 C C . ALA A 1 509 ? 7.421 15.446 -12.190 1.00 87.38 509 ALA A C 1
ATOM 4005 O O . ALA A 1 509 ? 6.591 16.033 -11.495 1.00 87.38 509 ALA A O 1
ATOM 4006 N N . LEU A 1 510 ? 7.429 14.115 -12.313 1.00 91.12 510 LEU A N 1
ATOM 4007 C CA . LEU A 1 510 ? 6.470 13.224 -11.649 1.00 91.12 510 LEU A CA 1
ATOM 4008 C C . LEU A 1 510 ? 6.658 13.188 -10.123 1.00 91.12 510 LEU A C 1
ATOM 4010 O O . LEU A 1 510 ? 5.679 13.260 -9.384 1.00 91.12 510 LEU A O 1
ATOM 4014 N N . GLU A 1 511 ? 7.898 13.159 -9.633 1.00 91.50 511 GLU A N 1
ATOM 4015 C CA . GLU A 1 511 ? 8.219 13.284 -8.203 1.00 91.50 511 GLU A CA 1
ATOM 4016 C C . GLU A 1 511 ? 7.765 14.634 -7.629 1.00 91.50 511 GLU A C 1
ATOM 4018 O O . GLU A 1 511 ? 7.178 14.691 -6.544 1.00 91.50 511 GLU A O 1
ATOM 4023 N N . ARG A 1 512 ? 7.975 15.731 -8.374 1.00 90.00 512 ARG A N 1
ATOM 4024 C CA . ARG A 1 512 ? 7.476 17.068 -8.017 1.00 90.00 512 ARG A CA 1
ATOM 4025 C C . ARG A 1 512 ? 5.945 17.091 -7.963 1.00 90.00 512 ARG A C 1
ATOM 4027 O O . ARG A 1 512 ? 5.384 17.605 -6.997 1.00 90.00 512 ARG A O 1
ATOM 4034 N N . MET A 1 513 ? 5.276 16.491 -8.949 1.00 90.88 513 MET A N 1
ATOM 4035 C CA . MET A 1 513 ? 3.816 16.378 -8.999 1.00 90.88 513 MET A CA 1
ATOM 4036 C C . MET A 1 513 ? 3.262 15.582 -7.807 1.00 90.88 513 MET A C 1
ATOM 4038 O O . MET A 1 513 ? 2.327 16.043 -7.155 1.00 90.88 513 MET A O 1
ATOM 4042 N N . GLU A 1 514 ? 3.861 14.437 -7.468 1.00 92.81 514 GLU A N 1
ATOM 4043 C CA . GLU A 1 514 ? 3.465 13.616 -6.315 1.00 92.81 514 GLU A CA 1
ATOM 4044 C C . GLU A 1 514 ? 3.678 14.359 -4.988 1.00 92.81 514 GLU A C 1
ATOM 4046 O O . GLU A 1 514 ? 2.783 14.386 -4.141 1.00 92.81 514 GLU A O 1
ATOM 4051 N N . LYS A 1 515 ? 4.824 15.031 -4.812 1.00 93.06 515 LYS A N 1
ATOM 4052 C CA . LYS A 1 515 ? 5.112 15.850 -3.622 1.00 93.06 515 LYS A CA 1
ATOM 4053 C C . LYS A 1 515 ? 4.086 16.973 -3.448 1.00 93.06 515 LYS A C 1
ATOM 4055 O O . LYS A 1 515 ? 3.598 17.204 -2.336 1.00 93.06 515 LYS A O 1
ATOM 4060 N N . ASN A 1 516 ? 3.715 17.642 -4.537 1.00 92.31 516 ASN A N 1
ATOM 4061 C CA . ASN A 1 516 ? 2.704 18.695 -4.530 1.00 92.31 516 ASN A CA 1
ATOM 4062 C C . ASN A 1 516 ? 1.293 18.139 -4.266 1.00 92.31 516 ASN A C 1
ATOM 4064 O O . ASN A 1 516 ? 0.556 18.706 -3.456 1.00 92.31 516 ASN A O 1
ATOM 4068 N N . LEU A 1 517 ? 0.929 17.003 -4.869 1.00 93.75 517 LEU A N 1
ATOM 4069 C CA . LEU A 1 517 ? -0.332 16.295 -4.623 1.00 93.75 517 LEU A CA 1
ATOM 4070 C C . LEU A 1 517 ? -0.456 15.865 -3.152 1.00 93.75 517 LEU A C 1
ATOM 4072 O O . LEU A 1 517 ? -1.491 16.106 -2.529 1.00 93.75 517 LEU A O 1
ATOM 4076 N N . ALA A 1 518 ? 0.594 15.282 -2.571 1.00 91.50 518 ALA A N 1
ATOM 4077 C CA . ALA A 1 518 ? 0.634 14.882 -1.165 1.00 91.50 518 ALA A CA 1
ATOM 4078 C C . ALA A 1 518 ? 0.514 16.089 -0.217 1.00 91.50 518 ALA A C 1
ATOM 4080 O O . ALA A 1 518 ? -0.263 16.047 0.739 1.00 91.50 518 ALA A O 1
ATOM 4081 N N . THR A 1 519 ? 1.210 17.190 -0.516 1.00 93.31 519 THR A N 1
ATOM 4082 C CA . THR A 1 519 ? 1.125 18.443 0.258 1.00 93.31 519 THR A CA 1
ATOM 4083 C C . THR A 1 519 ? -0.286 19.039 0.190 1.00 93.31 519 THR A C 1
ATOM 4085 O O . THR A 1 519 ? -0.882 19.341 1.222 1.00 93.31 519 THR A O 1
ATOM 4088 N N . THR A 1 520 ? -0.874 19.111 -1.007 1.00 92.06 520 THR A N 1
ATOM 4089 C CA . THR A 1 520 ? -2.238 19.624 -1.230 1.00 92.06 520 THR A CA 1
ATOM 4090 C C . THR A 1 520 ? -3.283 18.775 -0.503 1.00 92.06 520 THR A C 1
ATOM 4092 O O . THR A 1 520 ? -4.149 19.311 0.190 1.00 92.06 520 THR A O 1
ATOM 4095 N N . ARG A 1 521 ? -3.170 17.440 -0.592 1.00 91.12 521 ARG A N 1
ATOM 4096 C CA . ARG A 1 521 ? -4.012 16.487 0.150 1.00 91.12 521 ARG A CA 1
ATOM 4097 C C . ARG A 1 521 ? -3.900 16.689 1.659 1.00 91.12 521 ARG A C 1
ATOM 4099 O O . ARG A 1 521 ? -4.930 16.729 2.326 1.00 91.12 521 ARG A O 1
ATOM 4106 N N . LYS A 1 522 ? -2.684 16.855 2.191 1.00 91.50 522 LYS A N 1
ATOM 4107 C CA . LYS A 1 522 ? -2.455 17.119 3.617 1.00 91.50 522 LYS A CA 1
ATOM 4108 C C . LYS A 1 522 ? -3.185 18.391 4.062 1.00 91.50 522 LYS A C 1
ATOM 4110 O O . LYS A 1 522 ? -4.011 18.317 4.967 1.00 91.50 522 LYS A O 1
ATOM 4115 N N . SER A 1 523 ? -2.952 19.523 3.395 1.00 91.69 523 SER A N 1
ATOM 4116 C CA . SER A 1 523 ? -3.583 20.801 3.756 1.00 91.69 523 SER A CA 1
ATOM 4117 C C . SER A 1 523 ? -5.109 20.783 3.607 1.00 91.69 523 SER A C 1
ATOM 4119 O O . SER A 1 523 ? -5.807 21.393 4.415 1.00 91.69 523 SER A O 1
ATOM 4121 N N . PHE A 1 524 ? -5.647 20.049 2.626 1.00 91.12 524 PHE A N 1
ATOM 4122 C CA . PHE A 1 524 ? -7.087 19.802 2.514 1.00 91.12 524 PHE A CA 1
ATOM 4123 C C . PHE A 1 524 ? -7.621 19.017 3.722 1.00 91.12 524 PHE A C 1
ATOM 4125 O O . PHE A 1 524 ? -8.565 19.463 4.372 1.00 91.12 524 PHE A O 1
ATOM 4132 N N . VAL A 1 525 ? -7.001 17.878 4.055 1.00 90.06 525 VAL A N 1
ATOM 4133 C CA . VAL A 1 525 ? -7.427 17.021 5.174 1.00 90.06 525 VAL A CA 1
ATOM 4134 C C . VAL A 1 525 ? -7.325 17.761 6.505 1.00 90.06 525 VAL A C 1
ATOM 4136 O O . VAL A 1 525 ? -8.274 17.719 7.278 1.00 90.06 525 VAL A O 1
ATOM 4139 N N . GLU A 1 526 ? -6.239 18.491 6.765 1.00 91.50 526 GLU A N 1
ATOM 4140 C CA . GLU A 1 526 ? -6.071 19.275 7.996 1.00 91.50 526 GLU A CA 1
ATOM 4141 C C . GLU A 1 526 ? -7.140 20.374 8.128 1.00 91.50 526 GLU A C 1
ATOM 4143 O O . GLU A 1 526 ? -7.720 20.537 9.206 1.00 91.50 526 GLU A O 1
ATOM 4148 N N . ARG A 1 527 ? -7.465 21.077 7.033 1.00 92.56 527 ARG A N 1
ATOM 4149 C CA . ARG A 1 527 ? -8.503 22.120 7.006 1.00 92.56 527 ARG A CA 1
ATOM 4150 C C . ARG A 1 527 ? -9.906 21.557 7.221 1.00 92.56 527 ARG A C 1
ATOM 4152 O O . ARG A 1 527 ? -10.659 22.108 8.023 1.00 92.56 527 ARG A O 1
ATOM 4159 N N . GLU A 1 528 ? -10.275 20.480 6.528 1.00 90.94 528 GLU A N 1
ATOM 4160 C CA . GLU A 1 528 ? -11.605 19.891 6.712 1.00 90.94 528 GLU A CA 1
ATOM 4161 C C . GLU A 1 528 ? -11.720 19.191 8.071 1.00 90.94 528 GLU A C 1
ATOM 4163 O O . GLU A 1 528 ? -12.727 19.373 8.748 1.00 90.94 528 GLU A O 1
ATOM 4168 N N . GLN A 1 529 ? -10.675 18.499 8.546 1.00 92.50 529 GLN A N 1
ATOM 4169 C CA . GLN A 1 529 ? -10.627 17.919 9.894 1.00 92.50 529 GLN A CA 1
ATOM 4170 C C . GLN A 1 529 ? -10.820 18.986 10.981 1.00 92.50 529 GLN A C 1
ATOM 4172 O O . GLN A 1 529 ? -11.566 18.753 11.930 1.00 92.50 529 GLN A O 1
ATOM 4177 N N . ALA A 1 530 ? -10.224 20.175 10.836 1.00 89.44 530 ALA A N 1
ATOM 4178 C CA . ALA A 1 530 ? -10.421 21.289 11.768 1.00 89.44 530 ALA A CA 1
ATOM 4179 C C . ALA A 1 530 ? -11.878 21.795 11.835 1.00 89.44 530 ALA A C 1
ATOM 4181 O O . ALA A 1 530 ? -12.291 22.317 12.869 1.00 89.44 530 ALA A O 1
ATOM 4182 N N . ARG A 1 531 ? -12.669 21.603 10.769 1.00 89.56 531 ARG A N 1
ATOM 4183 C CA . ARG A 1 531 ? -14.099 21.956 10.693 1.00 89.56 531 ARG A CA 1
ATOM 4184 C C . ARG A 1 531 ? -15.034 20.855 11.210 1.00 89.56 531 ARG A C 1
ATOM 4186 O O . ARG A 1 531 ? -16.235 21.089 11.340 1.00 89.56 531 ARG A O 1
ATOM 4193 N N . MET A 1 532 ? -14.536 19.645 11.476 1.00 89.62 532 MET A N 1
ATOM 4194 C CA . MET A 1 532 ? -15.393 18.517 11.849 1.00 89.62 532 MET A CA 1
ATOM 4195 C C . MET A 1 532 ? -15.940 18.631 13.276 1.00 89.62 532 MET A C 1
ATOM 4197 O O . MET A 1 532 ? -15.239 18.946 14.235 1.00 89.62 532 MET A O 1
ATOM 4201 N N . VAL A 1 533 ? -17.209 18.257 13.433 1.00 86.44 533 VAL A N 1
ATOM 4202 C CA . VAL A 1 533 ? -17.869 18.091 14.730 1.00 86.44 533 VAL A CA 1
ATOM 4203 C C . VAL A 1 533 ? -18.406 16.666 14.809 1.00 86.44 533 VAL A C 1
ATOM 4205 O O . VAL A 1 533 ? -19.193 16.245 13.960 1.00 86.44 533 VAL A O 1
ATOM 4208 N N . LEU A 1 534 ? -17.959 15.914 15.819 1.00 86.44 534 LEU A N 1
ATOM 4209 C CA . LEU A 1 534 ? -18.526 14.608 16.158 1.00 86.44 534 LEU A CA 1
ATOM 4210 C C . LEU A 1 534 ? -19.724 14.781 17.101 1.00 86.44 534 LEU A C 1
ATOM 4212 O O . LEU A 1 534 ? -19.708 15.672 17.949 1.00 86.44 534 LEU A O 1
ATOM 4216 N N . GLY A 1 535 ? -20.715 13.892 16.995 1.00 81.19 535 GLY A N 1
ATOM 4217 C CA . GLY A 1 535 ? -21.859 13.837 17.910 1.00 81.19 535 GLY A CA 1
ATOM 4218 C C . GLY A 1 535 ? -22.842 15.008 17.805 1.00 81.19 535 GLY A C 1
ATOM 4219 O O . GLY A 1 535 ? -22.798 15.803 16.867 1.00 81.19 535 GLY A O 1
ATOM 4220 N N . SER A 1 536 ? -23.736 15.114 18.792 1.00 69.31 536 SER A N 1
ATOM 4221 C CA . SER A 1 536 ? -24.647 16.254 18.961 1.00 69.31 536 SER A CA 1
ATOM 4222 C C . SER A 1 536 ? -24.467 16.846 20.359 1.00 69.31 536 SER A C 1
ATOM 4224 O O . SER A 1 536 ? -24.888 16.239 21.344 1.00 69.31 536 SER A O 1
ATOM 4226 N N . GLY A 1 537 ? -23.876 18.039 20.460 1.00 59.28 537 GLY A N 1
ATOM 4227 C CA . GLY A 1 537 ? -23.504 18.681 21.735 1.00 59.28 537 GLY A CA 1
ATOM 4228 C C . GLY A 1 537 ? -24.657 19.168 22.630 1.00 59.28 537 GLY A C 1
ATOM 4229 O O . GLY A 1 537 ? -24.428 20.003 23.494 1.00 59.28 537 GLY A O 1
ATOM 4230 N N . LYS A 1 538 ? -25.893 18.694 22.415 1.00 59.69 538 LYS A N 1
ATOM 4231 C CA . LYS A 1 538 ? -27.090 19.019 23.217 1.00 59.69 538 LYS A CA 1
ATOM 4232 C C . LYS A 1 538 ? -27.838 17.772 23.727 1.00 59.69 538 LYS A C 1
ATOM 4234 O O . LYS A 1 538 ? -29.037 17.826 23.962 1.00 59.69 538 LYS A O 1
ATOM 4239 N N . GLY A 1 539 ? -27.171 16.621 23.857 1.00 57.53 539 GLY A N 1
ATOM 4240 C CA . GLY A 1 539 ? -27.733 15.427 24.516 1.00 57.53 539 GLY A CA 1
ATOM 4241 C C . GLY A 1 539 ? -28.778 14.618 23.728 1.00 57.53 539 GLY A C 1
ATOM 4242 O O . GLY A 1 539 ? -28.955 13.431 23.996 1.00 57.53 539 GLY A O 1
ATOM 4243 N N . THR A 1 540 ? -29.448 15.222 22.743 1.00 64.62 540 THR A N 1
ATOM 4244 C CA . THR A 1 540 ? -30.654 14.671 22.099 1.00 64.62 540 THR A CA 1
ATOM 4245 C C . THR A 1 540 ? -30.432 13.429 21.231 1.00 64.62 540 THR A C 1
ATOM 4247 O O . THR A 1 540 ? -31.361 12.631 21.095 1.00 64.62 540 THR A O 1
ATOM 4250 N N . LYS A 1 541 ? -29.243 13.227 20.637 1.00 83.50 541 LYS A N 1
ATOM 4251 C CA . LYS A 1 541 ? -28.991 12.105 19.714 1.00 83.50 541 LYS A CA 1
ATOM 4252 C C . LYS A 1 541 ? -27.619 11.451 19.901 1.00 83.50 541 LYS A C 1
ATOM 4254 O O . LYS A 1 541 ? -26.595 11.922 19.409 1.00 83.50 541 LYS A O 1
ATOM 4259 N N . TRP A 1 542 ? -27.622 10.286 20.544 1.00 88.00 542 TRP A N 1
ATOM 4260 C CA . TRP A 1 542 ? -26.413 9.485 20.736 1.00 88.00 542 TRP A CA 1
ATOM 4261 C C . TRP A 1 542 ? -25.835 8.991 19.406 1.00 88.00 542 TRP A C 1
ATOM 4263 O O . TRP A 1 542 ? -26.538 8.388 18.592 1.00 88.00 542 TRP A O 1
ATOM 4273 N N . THR A 1 543 ? -24.545 9.253 19.193 1.00 90.56 543 THR A N 1
ATO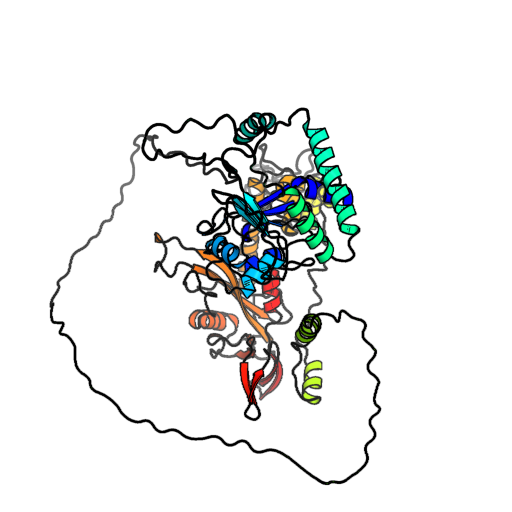M 4274 C CA . THR A 1 543 ? -23.830 8.959 17.944 1.00 90.56 543 THR A CA 1
ATOM 4275 C C . THR A 1 543 ? -22.824 7.834 18.156 1.00 90.56 543 THR A C 1
ATOM 4277 O O . THR A 1 543 ? -21.994 7.905 19.059 1.00 90.56 543 THR A O 1
ATOM 4280 N N . GLU A 1 544 ? -22.883 6.800 17.318 1.00 92.31 544 GLU A N 1
ATOM 4281 C CA . GLU A 1 544 ? -21.931 5.683 17.352 1.00 92.31 544 GLU A CA 1
ATOM 4282 C C . GLU A 1 544 ? -20.648 6.048 16.596 1.00 92.31 544 GLU A C 1
ATOM 4284 O O . GLU A 1 544 ? -20.687 6.409 15.416 1.00 92.31 544 GLU A O 1
ATOM 4289 N N . VAL A 1 545 ? -19.512 5.946 17.281 1.00 93.81 545 VAL A N 1
ATOM 4290 C CA . VAL A 1 545 ? -18.176 6.286 16.782 1.00 93.81 545 VAL A CA 1
ATOM 4291 C C . VAL A 1 545 ? -17.248 5.108 17.035 1.00 93.81 545 VAL A C 1
ATOM 4293 O O . VAL A 1 545 ? -17.292 4.498 18.099 1.00 93.81 545 VAL A O 1
ATOM 4296 N N . GLU A 1 546 ? -16.396 4.795 16.070 1.00 94.38 546 GLU A N 1
ATOM 4297 C CA . GLU A 1 546 ? -15.345 3.790 16.215 1.00 94.38 546 GLU A CA 1
ATOM 4298 C C . GLU A 1 546 ? -13.982 4.472 16.355 1.00 94.38 546 GLU A C 1
ATOM 4300 O O . GLU A 1 546 ? -13.741 5.492 15.701 1.00 94.38 546 GLU A O 1
ATOM 4305 N N . ALA A 1 547 ? -13.101 3.915 17.187 1.00 95.00 547 ALA A N 1
ATOM 4306 C CA . ALA A 1 547 ? -11.700 4.315 17.281 1.00 95.00 547 ALA A CA 1
ATOM 4307 C C . ALA A 1 547 ? -10.779 3.092 17.406 1.00 95.00 547 ALA A C 1
ATOM 4309 O O . ALA A 1 547 ? -11.134 2.111 18.060 1.00 95.00 547 ALA A O 1
ATOM 4310 N N . ASP A 1 548 ? -9.623 3.165 16.751 1.00 94.00 548 ASP A N 1
ATOM 4311 C CA . ASP A 1 548 ? -8.633 2.087 16.631 1.00 94.00 548 ASP A CA 1
ATOM 4312 C C . ASP A 1 548 ? -7.268 2.669 16.207 1.00 94.00 548 ASP A C 1
ATOM 4314 O O . ASP A 1 548 ? -7.207 3.805 15.720 1.00 94.00 548 ASP A O 1
ATOM 4318 N N . GLU A 1 549 ? -6.182 1.907 16.356 1.00 91.81 549 GLU A N 1
ATOM 4319 C CA . GLU A 1 549 ? -4.830 2.301 15.941 1.00 91.81 549 GLU A CA 1
ATOM 4320 C C . GLU A 1 549 ? -4.252 1.454 14.795 1.00 91.81 549 GLU A C 1
ATOM 4322 O O . GLU A 1 549 ? -4.216 0.226 14.833 1.00 91.81 549 GLU A O 1
ATOM 4327 N N . ALA A 1 550 ? -3.667 2.123 13.800 1.00 92.62 550 ALA A N 1
ATOM 4328 C CA . ALA A 1 550 ? -2.945 1.483 12.708 1.00 92.62 550 ALA A CA 1
ATOM 4329 C C . ALA A 1 550 ? -1.467 1.881 12.692 1.00 92.62 550 ALA A C 1
ATOM 4331 O O . ALA A 1 550 ? -1.113 3.057 12.654 1.00 92.62 550 ALA A O 1
ATOM 4332 N N . VAL A 1 551 ? -0.591 0.877 12.641 1.00 91.44 551 VAL A N 1
ATOM 4333 C CA . VAL A 1 551 ? 0.810 1.045 12.228 1.00 91.44 551 VAL A CA 1
ATOM 4334 C C . VAL A 1 551 ? 0.862 1.029 10.705 1.00 91.44 551 VAL A C 1
ATOM 4336 O O . VAL A 1 551 ? 0.398 0.058 10.104 1.00 91.44 551 VAL A O 1
ATOM 4339 N N . PHE A 1 552 ? 1.401 2.076 10.092 1.00 88.12 552 PHE A N 1
ATOM 4340 C CA . PHE A 1 552 ? 1.588 2.191 8.645 1.00 88.12 552 PHE A CA 1
ATOM 4341 C C . PHE A 1 552 ? 2.980 1.733 8.217 1.00 88.12 552 PHE A C 1
ATOM 4343 O O . PHE A 1 552 ? 3.095 0.941 7.289 1.00 88.12 552 PHE A O 1
ATOM 4350 N N . ASP A 1 553 ? 4.014 2.183 8.927 1.00 88.69 553 ASP A N 1
ATOM 4351 C CA . ASP A 1 553 ? 5.411 1.998 8.531 1.00 88.69 553 ASP A CA 1
ATOM 4352 C C . ASP A 1 553 ? 6.332 1.861 9.760 1.00 88.69 553 ASP A C 1
ATOM 4354 O O . ASP A 1 553 ? 5.899 2.036 10.908 1.00 88.69 553 ASP A O 1
ATOM 4358 N N . LYS A 1 554 ? 7.607 1.530 9.544 1.00 88.75 554 LYS A N 1
ATOM 4359 C CA . LYS A 1 554 ? 8.638 1.435 10.585 1.00 88.75 554 LYS A CA 1
ATOM 4360 C C . LYS A 1 554 ? 10.018 1.800 10.037 1.00 88.75 554 LYS A C 1
ATOM 4362 O O . LYS A 1 554 ? 10.400 1.386 8.946 1.00 88.75 554 LYS A O 1
ATOM 4367 N N . TYR A 1 555 ? 10.799 2.501 10.845 1.00 86.81 555 TYR A N 1
ATOM 4368 C CA . TYR A 1 555 ? 12.108 3.022 10.467 1.00 86.81 555 TYR A CA 1
ATOM 4369 C C . TYR A 1 555 ? 13.164 2.576 11.470 1.00 86.81 555 TYR A C 1
ATOM 4371 O O . TYR A 1 555 ? 12.947 2.640 12.683 1.00 86.81 555 TYR A O 1
ATOM 4379 N N . LEU A 1 556 ? 14.324 2.169 10.958 1.00 86.88 556 LEU A N 1
ATOM 4380 C CA . LEU A 1 556 ? 15.531 2.099 11.769 1.00 86.88 556 LEU A CA 1
ATOM 4381 C C . LEU A 1 556 ? 16.062 3.521 11.959 1.00 86.88 556 LEU A C 1
ATOM 4383 O O . LEU A 1 556 ? 16.277 4.241 10.987 1.00 86.88 556 LEU A O 1
ATOM 4387 N N . ILE A 1 557 ? 16.246 3.911 13.214 1.00 83.75 557 ILE A N 1
ATOM 4388 C CA . ILE A 1 557 ? 17.024 5.086 13.595 1.00 83.75 557 ILE A CA 1
ATOM 4389 C C . ILE A 1 557 ? 18.515 4.707 13.464 1.00 83.75 557 ILE A C 1
ATOM 4391 O O . ILE A 1 557 ? 18.864 3.579 13.842 1.00 83.75 557 ILE A O 1
ATOM 4395 N N . PRO A 1 558 ? 19.385 5.590 12.937 1.00 80.62 558 PRO A N 1
ATOM 4396 C CA . PRO A 1 558 ? 20.840 5.440 13.033 1.00 80.62 558 PRO A CA 1
ATOM 4397 C C . PRO A 1 558 ? 21.307 5.249 14.487 1.00 80.62 558 PRO A C 1
ATOM 4399 O O . PRO A 1 558 ? 20.580 5.575 15.425 1.00 80.62 558 PRO A O 1
ATOM 4402 N N . ALA A 1 559 ? 22.498 4.691 14.702 1.00 71.94 559 ALA A N 1
ATOM 4403 C CA . ALA A 1 559 ? 22.975 4.392 16.058 1.00 71.94 559 ALA A CA 1
ATOM 4404 C C . ALA A 1 559 ? 23.287 5.676 16.848 1.00 71.94 559 ALA A C 1
ATOM 4406 O O . ALA A 1 559 ? 23.006 5.755 18.039 1.00 71.94 559 ALA A O 1
ATOM 4407 N N . GLU A 1 560 ? 23.797 6.682 16.145 1.00 77.12 560 GLU A N 1
ATOM 4408 C CA . GLU A 1 560 ? 24.099 8.038 16.593 1.00 77.12 560 GLU A CA 1
ATOM 4409 C C . GLU A 1 560 ? 22.852 8.849 17.002 1.00 77.12 560 GLU A C 1
ATOM 4411 O O . GLU A 1 560 ? 22.924 9.666 17.916 1.00 77.12 560 GLU A O 1
ATOM 4416 N N . ASP A 1 561 ? 21.697 8.576 16.385 1.00 76.69 561 ASP A N 1
ATOM 4417 C CA . ASP A 1 561 ? 20.409 9.236 16.658 1.00 76.69 561 ASP A CA 1
ATOM 4418 C C . ASP A 1 561 ? 19.527 8.449 17.657 1.00 76.69 561 ASP A C 1
ATOM 4420 O O . ASP A 1 561 ? 18.450 8.909 18.058 1.00 76.69 561 ASP A O 1
ATOM 4424 N N . ALA A 1 562 ? 19.916 7.223 18.024 1.00 73.06 562 ALA A N 1
ATOM 4425 C CA . ALA A 1 562 ? 19.101 6.329 18.842 1.00 73.06 562 ALA A CA 1
ATOM 4426 C C . ALA A 1 562 ? 19.247 6.650 20.345 1.00 73.06 562 ALA A C 1
ATOM 4428 O O . ALA A 1 562 ? 20.339 6.505 20.891 1.00 73.06 562 ALA A O 1
ATOM 4429 N N . PRO A 1 563 ? 18.156 6.951 21.088 1.00 74.25 563 PRO A N 1
ATOM 4430 C CA . PRO A 1 563 ? 18.232 7.218 22.535 1.00 74.25 563 PRO A CA 1
ATOM 4431 C C . PRO A 1 563 ? 18.713 6.031 23.391 1.00 74.25 563 PRO A C 1
ATOM 4433 O O . PRO A 1 563 ? 18.907 6.167 24.595 1.00 74.25 563 PRO A O 1
ATOM 4436 N N . ASN A 1 564 ? 18.822 4.847 22.788 1.00 78.69 564 ASN A N 1
ATOM 4437 C CA . ASN A 1 564 ? 19.472 3.653 23.314 1.00 78.69 564 ASN A CA 1
ATOM 4438 C C . ASN A 1 564 ? 19.759 2.725 22.107 1.00 78.69 564 ASN A C 1
ATOM 4440 O O . ASN A 1 564 ? 18.844 2.513 21.305 1.00 78.69 564 ASN A O 1
ATOM 4444 N N . PRO A 1 565 ? 20.971 2.156 21.956 1.00 71.50 565 PRO A N 1
ATOM 4445 C CA . PRO A 1 565 ? 21.370 1.430 20.741 1.00 71.50 565 PRO A CA 1
ATOM 4446 C C . PRO A 1 565 ? 20.558 0.148 20.480 1.00 71.50 565 PRO A C 1
ATOM 4448 O O . PRO A 1 565 ? 20.311 -0.208 19.322 1.00 71.50 565 PRO A O 1
ATOM 4451 N N . ASP A 1 566 ? 20.058 -0.517 21.527 1.00 76.56 566 ASP A N 1
ATOM 4452 C CA . ASP A 1 566 ? 19.170 -1.677 21.381 1.00 76.56 566 ASP A CA 1
ATOM 4453 C C . ASP A 1 566 ? 17.776 -1.281 20.887 1.00 76.56 566 ASP A C 1
ATOM 4455 O O . ASP A 1 566 ? 17.076 -2.098 20.277 1.00 76.56 566 ASP A O 1
ATOM 4459 N N . LYS A 1 567 ? 17.359 -0.034 21.141 1.00 80.50 567 LYS A N 1
ATOM 4460 C CA . LYS A 1 567 ? 16.054 0.541 20.797 1.00 80.50 567 LYS A CA 1
ATOM 4461 C C . LYS A 1 567 ? 16.173 1.463 19.584 1.00 80.50 567 LYS A C 1
ATOM 4463 O O . LYS A 1 567 ? 15.940 2.663 19.664 1.00 80.50 567 LYS A O 1
ATOM 4468 N N . ALA A 1 568 ? 16.486 0.866 18.437 1.00 84.81 568 ALA A N 1
ATOM 4469 C CA . ALA A 1 568 ? 16.618 1.568 17.159 1.00 84.81 568 ALA A CA 1
ATOM 4470 C C . ALA A 1 568 ? 15.358 1.526 16.261 1.00 84.81 568 ALA A C 1
ATOM 4472 O O . ALA A 1 568 ? 15.406 2.024 15.143 1.00 84.81 568 ALA A O 1
ATOM 4473 N N . MET A 1 569 ? 14.239 0.909 16.671 1.00 88.19 569 MET A N 1
ATOM 4474 C CA . MET A 1 569 ? 13.039 0.757 15.823 1.00 88.19 569 MET A CA 1
ATOM 4475 C C . MET A 1 569 ? 11.946 1.772 16.181 1.00 88.19 569 MET A C 1
ATOM 4477 O O . MET A 1 569 ? 11.300 1.662 17.229 1.00 88.19 569 MET A O 1
ATOM 4481 N N . LYS A 1 570 ? 11.713 2.731 15.281 1.00 89.62 570 LYS A N 1
ATOM 4482 C CA . LYS A 1 570 ? 10.646 3.743 15.331 1.00 89.62 570 LYS A CA 1
ATOM 4483 C C . LYS A 1 570 ? 9.463 3.292 14.473 1.00 89.62 570 LYS A C 1
ATOM 4485 O O . LYS A 1 570 ? 9.665 2.695 13.422 1.00 89.62 570 LYS A O 1
ATOM 4490 N N . TRP A 1 571 ? 8.237 3.613 14.877 1.00 91.25 571 TRP A N 1
ATOM 4491 C CA . TRP A 1 571 ? 7.023 3.197 14.161 1.00 91.25 571 TRP A CA 1
ATOM 4492 C C . TRP A 1 571 ? 6.193 4.399 13.725 1.00 91.25 571 TRP A C 1
ATOM 4494 O O . TRP A 1 571 ? 6.011 5.327 14.516 1.00 91.25 571 TRP A O 1
ATOM 4504 N N . ASP A 1 572 ? 5.623 4.362 12.524 1.00 91.94 572 ASP A N 1
ATOM 4505 C CA . ASP A 1 572 ? 4.597 5.321 12.123 1.00 91.94 572 ASP A CA 1
ATOM 4506 C C . ASP A 1 572 ? 3.215 4.784 12.502 1.00 91.94 572 ASP A C 1
ATOM 4508 O O . ASP A 1 572 ? 2.631 3.948 11.811 1.00 91.94 572 ASP A O 1
ATOM 4512 N N . GLN A 1 573 ? 2.723 5.216 13.662 1.00 93.50 573 GLN A N 1
ATOM 4513 C CA . GLN A 1 573 ? 1.457 4.771 14.239 1.00 93.50 573 GLN A CA 1
ATOM 4514 C C . GLN A 1 573 ? 0.446 5.917 14.214 1.00 93.50 573 GLN A C 1
ATOM 4516 O O . GLN A 1 573 ? 0.770 7.048 14.578 1.00 93.50 573 GLN A O 1
ATOM 4521 N N . TRP A 1 574 ? -0.788 5.620 13.826 1.00 94.50 574 TRP A N 1
ATOM 4522 C CA . TRP A 1 574 ? -1.883 6.578 13.735 1.00 94.50 574 TRP A CA 1
ATOM 4523 C C . TRP A 1 574 ? -3.098 6.077 14.511 1.00 94.50 574 TRP A C 1
ATOM 4525 O O . TRP A 1 574 ? -3.439 4.899 14.447 1.00 94.50 574 TRP A O 1
ATOM 4535 N N . LEU A 1 575 ? -3.763 6.985 15.220 1.00 95.31 575 LEU A N 1
ATOM 4536 C CA . LEU A 1 575 ? -5.098 6.792 15.779 1.00 95.31 575 LEU A CA 1
ATOM 4537 C C . LEU A 1 575 ? -6.120 7.344 14.786 1.00 95.31 575 LEU A C 1
ATOM 4539 O O . LEU A 1 575 ? -5.953 8.453 14.270 1.00 95.31 575 LEU A O 1
ATOM 4543 N N . GLY A 1 576 ? -7.191 6.593 14.558 1.00 95.44 576 GLY A N 1
ATOM 4544 C CA . GLY A 1 576 ? -8.317 7.008 13.731 1.00 95.44 576 GLY A CA 1
ATOM 4545 C C . GLY A 1 576 ? -9.604 7.036 14.541 1.00 95.44 576 GLY A C 1
ATOM 4546 O O . GLY A 1 576 ? -9.792 6.216 15.436 1.00 95.44 576 GLY A O 1
ATOM 4547 N N . ILE A 1 577 ? -10.486 7.990 14.242 1.00 95.44 577 ILE A N 1
ATOM 4548 C CA . ILE A 1 577 ? -11.802 8.121 14.883 1.00 95.44 577 ILE A CA 1
ATOM 4549 C C . ILE A 1 577 ? -12.843 8.400 13.796 1.00 95.44 577 ILE A C 1
ATOM 4551 O O . ILE A 1 577 ? -12.697 9.369 13.056 1.00 95.44 577 ILE A O 1
ATOM 4555 N N . VAL A 1 578 ? -13.898 7.585 13.684 1.00 92.94 578 VAL A N 1
ATOM 4556 C CA . VAL A 1 578 ? -14.904 7.720 12.611 1.00 92.94 578 VAL A CA 1
ATOM 4557 C C . VAL A 1 578 ? -16.340 7.445 13.091 1.00 92.94 578 VAL A C 1
ATOM 4559 O O . VAL A 1 578 ? -16.613 6.386 13.661 1.00 92.94 578 VAL A O 1
ATOM 4562 N N . PRO A 1 579 ? -17.305 8.355 12.852 1.00 91.19 579 PRO A N 1
ATOM 4563 C CA . PRO A 1 579 ? -18.724 8.079 13.064 1.00 91.19 579 PRO A CA 1
ATOM 4564 C C . PRO A 1 579 ? -19.264 7.022 12.098 1.00 91.19 579 PRO A C 1
ATOM 4566 O O . PRO A 1 579 ? -19.070 7.096 10.877 1.00 91.19 579 PRO A O 1
ATOM 4569 N N . ARG A 1 580 ? -20.024 6.061 12.625 1.00 88.88 580 ARG A N 1
ATOM 4570 C CA . ARG A 1 580 ? -20.671 5.032 11.807 1.00 88.88 580 ARG A CA 1
ATOM 4571 C C . ARG A 1 580 ? -21.659 5.659 10.832 1.00 88.88 580 ARG A C 1
ATOM 4573 O O . ARG A 1 580 ? -22.570 6.381 11.222 1.00 88.88 580 ARG A O 1
ATOM 4580 N N . GLY A 1 581 ? -21.490 5.343 9.550 1.00 83.31 581 GLY A N 1
ATOM 4581 C CA . GLY A 1 581 ? -22.325 5.889 8.479 1.00 83.31 581 GLY A CA 1
ATOM 4582 C C . GLY A 1 581 ? -21.918 7.282 7.993 1.00 83.31 581 GLY A C 1
ATOM 4583 O O . GLY A 1 581 ? -22.591 7.804 7.115 1.00 83.31 581 GLY A O 1
ATOM 4584 N N . LYS A 1 582 ? -20.815 7.870 8.483 1.00 85.19 582 LYS A N 1
ATOM 4585 C CA . LYS A 1 582 ? -20.251 9.121 7.943 1.00 85.19 582 LYS A CA 1
ATOM 4586 C C . LYS A 1 582 ? -18.726 8.999 7.735 1.00 85.19 582 LYS A C 1
ATOM 4588 O O . LYS A 1 582 ? -17.952 9.642 8.447 1.00 85.19 582 LYS A O 1
ATOM 4593 N N . PRO A 1 583 ? -18.271 8.180 6.761 1.00 81.38 583 PRO A N 1
ATOM 4594 C CA . PRO A 1 583 ? -16.843 7.940 6.514 1.00 81.38 583 PRO A CA 1
ATOM 4595 C C . PRO A 1 583 ? -16.077 9.201 6.082 1.00 81.38 583 PRO A C 1
ATOM 4597 O O . PRO A 1 583 ? -14.888 9.310 6.348 1.00 81.38 583 PRO A O 1
ATOM 4600 N N . SER A 1 584 ? -16.766 10.196 5.512 1.00 81.62 584 SER A N 1
ATOM 4601 C CA . SER A 1 584 ? -16.232 11.540 5.240 1.00 81.62 584 SER A CA 1
ATOM 4602 C C . SER A 1 584 ? -15.938 12.378 6.496 1.00 81.62 584 SER A C 1
ATOM 4604 O O . SER A 1 584 ? -15.523 13.525 6.378 1.00 81.62 584 SER A O 1
ATOM 4606 N N . SER A 1 585 ? -16.149 11.825 7.696 1.00 87.75 585 SER A N 1
ATOM 4607 C CA . SER A 1 585 ? -15.717 12.403 8.976 1.00 87.75 585 SER A CA 1
ATOM 4608 C C . SER A 1 585 ? -14.762 11.495 9.760 1.00 87.75 585 SER A C 1
ATOM 4610 O O . SER A 1 585 ? -14.816 11.428 10.986 1.00 87.75 585 SER A O 1
ATOM 4612 N N . LEU A 1 586 ? -13.901 10.772 9.039 1.00 91.75 586 LEU A N 1
ATOM 4613 C CA . LEU A 1 586 ? -12.710 10.144 9.605 1.00 91.75 586 LEU A CA 1
ATOM 4614 C C . LEU A 1 586 ? -11.728 11.230 10.071 1.00 91.75 586 LEU A C 1
ATOM 4616 O O . LEU A 1 586 ? -11.251 12.023 9.263 1.00 91.75 586 LEU A O 1
ATOM 4620 N N . LEU A 1 587 ? -11.410 11.228 11.364 1.00 93.94 587 LEU A N 1
ATOM 4621 C CA . LEU A 1 587 ? -10.314 11.994 11.949 1.00 93.94 587 LEU A CA 1
ATOM 4622 C C . LEU A 1 587 ? -9.058 11.119 12.009 1.00 93.94 587 LEU A C 1
ATOM 4624 O O . LEU A 1 587 ? -9.151 9.948 12.388 1.00 93.94 587 LEU A O 1
ATOM 4628 N N . LEU A 1 588 ? -7.895 11.695 11.712 1.00 93.88 588 LEU A N 1
ATOM 4629 C CA . LEU A 1 588 ? -6.586 11.044 11.786 1.00 93.88 588 LEU A CA 1
ATOM 4630 C C . LEU A 1 588 ? -5.639 11.808 12.721 1.00 93.88 588 LEU A C 1
ATOM 4632 O O . LEU A 1 588 ? -5.533 13.036 12.657 1.00 93.88 588 LEU A O 1
ATOM 4636 N N . PHE A 1 589 ? -4.913 11.072 13.566 1.00 93.38 589 PHE A N 1
ATOM 4637 C CA . PHE A 1 589 ? -3.919 11.616 14.494 1.00 93.38 589 PHE A CA 1
ATOM 4638 C C . PHE A 1 589 ? -2.648 10.767 14.487 1.00 93.38 589 PHE A C 1
ATOM 4640 O O . PHE A 1 589 ? -2.684 9.596 14.864 1.00 93.38 589 PHE A O 1
ATOM 4647 N N . ARG A 1 590 ? -1.509 11.358 14.113 1.00 92.50 590 ARG A N 1
ATOM 4648 C CA . ARG A 1 590 ? -0.202 10.700 14.233 1.00 92.50 590 ARG A CA 1
ATOM 4649 C C . ARG A 1 590 ? 0.153 10.556 15.714 1.00 92.50 590 ARG A C 1
ATOM 4651 O O . ARG A 1 590 ? 0.174 11.548 16.444 1.00 92.50 590 ARG A O 1
ATOM 4658 N N . LEU A 1 591 ? 0.405 9.333 16.164 1.00 92.50 591 LEU A N 1
ATOM 4659 C CA . LEU A 1 591 ? 0.749 9.028 17.549 1.00 92.50 591 LEU A CA 1
ATOM 4660 C C . LEU A 1 591 ? 2.256 9.137 17.788 1.00 92.50 591 LEU A C 1
ATOM 4662 O O . LEU A 1 591 ? 3.079 8.924 16.899 1.00 92.50 591 LEU A O 1
ATOM 4666 N N . ARG A 1 592 ? 2.619 9.427 19.039 1.00 87.69 592 ARG A N 1
ATOM 4667 C CA . ARG A 1 592 ? 4.006 9.398 19.512 1.00 87.69 592 ARG A CA 1
ATOM 4668 C C . ARG A 1 592 ? 4.337 7.977 19.961 1.00 87.69 592 ARG A C 1
ATOM 4670 O O . ARG A 1 592 ? 4.275 7.659 21.148 1.00 87.69 592 ARG A O 1
ATOM 4677 N N . SER A 1 593 ? 4.605 7.123 18.976 1.00 84.19 593 SER A N 1
ATOM 4678 C CA . SER A 1 593 ? 5.012 5.733 19.181 1.00 84.19 593 SER A CA 1
ATOM 4679 C C . SER A 1 593 ? 6.243 5.638 20.086 1.00 84.19 593 SER A C 1
ATOM 4681 O O . SER A 1 593 ? 7.115 6.511 20.085 1.00 84.19 593 SER A O 1
ATOM 4683 N N . LEU A 1 594 ? 6.322 4.563 20.873 1.00 83.06 594 LEU A N 1
ATOM 4684 C CA . LEU A 1 594 ? 7.551 4.240 21.589 1.00 83.06 594 LEU A CA 1
ATOM 4685 C C . LEU A 1 594 ? 8.612 3.774 20.588 1.00 83.06 594 LEU A C 1
ATOM 4687 O O . LEU A 1 594 ? 8.305 3.065 19.626 1.00 83.06 594 LEU A O 1
ATOM 4691 N N . ILE A 1 595 ? 9.865 4.148 20.840 1.00 86.88 595 ILE A N 1
ATOM 4692 C CA . ILE A 1 595 ? 11.012 3.565 20.147 1.00 86.88 595 ILE A CA 1
ATOM 4693 C C . ILE A 1 595 ? 11.322 2.226 20.831 1.00 86.88 595 ILE A C 1
ATOM 4695 O O . ILE A 1 595 ? 11.302 2.114 22.058 1.00 86.88 595 ILE A O 1
ATOM 4699 N N . THR A 1 596 ? 11.542 1.189 20.032 1.00 88.94 596 THR A N 1
ATOM 4700 C CA . THR A 1 596 ? 11.540 -0.214 20.470 1.00 88.94 596 THR A CA 1
ATOM 4701 C C . THR A 1 596 ? 12.731 -0.989 19.918 1.00 88.94 596 THR A C 1
ATOM 4703 O O . THR A 1 596 ? 13.461 -0.513 19.048 1.00 88.94 596 THR A O 1
ATOM 4706 N N . HIS A 1 597 ? 12.920 -2.211 20.411 1.00 86.75 597 HIS A N 1
ATOM 4707 C CA . HIS A 1 597 ? 13.952 -3.116 19.916 1.00 86.75 597 HIS A CA 1
ATOM 4708 C C . HIS A 1 597 ? 13.674 -3.593 18.483 1.00 86.75 597 HIS A C 1
ATOM 4710 O O . HIS A 1 597 ? 12.522 -3.764 18.086 1.00 86.75 597 HIS A O 1
ATOM 4716 N N . LYS A 1 598 ? 14.730 -3.895 17.715 1.00 81.69 598 LYS A N 1
ATOM 4717 C CA . LYS A 1 598 ? 14.647 -4.301 16.291 1.00 81.69 598 LYS A CA 1
ATOM 4718 C C . LYS A 1 598 ? 13.760 -5.540 16.030 1.00 81.69 598 LYS A C 1
ATOM 4720 O O . LYS A 1 598 ? 13.290 -5.726 14.909 1.00 81.69 598 LYS A O 1
ATOM 4725 N N . ARG A 1 599 ? 13.518 -6.373 17.055 1.00 82.44 599 ARG A N 1
ATOM 4726 C CA . ARG A 1 599 ? 12.647 -7.570 17.030 1.00 82.44 599 ARG A CA 1
ATOM 4727 C C . ARG A 1 599 ? 11.245 -7.359 17.643 1.00 82.44 599 ARG A C 1
ATOM 4729 O O . ARG A 1 599 ? 10.489 -8.319 17.741 1.00 82.44 599 ARG A O 1
ATOM 4736 N N . ALA A 1 600 ? 10.879 -6.145 18.065 1.00 82.06 600 ALA A N 1
ATOM 4737 C CA . ALA A 1 600 ? 9.573 -5.883 18.675 1.00 82.06 600 ALA A CA 1
ATOM 4738 C C . ALA A 1 600 ? 8.406 -6.121 17.684 1.00 82.06 600 ALA A C 1
ATOM 4740 O O . ALA A 1 600 ? 8.533 -5.790 16.503 1.00 82.06 600 ALA A O 1
ATOM 4741 N N . PRO A 1 601 ? 7.250 -6.647 18.141 1.00 81.38 601 PRO A N 1
ATOM 4742 C CA . PRO A 1 601 ? 6.102 -6.930 17.272 1.00 81.38 601 PRO A CA 1
ATOM 4743 C C . PRO A 1 601 ? 5.331 -5.670 16.835 1.00 81.38 601 PRO A C 1
ATOM 4745 O O . PRO A 1 601 ? 4.498 -5.745 15.936 1.00 81.38 601 PRO A O 1
ATOM 4748 N N . GLY A 1 602 ? 5.581 -4.526 17.475 1.00 86.31 602 GLY A N 1
ATOM 4749 C CA . GLY A 1 602 ? 4.933 -3.243 17.209 1.00 86.31 602 GLY A CA 1
ATOM 4750 C C . GLY A 1 602 ? 5.282 -2.198 18.281 1.00 86.31 602 GLY A C 1
ATOM 4751 O O . GLY A 1 602 ? 5.986 -2.526 19.239 1.00 86.31 602 GLY A O 1
ATOM 4752 N N . PRO A 1 603 ? 4.757 -0.964 18.171 1.00 87.44 603 PRO A N 1
ATOM 4753 C CA . PRO A 1 603 ? 4.962 0.114 19.150 1.00 87.44 603 PRO A CA 1
ATOM 4754 C C . PRO A 1 603 ? 4.197 -0.074 20.472 1.00 87.44 603 PRO A C 1
ATOM 4756 O O . PRO A 1 603 ? 4.400 0.693 21.412 1.00 87.44 603 PRO A O 1
ATOM 4759 N N . GLY A 1 604 ? 3.302 -1.065 20.539 1.00 85.81 604 GLY A N 1
ATOM 4760 C CA . GLY A 1 604 ? 2.310 -1.206 21.604 1.00 85.81 604 GLY A CA 1
ATOM 4761 C C . GLY A 1 604 ? 1.017 -0.436 21.316 1.00 85.81 604 GLY A C 1
ATOM 4762 O O . GLY A 1 604 ? 0.854 0.173 20.258 1.00 85.81 604 GLY A O 1
ATOM 4763 N N . ALA A 1 605 ? 0.079 -0.505 22.261 1.00 86.56 605 ALA A N 1
ATOM 4764 C CA . ALA A 1 605 ? -1.207 0.180 22.154 1.00 86.56 605 ALA A CA 1
ATOM 4765 C C . ALA A 1 605 ? -1.084 1.694 22.419 1.00 86.56 605 ALA A C 1
ATOM 4767 O O . ALA A 1 605 ? -0.138 2.139 23.077 1.00 86.56 605 ALA A O 1
ATOM 4768 N N . VAL A 1 606 ? -2.060 2.487 21.966 1.00 90.31 606 VAL A N 1
ATOM 4769 C CA . VAL A 1 606 ? -2.087 3.947 22.152 1.00 90.31 606 VAL A CA 1
ATOM 4770 C C . VAL A 1 606 ? -1.922 4.330 23.628 1.00 90.31 606 VAL A C 1
ATOM 4772 O O . VAL A 1 606 ? -2.602 3.800 24.512 1.00 90.31 606 VAL A O 1
ATOM 4775 N N . ARG A 1 607 ? -1.017 5.276 23.915 1.00 90.38 607 ARG A N 1
ATOM 4776 C CA . ARG A 1 607 ? -0.761 5.767 25.278 1.00 90.38 607 ARG A CA 1
ATOM 4777 C C . ARG A 1 607 ? -2.013 6.398 25.885 1.00 90.38 607 ARG A C 1
ATOM 4779 O O . ARG A 1 607 ? -2.719 7.156 25.222 1.00 90.38 607 ARG A O 1
ATOM 4786 N N . LYS A 1 608 ? -2.233 6.169 27.186 1.00 91.50 608 LYS A N 1
ATOM 4787 C CA . LYS A 1 608 ? -3.344 6.773 27.944 1.00 91.50 608 LYS A CA 1
ATOM 4788 C C . LYS A 1 608 ? -3.339 8.303 27.840 1.00 91.50 608 LYS A C 1
ATOM 4790 O O . LYS A 1 608 ? -4.389 8.890 27.615 1.00 91.50 608 LYS A O 1
ATOM 4795 N N . ASP A 1 609 ? -2.171 8.930 27.952 1.00 91.19 609 ASP A N 1
ATOM 4796 C CA . ASP A 1 609 ? -2.022 10.394 27.969 1.00 91.19 609 ASP A CA 1
ATOM 4797 C C . ASP A 1 609 ? -2.407 11.033 26.628 1.00 91.19 609 ASP A C 1
ATOM 4799 O O . ASP A 1 609 ? -3.074 12.067 26.596 1.00 91.19 609 ASP A O 1
ATOM 4803 N N . ASP A 1 610 ? -2.005 10.403 25.521 1.00 92.12 610 ASP A N 1
ATOM 4804 C CA . ASP A 1 610 ? -2.323 10.862 24.168 1.00 92.12 610 ASP A CA 1
ATOM 4805 C C . ASP A 1 610 ? -3.801 10.584 23.839 1.00 92.12 610 ASP A C 1
ATOM 4807 O O . ASP A 1 610 ? -4.504 11.483 23.372 1.00 92.12 610 ASP A O 1
ATOM 4811 N N . TRP A 1 611 ? -4.316 9.395 24.190 1.00 94.88 611 TRP A N 1
ATOM 4812 C CA . TRP A 1 611 ? -5.741 9.068 24.063 1.00 94.88 611 TRP A CA 1
ATOM 4813 C C . TRP A 1 611 ? -6.634 10.054 24.825 1.00 94.88 611 TRP A C 1
ATOM 4815 O O . TRP A 1 611 ? -7.557 10.616 24.243 1.00 94.88 611 TRP A O 1
ATOM 4825 N N . VAL A 1 612 ? -6.361 10.309 26.109 1.00 94.75 612 VAL A N 1
ATOM 4826 C CA . VAL A 1 612 ? -7.191 11.188 26.952 1.00 94.75 612 VAL A CA 1
ATOM 4827 C C . VAL A 1 612 ? -7.206 12.622 26.417 1.00 94.75 612 VAL A C 1
ATOM 4829 O O . VAL A 1 612 ? -8.258 13.261 26.439 1.00 94.75 612 VAL A O 1
ATOM 4832 N N . LYS A 1 613 ? -6.091 13.126 25.873 1.00 95.06 613 LYS A N 1
ATOM 4833 C CA . LYS A 1 613 ? -6.040 14.447 25.220 1.00 95.06 613 LYS A CA 1
ATOM 4834 C C . LYS A 1 613 ? -6.916 14.500 23.965 1.00 95.06 613 LYS A C 1
ATOM 4836 O O . LYS A 1 613 ? -7.693 15.441 23.803 1.00 95.06 613 LYS A O 1
ATOM 4841 N N . ILE A 1 614 ? -6.844 13.481 23.108 1.00 95.19 614 ILE A N 1
ATOM 4842 C CA . ILE A 1 614 ? -7.641 13.406 21.874 1.00 95.19 614 ILE A CA 1
ATOM 4843 C C . ILE A 1 614 ? -9.133 13.225 22.207 1.00 95.19 614 ILE A C 1
ATOM 4845 O O . ILE A 1 614 ? -9.972 13.982 21.719 1.00 95.19 614 ILE A O 1
ATOM 4849 N N . ALA A 1 615 ? -9.479 12.298 23.100 1.00 94.88 615 ALA A N 1
ATOM 4850 C CA . ALA A 1 615 ? -10.857 12.035 23.504 1.00 94.88 615 ALA A CA 1
ATOM 4851 C C . ALA A 1 615 ? -11.515 13.241 24.200 1.00 94.88 615 ALA A C 1
ATOM 4853 O O . ALA A 1 615 ? -12.674 13.552 23.917 1.00 94.88 615 ALA A O 1
ATOM 4854 N N . ASN A 1 616 ? -10.776 13.981 25.038 1.00 94.81 616 ASN A N 1
ATOM 4855 C CA . ASN A 1 616 ? -11.280 15.220 25.640 1.00 94.81 616 ASN A CA 1
ATOM 4856 C C . ASN A 1 616 ? -11.532 16.333 24.612 1.00 94.81 616 ASN A C 1
ATOM 4858 O O . ASN A 1 616 ? -12.471 17.103 24.792 1.00 94.81 616 ASN A O 1
ATOM 4862 N N . LYS A 1 617 ? -10.749 16.412 23.527 1.00 92.94 617 LYS A N 1
ATOM 4863 C CA . LYS A 1 617 ? -10.986 17.382 22.444 1.00 92.94 617 LYS A CA 1
ATOM 4864 C C . LYS A 1 617 ? -12.190 17.001 21.572 1.00 92.94 617 LYS A C 1
ATOM 4866 O O . LYS A 1 617 ? -12.982 17.872 21.211 1.00 92.94 617 LYS A O 1
ATOM 4871 N N . TRP A 1 618 ? -12.336 15.721 21.223 1.00 92.88 618 TRP A N 1
ATOM 4872 C CA . TRP A 1 618 ? -13.235 15.286 20.142 1.00 92.88 618 TRP A CA 1
ATOM 4873 C C . TRP A 1 618 ? -14.512 14.559 20.576 1.00 92.88 618 TRP A C 1
ATOM 4875 O O . TRP A 1 618 ? -15.474 14.565 19.812 1.00 92.88 618 TRP A O 1
ATOM 4885 N N . LEU A 1 619 ? -14.550 13.952 21.768 1.00 93.75 619 LEU A N 1
ATOM 4886 C CA . LEU A 1 619 ? -15.651 13.076 22.209 1.00 93.75 619 LEU A CA 1
ATOM 4887 C C . LEU A 1 619 ? -16.382 13.585 23.459 1.00 93.75 619 LEU A C 1
ATOM 4889 O O . LEU A 1 619 ? -17.580 13.336 23.605 1.00 93.75 619 LEU A O 1
ATOM 4893 N N . LYS A 1 620 ? -15.675 14.298 24.345 1.00 92.81 620 LYS A N 1
ATOM 4894 C CA . LYS A 1 620 ? -16.218 14.819 25.606 1.00 92.81 620 LYS A CA 1
ATOM 4895 C C . LYS A 1 620 ? -17.480 15.658 25.381 1.00 92.81 620 LYS A C 1
ATOM 4897 O O . LYS A 1 620 ? -17.488 16.569 24.559 1.00 92.81 620 LYS A O 1
ATOM 4902 N N . ASP A 1 621 ? -18.521 15.340 26.146 1.00 90.69 621 ASP A N 1
ATOM 4903 C CA . ASP A 1 621 ? -19.828 16.009 26.183 1.00 90.69 621 ASP A CA 1
ATOM 4904 C C . ASP A 1 621 ? -20.612 16.002 24.850 1.00 90.69 621 ASP A C 1
ATOM 4906 O O . ASP A 1 621 ? -21.587 16.733 24.696 1.00 90.69 621 ASP A O 1
ATOM 4910 N N . ARG A 1 622 ? -20.247 15.134 23.888 1.00 89.69 622 ARG A N 1
ATOM 4911 C CA . ARG A 1 622 ? -20.886 15.071 22.552 1.00 89.69 622 ARG A CA 1
ATOM 4912 C C . ARG A 1 622 ? -21.896 13.927 22.360 1.00 89.69 622 ARG A C 1
ATOM 4914 O O . ARG A 1 622 ? -22.315 13.672 21.230 1.00 89.69 622 ARG A O 1
ATOM 4921 N N . SER A 1 623 ? -22.280 13.240 23.440 1.00 91.06 623 SER A N 1
ATOM 4922 C CA . SER A 1 623 ? -23.190 12.078 23.441 1.00 91.06 623 SER A CA 1
ATOM 4923 C C . SER A 1 623 ? -22.720 10.949 22.517 1.00 91.06 623 SER A C 1
ATOM 4925 O O . SER A 1 623 ? -23.389 10.570 21.552 1.00 91.06 623 SER A O 1
ATOM 4927 N N . ILE A 1 624 ? -21.532 10.417 22.803 1.00 92.62 624 ILE A N 1
ATOM 4928 C CA . ILE A 1 624 ? -20.877 9.403 21.969 1.00 92.62 624 ILE A CA 1
ATOM 4929 C C . ILE A 1 624 ? -21.048 8.004 22.562 1.00 92.62 624 ILE A C 1
ATOM 4931 O O . ILE A 1 624 ? -20.764 7.787 23.738 1.00 92.62 624 ILE A O 1
ATOM 4935 N N . ILE A 1 625 ? -21.434 7.035 21.732 1.00 93.38 625 ILE A N 1
ATOM 4936 C CA . ILE A 1 625 ? -21.211 5.611 22.004 1.00 93.38 625 ILE A CA 1
ATOM 4937 C C . ILE A 1 625 ? -19.932 5.222 21.261 1.00 93.38 625 ILE A C 1
ATOM 4939 O O . ILE A 1 625 ? -19.914 5.161 20.033 1.00 93.38 625 ILE A O 1
ATOM 4943 N N . LEU A 1 626 ? -18.848 5.041 22.009 1.00 95.00 626 LEU A N 1
ATOM 4944 C CA . LEU A 1 626 ? -17.512 4.778 21.495 1.00 95.00 626 LEU A CA 1
ATOM 4945 C C . LEU A 1 626 ? -17.241 3.272 21.458 1.00 95.00 626 LEU A C 1
ATOM 4947 O O . LEU A 1 626 ? -17.277 2.609 22.494 1.00 95.00 626 LEU A O 1
ATOM 4951 N N . HIS A 1 627 ? -16.891 2.760 20.284 1.00 94.50 627 HIS A N 1
ATOM 4952 C CA . HIS A 1 627 ? -16.501 1.373 20.056 1.00 94.50 627 HIS A CA 1
ATOM 4953 C C . HIS A 1 627 ? -15.001 1.275 19.759 1.00 94.50 627 HIS A C 1
ATOM 4955 O O . HIS A 1 627 ? -14.514 1.941 18.848 1.00 94.50 627 HIS A O 1
ATOM 4961 N N . THR A 1 628 ? -14.279 0.437 20.501 1.00 93.31 628 THR A N 1
ATOM 4962 C CA . THR A 1 628 ? -12.828 0.231 20.345 1.00 93.31 628 THR A CA 1
ATOM 4963 C C . THR A 1 628 ? -12.456 -1.245 20.457 1.00 93.31 628 THR A C 1
ATOM 4965 O O . THR A 1 628 ? -13.290 -2.097 20.783 1.00 93.31 628 THR A O 1
ATOM 4968 N N . ASP A 1 629 ? -11.172 -1.543 20.280 1.00 85.75 629 ASP A N 1
ATOM 4969 C CA . ASP A 1 629 ? -10.554 -2.771 20.779 1.00 85.75 629 ASP A CA 1
ATOM 4970 C C . ASP A 1 629 ? -10.587 -2.838 22.341 1.00 85.75 629 ASP A C 1
ATOM 4972 O O . ASP A 1 629 ? -11.270 -2.056 23.012 1.00 85.75 629 ASP A O 1
ATOM 4976 N N . SER A 1 630 ? -9.883 -3.798 22.950 1.00 83.25 630 SER A N 1
ATOM 4977 C CA . SER A 1 630 ? -9.808 -3.992 24.405 1.00 83.25 630 SER A CA 1
ATOM 4978 C C . SER A 1 630 ? -8.614 -3.335 25.116 1.00 83.25 630 SER A C 1
ATOM 4980 O O . SER A 1 630 ? -8.428 -3.607 26.316 1.00 83.25 630 SER A O 1
ATOM 4982 N N . ALA A 1 631 ? -7.825 -2.488 24.443 1.00 84.94 631 ALA A N 1
ATOM 4983 C CA . ALA A 1 631 ? -6.654 -1.830 25.013 1.00 84.94 631 ALA A CA 1
ATOM 4984 C C . ALA A 1 631 ? -6.979 -1.039 26.292 1.00 84.94 631 ALA A C 1
ATOM 4986 O O . ALA A 1 631 ? -8.077 -0.514 26.506 1.00 84.94 631 ALA A O 1
ATOM 4987 N N . ARG A 1 632 ? -5.998 -0.978 27.202 1.00 86.50 632 ARG A N 1
ATOM 4988 C CA . ARG A 1 632 ? -6.184 -0.404 28.548 1.00 86.50 632 ARG A CA 1
ATOM 4989 C C . ARG A 1 632 ? -6.445 1.108 28.525 1.00 86.50 632 ARG A C 1
ATOM 4991 O O . ARG A 1 632 ? -7.117 1.610 29.419 1.00 86.50 632 ARG A O 1
ATOM 4998 N N . SER A 1 633 ? -5.935 1.815 27.520 1.00 89.50 633 SER A N 1
ATOM 4999 C CA . SER A 1 633 ? -6.048 3.267 27.338 1.00 89.50 633 SER A CA 1
ATOM 5000 C C . SER A 1 633 ? -7.479 3.724 27.050 1.00 89.50 633 SER A C 1
ATOM 5002 O O . SER A 1 633 ? -7.963 4.634 27.732 1.00 89.50 633 SER A O 1
ATOM 5004 N N . TYR A 1 634 ? -8.187 3.051 26.135 1.00 91.44 634 TYR A N 1
ATOM 5005 C CA . TYR A 1 634 ? -9.569 3.386 25.758 1.00 91.44 634 TYR A CA 1
ATOM 5006 C C . TYR A 1 634 ? -10.563 3.336 26.926 1.00 91.44 634 TYR A C 1
ATOM 5008 O O . TYR A 1 634 ? -11.529 4.091 26.935 1.00 91.44 634 TYR A O 1
ATOM 5016 N N . ARG A 1 635 ? -10.280 2.539 27.969 1.00 89.69 635 ARG A N 1
ATOM 5017 C CA . ARG A 1 635 ? -11.092 2.432 29.201 1.00 89.69 635 ARG A CA 1
ATOM 5018 C C . ARG A 1 635 ? -11.099 3.696 30.078 1.00 89.69 635 ARG A C 1
ATOM 5020 O O . ARG A 1 635 ? -11.698 3.695 31.153 1.00 89.69 635 ARG A O 1
ATOM 5027 N N . SER A 1 636 ? -10.396 4.753 29.676 1.00 91.25 636 SER A N 1
ATOM 5028 C CA . SER A 1 636 ? -10.388 6.032 30.388 1.00 91.25 636 SER A CA 1
ATOM 5029 C C . SER A 1 636 ? -11.784 6.662 30.369 1.00 91.25 636 SER A C 1
ATOM 5031 O O . SER A 1 636 ? -12.338 6.895 29.299 1.00 91.25 636 SER A O 1
ATOM 5033 N N . LYS A 1 637 ? -12.357 6.955 31.545 1.00 91.88 637 LYS A N 1
ATOM 5034 C CA . LYS A 1 637 ? -13.683 7.587 31.661 1.00 91.88 637 LYS A CA 1
ATOM 5035 C C . LYS A 1 637 ? -13.650 9.007 31.076 1.00 91.88 637 LYS A C 1
ATOM 5037 O O . LYS A 1 637 ? -12.904 9.848 31.570 1.00 91.88 637 LYS A O 1
ATOM 5042 N N . ILE A 1 638 ? -14.480 9.279 30.066 1.00 93.94 638 ILE A N 1
ATOM 5043 C CA . ILE A 1 638 ? -14.660 10.604 29.449 1.00 93.94 638 ILE A CA 1
ATOM 5044 C C . ILE A 1 638 ? -16.123 11.032 29.634 1.00 93.94 638 ILE A C 1
ATOM 5046 O O . ILE A 1 638 ? -17.038 10.240 29.407 1.00 93.94 638 ILE A O 1
ATOM 5050 N N . ARG A 1 639 ? -16.363 12.280 30.060 1.00 90.62 639 ARG A N 1
ATOM 5051 C CA . ARG A 1 639 ? -17.723 12.798 30.301 1.00 90.62 639 ARG A CA 1
ATOM 5052 C C . ARG A 1 639 ? -18.526 12.824 28.992 1.00 90.62 639 ARG A C 1
ATOM 5054 O O . ARG A 1 639 ? -17.991 13.194 27.951 1.00 90.62 639 ARG A O 1
ATOM 5061 N N . GLY A 1 640 ? -19.785 12.383 29.028 1.00 88.62 640 GLY A N 1
ATOM 5062 C CA . GLY A 1 640 ? -20.647 12.299 27.839 1.00 88.62 640 GLY A CA 1
ATOM 5063 C C . GLY A 1 640 ? -20.313 11.171 26.847 1.00 88.62 640 GLY A C 1
ATOM 5064 O O . GLY A 1 640 ? -20.833 11.191 25.730 1.00 88.62 640 GLY A O 1
ATOM 5065 N N . VAL A 1 641 ? -19.473 10.199 27.231 1.00 92.50 641 VAL A N 1
ATOM 5066 C CA . VAL A 1 641 ? -19.094 9.045 26.397 1.00 92.50 641 VAL A CA 1
ATOM 5067 C C . VAL A 1 641 ? -19.469 7.729 27.086 1.00 92.50 641 VAL A C 1
ATOM 5069 O O . VAL A 1 641 ? -19.100 7.487 28.234 1.00 92.50 641 VAL A O 1
ATOM 5072 N N . LEU A 1 642 ? -20.172 6.857 26.364 1.00 92.25 642 LEU A N 1
ATOM 5073 C CA . LEU A 1 642 ? -20.413 5.457 26.719 1.00 92.25 642 LEU A CA 1
ATOM 5074 C C . LEU A 1 642 ? -19.397 4.590 25.965 1.00 92.25 642 LEU A C 1
ATOM 5076 O O . LEU A 1 642 ? -19.221 4.784 24.765 1.00 92.25 642 LEU A O 1
ATOM 5080 N N . HIS A 1 643 ? -18.719 3.657 26.638 1.00 92.75 643 HIS A N 1
ATOM 5081 C CA . HIS A 1 643 ? -17.622 2.877 26.042 1.00 92.75 643 HIS A CA 1
ATOM 5082 C C . HIS A 1 643 ? -17.979 1.402 25.833 1.00 92.75 643 HIS A C 1
ATOM 5084 O O . HIS A 1 643 ? -18.583 0.759 26.691 1.00 92.75 643 HIS A O 1
ATOM 5090 N N . ASP A 1 644 ? -17.552 0.861 24.695 1.00 90.31 644 ASP A N 1
ATOM 5091 C CA . ASP A 1 644 ? -17.655 -0.537 24.309 1.00 90.31 644 ASP A CA 1
ATOM 5092 C C . ASP A 1 644 ? -16.326 -1.055 23.741 1.00 90.31 644 ASP A C 1
ATOM 5094 O O . ASP A 1 644 ? -15.874 -0.605 22.693 1.00 90.31 644 ASP A O 1
ATOM 5098 N N . ALA A 1 645 ? -15.761 -2.088 24.368 1.00 85.12 645 ALA A N 1
ATOM 5099 C CA . ALA A 1 645 ? -14.607 -2.827 23.848 1.00 85.12 645 ALA A CA 1
ATOM 5100 C C . ALA A 1 645 ? -14.997 -4.152 23.155 1.00 85.12 645 ALA A C 1
ATOM 5102 O O . ALA A 1 645 ? -15.924 -4.840 23.606 1.00 85.12 645 ALA A O 1
ATOM 5103 N N . VAL A 1 646 ? -14.252 -4.560 22.123 1.00 81.69 646 VAL A N 1
ATOM 5104 C CA . VAL A 1 646 ? -14.256 -5.922 21.538 1.00 81.69 646 VAL A CA 1
ATOM 5105 C C . VAL A 1 646 ? -12.898 -6.618 21.694 1.00 81.69 646 VAL A C 1
ATOM 5107 O O . VAL A 1 646 ? -11.871 -5.965 21.864 1.00 81.69 646 VAL A O 1
ATOM 5110 N N . VAL A 1 647 ? -12.885 -7.958 21.689 1.00 74.75 647 VAL A N 1
ATOM 5111 C CA . VAL A 1 647 ? -11.678 -8.775 21.935 1.00 74.75 647 VAL A CA 1
ATOM 5112 C C . VAL A 1 647 ? -11.298 -9.530 20.662 1.00 74.75 647 VAL A C 1
ATOM 5114 O O . VAL A 1 647 ? -11.949 -10.509 20.292 1.00 74.75 647 VAL A O 1
ATOM 5117 N N . HIS A 1 648 ? -10.215 -9.100 20.013 1.00 69.94 648 HIS A N 1
ATOM 5118 C CA . HIS A 1 648 ? -9.709 -9.691 18.764 1.00 69.94 648 HIS A CA 1
ATOM 5119 C C . HIS A 1 648 ? -8.747 -10.879 18.970 1.00 69.94 648 HIS A C 1
ATOM 5121 O O . HIS A 1 648 ? -8.333 -11.519 18.005 1.00 69.94 648 HIS A O 1
ATOM 5127 N N . GLN A 1 649 ? -8.438 -11.232 20.222 1.00 71.12 649 GLN A N 1
ATOM 5128 C CA . GLN A 1 649 ? -7.597 -12.376 20.589 1.00 71.12 649 GLN A CA 1
ATOM 5129 C C . GLN A 1 649 ? -8.442 -13.611 20.964 1.00 71.12 649 GLN A C 1
ATOM 5131 O O . GLN A 1 649 ? -9.534 -13.486 21.517 1.00 71.12 649 GLN A O 1
ATOM 5136 N N . LYS A 1 650 ? -7.921 -14.822 20.720 1.00 75.56 650 LYS A N 1
ATOM 5137 C CA . LYS A 1 650 ? -8.456 -16.049 21.342 1.00 75.56 650 LYS A CA 1
ATOM 5138 C C . LYS A 1 650 ? -8.177 -16.023 22.846 1.00 75.56 650 LYS A C 1
ATOM 5140 O O . LYS A 1 650 ? -7.036 -15.790 23.237 1.00 75.56 650 LYS A O 1
ATOM 5145 N N . LYS A 1 651 ? -9.168 -16.344 23.681 1.00 75.88 651 LYS A N 1
ATOM 5146 C CA . LYS A 1 651 ? -8.986 -16.467 25.138 1.00 75.88 651 LYS A CA 1
ATOM 5147 C C . LYS A 1 651 ? -9.123 -17.930 25.563 1.00 75.88 651 LYS A C 1
ATOM 5149 O O . LYS A 1 651 ? -10.120 -18.566 25.230 1.00 75.88 651 LYS A O 1
ATOM 5154 N N . LYS A 1 652 ? -8.154 -18.462 26.315 1.00 81.75 652 LYS A N 1
ATOM 5155 C CA . LYS A 1 652 ? -8.308 -19.744 27.023 1.00 81.75 652 LYS A CA 1
ATOM 5156 C C . LYS A 1 652 ? -9.229 -19.497 28.226 1.00 81.75 652 LYS A C 1
ATOM 5158 O O . LYS A 1 652 ? -8.976 -18.576 29.003 1.00 81.75 652 LYS A O 1
ATOM 5163 N N . VAL A 1 653 ? -10.326 -20.240 28.336 1.00 82.94 653 VAL A N 1
ATOM 5164 C CA . VAL A 1 653 ? -11.346 -20.076 29.383 1.00 82.94 653 VAL A CA 1
ATOM 5165 C C . VAL A 1 653 ? -11.755 -21.432 29.944 1.00 82.94 653 VAL A C 1
ATOM 5167 O O . VAL A 1 653 ? -11.911 -22.396 29.196 1.00 82.94 653 VAL A O 1
ATOM 5170 N N . LEU A 1 654 ? -11.959 -21.495 31.257 1.00 86.38 654 LEU A N 1
ATOM 5171 C CA . LEU A 1 654 ? -12.508 -22.676 31.911 1.00 86.38 654 LEU A CA 1
ATOM 5172 C C . LEU A 1 654 ? -14.005 -22.787 31.578 1.00 86.38 654 LEU A C 1
ATOM 5174 O O . LEU A 1 654 ? -14.751 -21.819 31.734 1.00 86.38 654 LEU A O 1
ATOM 5178 N N . ARG A 1 655 ? -14.449 -23.951 31.098 1.00 77.38 655 ARG A N 1
ATOM 5179 C CA . ARG A 1 655 ? -15.866 -24.302 30.916 1.00 77.38 655 ARG A CA 1
ATOM 5180 C C . ARG A 1 655 ? -16.058 -25.773 31.274 1.00 77.38 655 ARG A C 1
ATOM 5182 O O . ARG A 1 655 ? -15.456 -26.623 30.628 1.00 77.38 655 ARG A O 1
ATOM 5189 N N . GLY A 1 656 ? -16.878 -26.061 32.289 1.00 77.69 656 GLY A N 1
ATOM 5190 C CA . GLY A 1 656 ? -17.121 -27.434 32.758 1.00 77.69 656 GLY A CA 1
ATOM 5191 C C . GLY A 1 656 ? -15.824 -28.167 33.116 1.00 77.69 656 GLY A C 1
ATOM 5192 O O . GLY A 1 656 ? -15.516 -29.193 32.519 1.00 77.69 656 GLY A O 1
ATOM 5193 N N . GLY A 1 657 ? -14.995 -27.564 33.977 1.00 85.44 657 GLY A N 1
ATOM 5194 C CA . GLY A 1 657 ? -13.683 -28.096 34.382 1.00 85.44 657 GLY A CA 1
ATOM 5195 C C . GLY A 1 657 ? -12.586 -28.097 33.304 1.00 85.44 657 GLY A C 1
ATOM 5196 O O . GLY A 1 657 ? -11.409 -28.182 33.638 1.00 85.44 657 GLY A O 1
ATOM 5197 N N . LYS A 1 658 ? -12.916 -27.954 32.013 1.00 76.69 658 LYS A N 1
ATOM 5198 C CA . LYS A 1 658 ? -11.951 -28.074 30.906 1.00 76.69 658 LYS A CA 1
ATOM 5199 C C . LYS A 1 658 ? -11.565 -26.705 30.331 1.00 76.69 658 LYS A C 1
ATOM 5201 O O . LYS A 1 658 ? -12.393 -25.805 30.178 1.00 76.69 658 LYS A O 1
ATOM 5206 N N . MET A 1 659 ? -10.279 -26.529 30.016 1.00 81.12 659 MET A N 1
ATOM 5207 C CA . MET A 1 659 ? -9.713 -25.261 29.529 1.00 81.12 659 MET A CA 1
ATOM 5208 C C . MET A 1 659 ? -9.834 -25.130 28.004 1.00 81.12 659 MET A C 1
ATOM 5210 O O . MET A 1 659 ? -8.965 -25.571 27.251 1.00 81.12 659 MET A O 1
ATOM 5214 N N . VAL A 1 660 ? -10.908 -24.487 27.547 1.00 83.31 660 VAL A N 1
ATOM 5215 C CA . VAL A 1 660 ? -11.291 -24.368 26.133 1.00 83.31 660 VAL A CA 1
ATOM 5216 C C . VAL A 1 660 ? -10.785 -23.055 25.522 1.00 83.31 660 VAL A C 1
ATOM 5218 O O . VAL A 1 660 ? -10.845 -21.991 26.137 1.00 83.31 660 VAL A O 1
ATOM 5221 N N . TRP A 1 661 ? -10.323 -23.099 24.271 1.00 77.44 661 TRP A N 1
ATOM 5222 C CA . TRP A 1 661 ? -9.988 -21.900 23.496 1.00 77.44 661 TRP A CA 1
ATOM 5223 C C . TRP A 1 661 ? -11.244 -21.246 22.905 1.00 77.44 661 TRP A C 1
ATOM 5225 O O . TRP A 1 661 ? -11.764 -21.695 21.883 1.00 77.44 661 TRP A O 1
ATOM 5235 N N . GLN A 1 662 ? -11.711 -20.153 23.508 1.00 76.94 662 GLN A N 1
ATOM 5236 C CA . GLN A 1 662 ? -12.798 -19.344 22.957 1.00 76.94 662 GLN A CA 1
ATOM 5237 C C . GLN A 1 662 ? -12.300 -18.531 21.739 1.00 76.94 662 GLN A C 1
ATOM 5239 O O . GLN A 1 662 ? -11.240 -17.895 21.825 1.00 76.94 662 GLN A O 1
ATOM 5244 N N . PRO A 1 663 ? -13.032 -18.525 20.605 1.00 71.25 663 PRO A N 1
ATOM 5245 C CA . PRO A 1 663 ? -12.680 -17.716 19.438 1.00 71.25 663 PRO A CA 1
ATOM 5246 C C . PRO A 1 663 ? -12.794 -16.204 19.722 1.00 71.25 663 PRO A C 1
ATOM 5248 O O . PRO A 1 663 ? -13.559 -15.796 20.602 1.00 71.25 663 PRO A O 1
ATOM 5251 N N . PRO A 1 664 ? -12.058 -15.360 18.972 1.00 71.50 664 PRO A N 1
ATOM 5252 C CA . PRO A 1 664 ? -12.151 -13.907 19.095 1.00 71.50 664 PRO A CA 1
ATOM 5253 C C . PRO A 1 664 ? -13.560 -13.412 18.754 1.00 71.50 664 PRO A C 1
ATOM 5255 O O . PRO A 1 664 ? -14.231 -13.944 17.869 1.00 71.50 664 PRO A O 1
ATOM 5258 N N . THR A 1 665 ? -14.006 -12.371 19.451 1.00 72.12 665 THR A N 1
ATOM 5259 C CA . THR A 1 665 ? -15.346 -11.789 19.301 1.00 72.12 665 THR A CA 1
ATOM 5260 C C . THR A 1 665 ? -15.216 -10.393 18.697 1.00 72.12 665 THR A C 1
ATOM 5262 O O . THR A 1 665 ? -15.200 -9.395 19.412 1.00 72.12 665 THR A O 1
ATOM 5265 N N . PHE A 1 666 ? -15.113 -10.345 17.365 1.00 76.00 666 PHE A N 1
ATOM 5266 C CA . PHE A 1 666 ? -14.985 -9.111 16.571 1.00 76.00 666 PHE A CA 1
ATOM 5267 C C . PHE A 1 666 ? -16.194 -8.176 16.682 1.00 76.00 666 PHE A C 1
ATOM 5269 O O . PHE A 1 666 ? -16.069 -6.972 16.471 1.00 76.00 666 PHE A O 1
ATOM 5276 N N . VAL A 1 667 ? -17.368 -8.737 16.989 1.00 83.25 667 VAL A N 1
ATOM 5277 C CA . VAL A 1 667 ? -18.614 -7.989 17.165 1.00 83.25 667 VAL A CA 1
ATOM 5278 C C . VAL A 1 667 ? -19.417 -8.601 18.316 1.00 83.25 667 VAL A C 1
ATOM 5280 O O . VAL A 1 667 ? -19.596 -9.818 18.350 1.00 83.25 667 VAL A O 1
ATOM 5283 N N . ARG A 1 668 ? -19.969 -7.787 19.225 1.00 85.56 668 ARG A N 1
ATOM 5284 C CA . ARG A 1 668 ? -20.929 -8.230 20.265 1.00 85.56 668 ARG A CA 1
ATOM 5285 C C . ARG A 1 668 ? -22.121 -7.281 20.377 1.00 85.56 668 ARG A C 1
ATOM 5287 O O . ARG A 1 668 ? -22.024 -6.133 19.961 1.00 85.56 668 ARG A O 1
ATOM 5294 N N . LEU A 1 669 ? -23.233 -7.725 20.969 1.00 87.94 669 LEU A N 1
ATOM 5295 C CA . LEU A 1 669 ? -24.284 -6.790 21.384 1.00 87.94 669 LEU A CA 1
ATOM 5296 C C . LEU A 1 669 ? -23.868 -6.128 22.694 1.00 87.94 669 LEU A C 1
ATOM 5298 O O . LEU A 1 669 ? -23.393 -6.793 23.616 1.00 87.94 669 LEU A O 1
ATOM 5302 N N . ALA A 1 670 ? -24.083 -4.825 22.770 1.00 88.44 670 ALA A N 1
ATOM 5303 C CA . ALA A 1 670 ? -23.988 -4.042 23.985 1.00 88.44 670 ALA A CA 1
ATOM 5304 C C . ALA A 1 670 ? -25.357 -3.452 24.317 1.00 88.44 670 ALA A C 1
ATOM 5306 O O . ALA A 1 670 ? -26.151 -3.163 23.418 1.00 88.44 670 ALA A O 1
ATOM 5307 N N . LYS A 1 671 ? -25.627 -3.281 25.610 1.00 90.94 671 LYS A N 1
ATOM 5308 C CA . LYS A 1 671 ? -26.835 -2.640 26.129 1.00 90.94 671 LYS A CA 1
ATOM 5309 C C . LYS A 1 671 ? -26.400 -1.520 27.062 1.00 90.94 671 LYS A C 1
ATOM 5311 O O . LYS A 1 671 ? -25.837 -1.811 28.113 1.00 90.94 671 LYS A O 1
ATOM 5316 N N . HIS A 1 672 ? -26.696 -0.278 26.708 1.00 90.06 672 HIS A N 1
ATOM 5317 C CA . HIS A 1 672 ? -26.402 0.884 27.547 1.00 90.06 672 HIS A CA 1
ATOM 5318 C C . HIS A 1 672 ? -27.687 1.440 28.156 1.00 90.06 672 HIS A C 1
ATOM 5320 O O . HIS A 1 672 ? -28.741 1.410 27.515 1.00 90.06 672 HIS A O 1
ATOM 5326 N N . LYS A 1 673 ? -27.598 1.962 29.383 1.00 89.69 673 LYS A N 1
ATOM 5327 C CA . LYS A 1 673 ? -28.590 2.890 29.943 1.00 89.69 673 LYS A CA 1
ATOM 5328 C C . LYS A 1 673 ? -28.082 4.302 29.648 1.00 89.69 673 LYS A C 1
ATOM 5330 O O . LYS A 1 673 ? -26.945 4.621 29.986 1.00 89.69 673 LYS A O 1
ATOM 5335 N N . LEU A 1 674 ? -28.889 5.101 28.965 1.00 86.62 674 LEU A N 1
ATOM 5336 C CA . LEU A 1 674 ? -28.603 6.502 28.677 1.00 86.62 674 LEU A CA 1
ATOM 5337 C C . LEU A 1 674 ? -28.877 7.362 29.932 1.00 86.62 674 LEU A C 1
ATOM 5339 O O . LEU A 1 674 ? -29.592 6.906 30.829 1.00 86.62 674 LEU A O 1
ATOM 5343 N N . PRO A 1 675 ? -28.347 8.599 30.021 1.00 83.06 675 PRO A N 1
ATOM 5344 C CA . PRO A 1 675 ? -28.596 9.485 31.166 1.00 83.06 675 PRO A CA 1
ATOM 5345 C C . PRO A 1 675 ? -30.078 9.819 31.385 1.00 83.06 675 PRO A C 1
ATOM 5347 O O . PRO A 1 675 ? -30.500 9.991 32.519 1.00 83.06 675 PRO A O 1
ATOM 5350 N N . ASP A 1 676 ? -30.876 9.823 30.314 1.00 82.56 676 ASP A N 1
ATOM 5351 C CA . ASP A 1 676 ? -32.339 9.991 30.332 1.00 82.56 676 ASP A CA 1
ATOM 5352 C C . ASP A 1 676 ? -33.112 8.715 30.745 1.00 82.56 676 ASP A C 1
ATOM 5354 O O . ASP A 1 676 ? -34.324 8.616 30.571 1.00 82.56 676 ASP A O 1
ATOM 5358 N N . GLY A 1 677 ? -32.408 7.691 31.235 1.00 83.25 677 GLY A N 1
ATOM 5359 C CA . GLY A 1 677 ? -32.974 6.411 31.651 1.00 83.25 677 GLY A CA 1
ATOM 5360 C C . GLY A 1 677 ? -33.273 5.425 30.517 1.00 83.25 677 GLY A C 1
ATOM 5361 O O . GLY A 1 677 ? -33.363 4.222 30.789 1.00 83.25 677 GLY A O 1
ATOM 5362 N N . ARG A 1 678 ? -33.368 5.872 29.255 1.00 86.50 678 ARG A N 1
ATOM 5363 C CA . ARG A 1 678 ? -33.702 5.009 28.110 1.00 86.50 678 ARG A CA 1
ATOM 5364 C C . ARG A 1 678 ? -32.605 3.971 27.871 1.00 86.50 678 ARG A C 1
ATOM 5366 O O . ARG A 1 678 ? -31.424 4.198 28.130 1.00 86.50 678 ARG A O 1
ATOM 5373 N N . ARG A 1 679 ? -32.984 2.794 27.365 1.00 89.12 679 ARG A N 1
ATOM 5374 C CA . ARG A 1 679 ? -32.052 1.680 27.121 1.00 89.12 679 ARG A CA 1
ATOM 5375 C C . ARG A 1 679 ? -31.823 1.504 25.626 1.00 89.12 679 ARG A C 1
ATOM 5377 O O . ARG A 1 679 ? -32.768 1.244 24.889 1.00 89.12 679 ARG A O 1
ATOM 5384 N N . ILE A 1 680 ? -30.570 1.592 25.185 1.00 89.19 680 ILE A N 1
ATOM 5385 C CA . ILE A 1 680 ? -30.188 1.396 23.781 1.00 89.19 680 ILE A CA 1
ATOM 5386 C C . ILE A 1 680 ? -29.400 0.095 23.615 1.00 89.19 680 ILE A C 1
ATOM 5388 O O . ILE A 1 680 ? -28.542 -0.236 24.434 1.00 89.19 680 ILE A O 1
ATOM 5392 N N . THR A 1 681 ? -29.694 -0.653 22.549 1.00 90.12 681 THR A N 1
ATOM 5393 C CA . THR A 1 681 ? -28.905 -1.823 22.131 1.00 90.12 681 THR A CA 1
ATOM 5394 C C . THR A 1 681 ? -28.147 -1.484 20.850 1.00 90.12 681 THR A C 1
ATOM 5396 O O . THR A 1 681 ? -28.714 -0.896 19.929 1.00 90.12 681 THR A O 1
ATOM 5399 N N . VAL A 1 682 ? -26.861 -1.827 20.804 1.00 90.56 682 VAL A N 1
ATOM 5400 C CA . VAL A 1 682 ? -25.941 -1.541 19.687 1.00 90.56 682 VAL A CA 1
ATOM 5401 C C . VAL A 1 682 ? -25.013 -2.730 19.438 1.00 90.56 682 VAL A C 1
ATOM 5403 O O . VAL A 1 682 ? -24.887 -3.619 20.284 1.00 90.56 682 VAL A O 1
ATOM 5406 N N . LYS A 1 683 ? -24.339 -2.753 18.284 1.00 90.50 683 LYS A N 1
ATOM 5407 C CA . LYS A 1 683 ? -23.267 -3.715 17.989 1.00 90.50 683 LYS A CA 1
ATOM 5408 C C . LYS A 1 683 ? -21.909 -3.092 18.304 1.00 90.50 683 LYS A C 1
ATOM 5410 O O . LYS A 1 683 ? -21.463 -2.219 17.576 1.00 90.50 683 LYS A O 1
ATOM 5415 N N . ALA A 1 684 ? -21.232 -3.530 19.356 1.00 88.56 684 ALA A N 1
ATOM 5416 C CA . ALA A 1 684 ? -19.844 -3.146 19.609 1.00 88.56 684 ALA A CA 1
ATOM 5417 C C . ALA A 1 684 ? -18.912 -3.815 18.587 1.00 88.56 684 ALA A C 1
ATOM 5419 O O . ALA A 1 684 ? -19.073 -5.010 18.344 1.00 88.56 684 ALA A O 1
ATOM 5420 N N . GLY A 1 685 ? -17.973 -3.058 18.008 1.00 88.56 685 GLY A N 1
ATOM 5421 C CA . GLY A 1 685 ? -17.025 -3.503 16.974 1.00 88.56 685 GLY A CA 1
ATOM 5422 C C . GLY A 1 685 ? -16.367 -2.327 16.231 1.00 88.56 685 GLY A C 1
ATOM 5423 O O . GLY A 1 685 ? -16.867 -1.204 16.310 1.00 88.56 685 GLY A O 1
ATOM 5424 N N . THR A 1 686 ? -15.270 -2.588 15.514 1.00 88.50 686 THR A N 1
ATOM 5425 C CA . THR A 1 686 ? -14.420 -1.601 14.805 1.00 88.50 686 THR A CA 1
ATOM 5426 C C . THR A 1 686 ? -14.517 -1.699 13.270 1.00 88.50 686 THR A C 1
ATOM 5428 O O . THR A 1 686 ? -13.666 -1.213 12.532 1.00 88.50 686 THR A O 1
ATOM 5431 N N . GLN A 1 687 ? -15.564 -2.333 12.732 1.00 86.62 687 GLN A N 1
ATOM 5432 C CA . GLN A 1 687 ? -15.611 -2.745 11.322 1.00 86.62 687 GLN A CA 1
ATOM 5433 C C . GLN A 1 687 ? -15.840 -1.628 10.285 1.00 86.62 687 GLN A C 1
ATOM 5435 O O . GLN A 1 687 ? -15.948 -1.948 9.098 1.00 86.62 687 GLN A O 1
ATOM 5440 N N . VAL A 1 688 ? -15.941 -0.354 10.667 1.00 87.88 688 VAL A N 1
ATOM 5441 C CA . VAL A 1 688 ? -15.793 0.807 9.769 1.00 87.88 688 VAL A CA 1
ATOM 5442 C C . VAL A 1 688 ? -14.345 1.293 9.786 1.00 87.88 688 VAL A C 1
ATOM 5444 O O . VAL A 1 688 ? -13.775 1.462 8.708 1.00 87.88 688 VAL A O 1
ATOM 5447 N N . ILE A 1 689 ? -13.731 1.457 10.963 1.00 90.00 689 ILE A N 1
ATOM 5448 C CA . ILE A 1 689 ? -12.339 1.920 11.066 1.00 90.00 689 ILE A CA 1
ATOM 5449 C C . ILE A 1 689 ? -11.343 0.875 10.523 1.00 90.00 689 ILE A C 1
ATOM 5451 O O . ILE A 1 689 ? -10.491 1.237 9.712 1.00 90.00 689 ILE A O 1
ATOM 5455 N N . ASP A 1 690 ? -11.574 -0.427 10.766 1.00 88.38 690 ASP A N 1
ATOM 5456 C CA . ASP A 1 690 ? -10.846 -1.553 10.143 1.00 88.38 690 ASP A CA 1
ATOM 5457 C C . ASP A 1 690 ? -10.762 -1.406 8.603 1.00 88.38 690 ASP A C 1
ATOM 5459 O O . ASP A 1 690 ? -9.768 -1.760 7.963 1.00 88.38 690 ASP A O 1
ATOM 5463 N N . ARG A 1 691 ? -11.841 -0.906 7.975 1.00 85.19 691 ARG A N 1
ATOM 5464 C CA . ARG A 1 691 ? -11.935 -0.741 6.512 1.00 85.19 691 ARG A CA 1
ATOM 5465 C C . ARG A 1 691 ? -11.269 0.532 6.019 1.00 85.19 691 ARG A C 1
ATOM 5467 O O . ARG A 1 691 ? -10.779 0.516 4.895 1.00 85.19 691 ARG A O 1
ATOM 5474 N N . ALA A 1 692 ? -11.271 1.596 6.821 1.00 86.69 692 ALA A N 1
ATOM 5475 C CA . ALA A 1 692 ? -10.553 2.826 6.509 1.00 86.69 692 ALA A CA 1
ATOM 5476 C C . ALA A 1 692 ? -9.039 2.569 6.494 1.00 86.69 692 ALA A C 1
ATOM 5478 O O . ALA A 1 692 ? -8.358 2.960 5.549 1.00 86.69 692 ALA A O 1
ATOM 5479 N N . TRP A 1 693 ? -8.520 1.811 7.465 1.00 88.75 693 TRP A N 1
ATOM 5480 C CA . TRP A 1 693 ? -7.117 1.388 7.469 1.00 88.75 693 TRP A CA 1
ATOM 5481 C C . TRP A 1 693 ? -6.732 0.572 6.244 1.00 88.75 693 TRP A C 1
ATOM 5483 O O . TRP A 1 693 ? -5.709 0.844 5.633 1.00 88.75 693 TRP A O 1
ATOM 5493 N N . ARG A 1 694 ? -7.588 -0.359 5.824 1.00 83.44 694 ARG A N 1
ATOM 5494 C CA . ARG A 1 694 ? -7.422 -1.171 4.606 1.00 83.44 694 ARG A CA 1
ATOM 5495 C C . ARG A 1 694 ? -7.815 -0.428 3.305 1.00 83.44 694 ARG A C 1
ATOM 5497 O O . ARG A 1 694 ? -8.199 -1.063 2.326 1.00 83.44 694 ARG A O 1
ATOM 5504 N N . PHE A 1 695 ? -7.838 0.902 3.336 1.00 79.56 695 PHE A N 1
ATOM 5505 C CA . PHE A 1 695 ? -7.963 1.787 2.168 1.00 79.56 695 PHE A CA 1
ATOM 5506 C C . PHE A 1 695 ? -6.874 2.872 2.170 1.00 79.56 695 PHE A C 1
ATOM 5508 O O . PHE A 1 695 ? -6.500 3.374 1.116 1.00 79.56 695 PHE A O 1
ATOM 5515 N N . LEU A 1 696 ? -6.370 3.240 3.353 1.00 81.75 696 LEU A N 1
ATOM 5516 C CA . LEU A 1 696 ? -5.215 4.127 3.519 1.00 81.75 696 LEU A CA 1
ATOM 5517 C C . LEU A 1 696 ? -3.867 3.384 3.423 1.00 81.75 696 LEU A C 1
ATOM 5519 O O . LEU A 1 696 ? -2.842 4.034 3.234 1.00 81.75 696 LEU A O 1
ATOM 5523 N N . LYS A 1 697 ? -3.882 2.055 3.577 1.00 78.00 697 LYS A N 1
ATOM 5524 C CA . LYS A 1 697 ? -2.787 1.117 3.295 1.00 78.00 697 LYS A CA 1
ATOM 5525 C C . LYS A 1 697 ? -3.034 0.408 1.969 1.00 78.00 697 LYS A C 1
ATOM 5527 O O . LYS A 1 697 ? -2.052 0.264 1.218 1.00 78.00 697 LYS A O 1
#

Mean predicted aligned error: 21.25 Å